Protein 2ZKM (pdb70)

Structure (mmCIF, N/CA/C/O backbone):
data_2ZKM
#
_entry.id   2ZKM
#
_cell.length_a   80.404
_cell.length_b   86.379
_cell.length_c   147.447
_cell.angle_alpha   90.000
_cell.angle_beta   90.000
_cell.angle_gamma   90.000
#
_symmetry.space_group_name_H-M   'P 21 21 21'
#
loop_
_entity.id
_entity.type
_entity.pdbx_description
1 polymer '1-phosphatidylinositol-4,5-bisphosphate phosphodiesterase beta-2'
2 non-polymer 'CALCIUM ION'
3 water water
#
loop_
_atom_site.group_PDB
_atom_site.id
_atom_site.type_symbol
_atom_site.label_atom_id
_atom_site.label_alt_id
_atom_site.label_comp_id
_atom_site.label_asym_id
_atom_site.label_entity_id
_atom_site.label_seq_id
_atom_site.pdbx_PDB_ins_code
_atom_site.Cartn_x
_atom_site.Cartn_y
_atom_site.Cartn_z
_atom_site.occupancy
_atom_site.B_iso_or_equiv
_atom_site.auth_seq_id
_atom_site.auth_comp_id
_atom_site.auth_asym_id
_atom_site.auth_atom_id
_atom_site.pdbx_PDB_model_num
ATOM 1 N N . PRO A 1 11 ? 31.772 -8.611 52.373 1.00 31.00 11 PRO X N 1
ATOM 2 C CA . PRO A 1 11 ? 31.198 -9.506 53.376 1.00 30.87 11 PRO X CA 1
ATOM 3 C C . PRO A 1 11 ? 29.811 -9.991 52.956 1.00 30.54 11 PRO X C 1
ATOM 4 O O . PRO A 1 11 ? 28.812 -9.306 53.195 1.00 30.67 11 PRO X O 1
ATOM 8 N N . LYS A 1 12 ? 29.763 -11.170 52.339 1.00 30.11 12 LYS X N 1
ATOM 9 C CA . LYS A 1 12 ? 28.534 -11.705 51.751 1.00 29.52 12 LYS X CA 1
ATOM 10 C C . LYS A 1 12 ? 27.425 -11.938 52.772 1.00 28.79 12 LYS X C 1
ATOM 11 O O . LYS A 1 12 ? 27.676 -12.399 53.890 1.00 28.93 12 LYS X O 1
ATOM 17 N N . VAL A 1 13 ? 26.199 -11.612 52.372 1.00 27.82 13 VAL X N 1
ATOM 18 C CA . VAL A 1 13 ? 25.019 -11.875 53.186 1.00 26.85 13 VAL X CA 1
ATOM 19 C C . VAL A 1 13 ? 24.686 -13.359 53.104 1.00 26.55 13 VAL X C 1
ATOM 20 O O . VAL A 1 13 ? 24.464 -13.895 52.015 1.00 26.34 13 VAL X O 1
ATOM 24 N N . LYS A 1 14 ? 24.673 -14.015 54.261 1.00 26.06 14 LYS X N 1
ATOM 25 C CA . LYS A 1 14 ? 24.327 -15.432 54.346 1.00 25.66 14 LYS X CA 1
ATOM 26 C C . LYS A 1 14 ? 22.898 -15.662 53.864 1.00 25.31 14 LYS X C 1
ATOM 27 O O . LYS A 1 14 ? 22.013 -14.838 54.106 1.00 25.33 14 LYS X O 1
ATOM 33 N N . ALA A 1 15 ? 22.689 -16.781 53.173 1.00 24.84 15 ALA X N 1
ATOM 34 C CA . ALA A 1 15 ? 21.414 -17.083 52.518 1.00 24.35 15 ALA X CA 1
ATOM 35 C C . ALA A 1 15 ? 20.201 -17.059 53.449 1.00 23.87 15 ALA X C 1
ATOM 36 O O . ALA A 1 15 ? 19.129 -16.594 53.058 1.00 24.02 15 ALA X O 1
ATOM 38 N N . TYR A 1 16 ? 20.372 -17.551 54.676 1.00 23.45 16 TYR X N 1
ATOM 39 C CA . TYR A 1 16 ? 19.271 -17.608 55.642 1.00 22.99 16 TYR X CA 1
ATOM 40 C C . TYR A 1 16 ? 18.739 -16.220 56.016 1.00 22.61 16 TYR X C 1
ATOM 41 O O . TYR A 1 16 ? 17.556 -16.067 56.331 1.00 22.55 16 TYR X O 1
ATOM 50 N N . LEU A 1 17 ? 19.616 -15.217 55.973 1.00 22.37 17 LEU X N 1
ATOM 51 C CA . LEU A 1 17 ? 19.233 -13.840 56.281 1.00 22.05 17 LEU X CA 1
ATOM 52 C C . LEU A 1 17 ? 18.300 -13.273 55.215 1.00 22.04 17 LEU X C 1
ATOM 53 O O . LEU A 1 17 ? 17.337 -12.579 55.534 1.00 21.69 17 LEU X O 1
ATOM 58 N N . SER A 1 18 ? 18.589 -13.586 53.954 1.00 22.31 18 SER X N 1
ATOM 59 C CA . SER A 1 18 ? 17.772 -13.124 52.837 1.00 22.68 18 SER X CA 1
ATOM 60 C C . SER A 1 18 ? 16.499 -13.953 52.676 1.00 22.97 18 SER X C 1
ATOM 61 O O . SER A 1 18 ? 15.472 -13.440 52.229 1.00 22.93 18 SER X O 1
ATOM 64 N N . GLN A 1 19 ? 16.574 -15.230 53.049 1.00 23.42 19 GLN X N 1
ATOM 65 C CA . GLN A 1 19 ? 15.407 -16.115 53.057 1.00 23.94 19 GLN X CA 1
ATOM 66 C C . GLN A 1 19 ? 14.408 -15.687 54.130 1.00 23.78 19 GLN X C 1
ATOM 67 O O . GLN A 1 19 ? 13.200 -15.688 53.901 1.00 23.87 19 GLN X O 1
ATOM 73 N N . GLY A 1 20 ? 14.926 -15.307 55.296 1.00 23.55 20 GLY X N 1
ATOM 74 C CA . GLY A 1 20 ? 14.101 -14.734 56.350 1.00 23.33 20 GLY X CA 1
ATOM 75 C C . GLY A 1 20 ? 13.726 -15.678 57.475 1.00 23.25 20 GLY X C 1
ATOM 76 O O . GLY A 1 20 ? 13.861 -16.901 57.355 1.00 23.33 20 GLY X O 1
ATOM 77 N N . GLU A 1 21 ? 13.249 -15.093 58.570 1.00 23.01 21 GLU X N 1
ATOM 78 C CA . GLU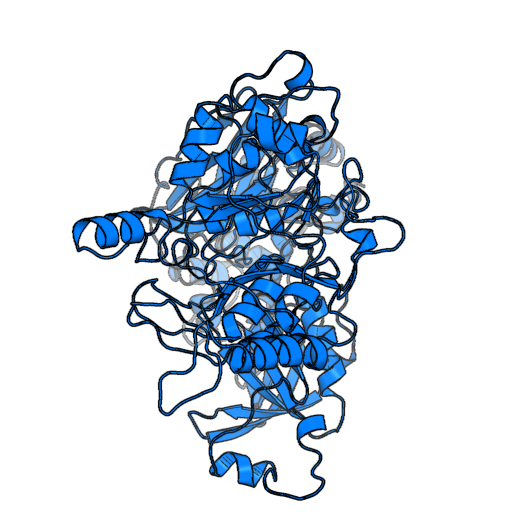 A 1 21 ? 12.836 -15.841 59.753 1.00 22.85 21 GLU X CA 1
ATOM 79 C C . GLU A 1 21 ? 11.619 -15.167 60.393 1.00 22.58 21 GLU X C 1
ATOM 80 O O . GLU A 1 21 ? 11.441 -13.949 60.291 1.00 22.31 21 GLU X O 1
ATOM 86 N N . ARG A 1 22 ? 10.774 -15.972 61.030 1.00 22.19 22 ARG X N 1
ATOM 87 C CA . ARG A 1 22 ? 9.542 -15.486 61.644 1.00 22.22 22 ARG X CA 1
ATOM 88 C C . ARG A 1 22 ? 9.791 -14.943 63.047 1.00 21.52 22 ARG X C 1
ATOM 89 O O . ARG A 1 22 ? 10.401 -15.612 63.882 1.00 21.37 22 ARG X O 1
ATOM 97 N N . PHE A 1 23 ? 9.308 -13.729 63.292 1.00 20.94 23 PHE X N 1
ATOM 98 C CA . PHE A 1 23 ? 9.411 -13.082 64.597 1.00 20.58 23 PHE X CA 1
ATOM 99 C C . PHE A 1 23 ? 8.095 -12.396 64.947 1.00 20.68 23 PHE X C 1
ATOM 100 O O . PHE A 1 23 ? 7.246 -12.183 64.080 1.00 20.92 23 PHE X O 1
ATOM 108 N N . ILE A 1 24 ? 7.933 -12.053 66.220 1.00 20.74 24 ILE X N 1
ATOM 109 C CA . ILE A 1 24 ? 6.908 -11.107 66.644 1.00 20.99 24 ILE X CA 1
ATOM 110 C C . ILE A 1 24 ? 7.617 -9.819 67.067 1.00 21.19 24 ILE X C 1
ATOM 111 O O . ILE A 1 24 ? 8.432 -9.827 67.994 1.00 21.24 24 ILE X O 1
ATOM 116 N N . LYS A 1 25 ? 7.323 -8.725 66.370 1.00 21.47 25 LYS X N 1
ATOM 117 C CA . LYS A 1 25 ? 7.888 -7.423 66.721 1.00 21.72 25 LYS X CA 1
ATOM 118 C C . LYS A 1 25 ? 6.966 -6.707 67.703 1.00 22.18 25 LYS X C 1
ATOM 119 O O . LYS A 1 25 ? 5.752 -6.638 67.488 1.00 22.24 25 LYS X O 1
ATOM 125 N N . TRP A 1 26 ? 7.544 -6.178 68.779 1.00 22.55 26 TRP X N 1
ATOM 126 C CA . TRP A 1 26 ? 6.756 -5.551 69.840 1.00 23.28 26 TRP X CA 1
ATOM 127 C C . TRP A 1 26 ? 7.285 -4.180 70.258 1.00 24.65 26 TRP X C 1
ATOM 128 O O . TRP A 1 26 ? 8.477 -3.893 70.128 1.00 24.61 26 TRP X O 1
ATOM 139 N N . ASP A 1 27 ? 6.375 -3.351 70.763 1.00 26.42 27 ASP X N 1
ATOM 140 C CA . ASP A 1 27 ? 6.676 -1.998 71.212 1.00 28.35 27 ASP X CA 1
ATOM 141 C C . ASP A 1 27 ? 6.001 -1.790 72.565 1.00 29.31 27 ASP X C 1
ATOM 142 O O . ASP A 1 27 ? 4.803 -2.035 72.705 1.00 29.53 27 ASP X O 1
ATOM 147 N N . ASP A 1 28 ? 6.774 -1.348 73.555 1.00 30.64 28 ASP X N 1
ATOM 148 C CA . ASP A 1 28 ? 6.247 -1.097 74.901 1.00 31.88 28 ASP X CA 1
ATOM 149 C C . ASP A 1 28 ? 5.283 0.087 74.970 1.00 32.51 28 ASP X C 1
ATOM 150 O O . ASP A 1 28 ? 4.289 0.038 75.698 1.00 32.76 28 ASP X O 1
ATOM 155 N N . GLU A 1 29 ? 5.580 1.139 74.210 1.00 33.26 29 GLU X N 1
ATOM 156 C CA . GLU A 1 29 ? 4.785 2.372 74.230 1.00 34.02 29 GLU X CA 1
ATOM 157 C C . GLU A 1 29 ? 3.399 2.215 73.600 1.00 34.10 29 GLU X C 1
ATOM 158 O O . GLU A 1 29 ? 2.471 2.952 73.946 1.00 34.39 29 GLU X O 1
ATOM 164 N N . THR A 1 30 ? 3.262 1.259 72.682 1.00 34.25 30 THR X N 1
ATOM 165 C CA . THR A 1 30 ? 1.979 1.000 72.020 1.00 34.31 30 THR X CA 1
ATOM 166 C C . THR A 1 30 ? 1.342 -0.322 72.462 1.00 34.19 30 THR X C 1
ATOM 167 O O . THR A 1 30 ? 0.154 -0.555 72.214 1.00 34.35 30 THR X O 1
ATOM 171 N N . THR A 1 31 ? 2.139 -1.170 73.116 1.00 33.92 31 THR X N 1
ATOM 172 C CA . THR A 1 31 ? 1.742 -2.530 73.542 1.00 33.56 31 THR X CA 1
ATOM 173 C C . THR A 1 31 ? 1.299 -3.430 72.379 1.00 33.16 31 THR X C 1
ATOM 174 O O . THR A 1 31 ? 0.664 -4.469 72.587 1.00 33.34 31 THR X O 1
ATOM 178 N N . VAL A 1 32 ? 1.658 -3.027 71.161 1.00 32.43 32 VAL X N 1
ATOM 179 C CA . VAL A 1 32 ? 1.310 -3.766 69.951 1.00 31.69 32 VAL X CA 1
ATOM 180 C C . VAL A 1 32 ? 2.379 -4.813 69.649 1.00 30.94 32 VAL X C 1
ATOM 181 O O . VAL A 1 32 ? 3.572 -4.500 69.606 1.00 30.96 32 VAL X O 1
ATOM 185 N N . ALA A 1 33 ? 1.937 -6.054 69.457 1.00 29.91 33 ALA X N 1
ATOM 186 C CA . ALA A 1 33 ? 2.816 -7.155 69.077 1.00 28.86 33 ALA X CA 1
ATOM 187 C C . ALA A 1 33 ? 2.361 -7.738 67.740 1.00 28.08 33 ALA X C 1
ATOM 188 O O . ALA A 1 33 ? 1.261 -8.289 67.637 1.00 28.07 33 ALA X O 1
ATOM 190 N N . SER A 1 34 ? 3.209 -7.610 66.721 1.00 26.93 34 SER X N 1
ATO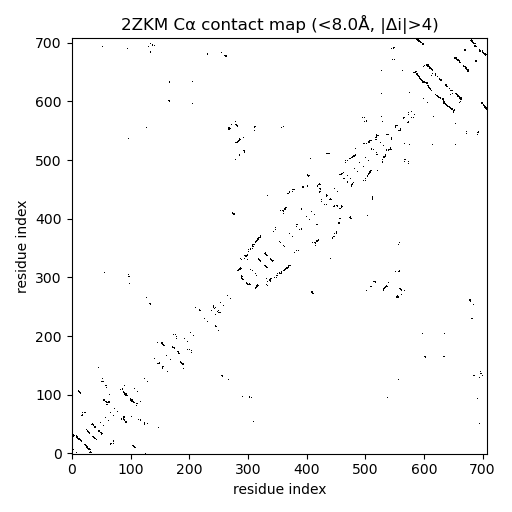M 191 C CA . SER A 1 34 ? 2.845 -7.989 65.356 1.00 25.97 34 SER X CA 1
ATOM 192 C C . SER A 1 34 ? 3.797 -9.021 64.750 1.00 25.15 34 SER X C 1
ATOM 193 O O . SER A 1 34 ? 5.015 -8.834 64.785 1.00 24.83 34 SER X O 1
ATOM 196 N N . PRO A 1 35 ? 3.248 -10.119 64.192 1.00 24.25 35 PRO X N 1
ATOM 197 C CA . PRO A 1 35 ? 4.061 -11.103 63.473 1.00 23.53 35 PRO X CA 1
ATOM 198 C C . PRO A 1 35 ? 4.718 -10.510 62.228 1.00 22.81 35 PRO X C 1
ATOM 199 O O . PRO A 1 35 ? 4.069 -9.784 61.468 1.00 23.00 35 PRO X O 1
ATOM 203 N N . VAL A 1 36 ? 6.000 -10.813 62.043 1.00 21.81 36 VAL X N 1
ATOM 204 C CA . VAL A 1 36 ? 6.769 -10.335 60.895 1.00 20.80 36 VAL X CA 1
ATOM 205 C C . VAL A 1 36 ? 7.701 -11.416 60.354 1.00 20.25 36 VAL X C 1
ATOM 206 O O . VAL A 1 36 ? 8.055 -12.365 61.062 1.00 20.03 36 VAL X O 1
ATOM 210 N N . ILE A 1 37 ? 8.091 -11.269 59.092 1.00 19.66 37 ILE X N 1
ATOM 211 C CA . ILE A 1 37 ? 9.233 -11.996 58.561 1.00 19.43 37 ILE X CA 1
ATOM 212 C C . ILE A 1 37 ? 10.384 -10.999 58.460 1.00 18.85 37 ILE X C 1
ATOM 213 O O . ILE A 1 37 ? 10.254 -9.957 57.813 1.00 18.53 37 ILE X O 1
ATOM 218 N N . LEU A 1 38 ? 11.487 -11.316 59.132 1.00 18.24 38 LEU X N 1
ATOM 219 C CA . LEU A 1 38 ? 12.658 -10.446 59.162 1.00 17.64 38 LEU X CA 1
ATOM 220 C C . LEU A 1 38 ? 13.674 -10.904 58.129 1.00 17.56 38 LEU X C 1
ATOM 221 O O . LEU A 1 38 ? 13.968 -12.096 58.026 1.00 17.46 38 LEU X O 1
ATOM 226 N N . ARG A 1 39 ? 14.209 -9.954 57.365 1.00 17.30 39 ARG X N 1
ATOM 227 C CA . ARG A 1 39 ? 15.161 -10.260 56.301 1.00 17.35 39 ARG X CA 1
ATOM 228 C C . ARG A 1 39 ? 16.272 -9.219 56.203 1.00 17.10 39 ARG X C 1
ATOM 229 O O . ARG A 1 39 ? 16.107 -8.081 56.639 1.00 16.77 39 ARG X O 1
ATOM 237 N N . VAL A 1 40 ? 17.403 -9.639 55.642 1.00 17.06 40 VAL X N 1
ATOM 238 C CA . VAL A 1 40 ? 18.421 -8.725 55.124 1.00 17.21 40 VAL X CA 1
ATOM 239 C C . VAL A 1 40 ? 18.460 -8.969 53.619 1.00 17.53 40 VAL X C 1
ATOM 240 O O . VAL A 1 40 ? 18.537 -10.117 53.181 1.00 17.90 40 VAL X O 1
ATOM 244 N N . ASP A 1 41 ? 18.404 -7.904 52.823 1.00 17.78 41 ASP X N 1
ATOM 245 C CA . ASP A 1 41 ? 18.470 -8.063 51.365 1.00 18.12 41 ASP X CA 1
ATOM 246 C C . ASP A 1 41 ? 19.834 -8.636 50.945 1.00 18.00 41 ASP X C 1
ATOM 247 O O . ASP A 1 41 ? 20.826 -8.456 51.662 1.00 18.30 41 ASP X O 1
ATOM 252 N N . PRO A 1 42 ? 19.891 -9.338 49.791 1.00 17.91 42 PRO X N 1
ATOM 253 C CA . PRO A 1 42 ? 21.118 -10.030 49.372 1.00 17.64 42 PRO X CA 1
ATOM 254 C C . PRO A 1 42 ? 22.364 -9.147 49.237 1.00 17.28 42 PRO X C 1
ATOM 255 O O . PRO A 1 42 ? 23.483 -9.661 49.300 1.00 17.45 42 PRO X O 1
ATOM 259 N N . LYS A 1 43 ? 22.172 -7.841 49.057 1.00 16.71 43 LYS X N 1
ATOM 260 C CA . LYS A 1 43 ? 23.292 -6.904 48.952 1.00 16.19 43 LYS X CA 1
ATOM 261 C C . LYS A 1 43 ? 23.736 -6.353 50.307 1.00 15.67 43 LYS X C 1
ATOM 262 O O . LYS A 1 43 ? 24.792 -5.724 50.414 1.00 15.67 43 LYS X O 1
ATOM 268 N N . GLY A 1 44 ? 22.924 -6.594 51.333 1.00 15.14 44 GLY X N 1
ATOM 269 C CA . GLY A 1 44 ? 23.255 -6.183 52.695 1.00 14.69 44 GLY X CA 1
ATOM 270 C C . GLY A 1 44 ? 23.050 -4.707 52.968 1.00 14.20 44 GLY X C 1
ATOM 271 O O . GLY A 1 44 ? 23.748 -4.125 53.804 1.00 14.00 44 GLY X O 1
ATOM 272 N N . TYR A 1 45 ? 22.094 -4.096 52.274 1.00 13.74 45 TYR X N 1
ATOM 273 C CA . TYR A 1 45 ? 21.814 -2.673 52.461 1.00 13.22 45 TYR X CA 1
ATOM 274 C C . TYR A 1 45 ? 20.832 -2.418 53.602 1.00 13.24 45 TYR X C 1
ATOM 275 O O . TYR A 1 45 ? 20.964 -1.432 54.338 1.00 13.14 45 TYR X O 1
ATOM 284 N N . TYR A 1 46 ? 19.843 -3.302 53.730 1.00 13.11 46 TYR X N 1
ATOM 285 C CA . TYR A 1 46 ? 18.739 -3.102 54.658 1.00 13.34 46 TYR X CA 1
ATOM 286 C C . TYR A 1 46 ? 18.409 -4.339 55.464 1.00 13.73 46 TYR X C 1
ATOM 287 O O . TYR A 1 46 ? 18.400 -5.458 54.942 1.00 14.08 46 TYR X O 1
ATOM 296 N N . LEU A 1 47 ? 18.156 -4.116 56.746 1.00 13.70 47 LEU X N 1
ATOM 297 C CA . LEU A 1 47 ? 17.396 -5.049 57.555 1.00 14.32 47 LEU X CA 1
ATOM 298 C C . LEU A 1 47 ? 15.948 -4.605 57.405 1.00 14.76 47 LEU X C 1
ATOM 299 O O . LEU A 1 47 ? 15.619 -3.445 57.651 1.00 14.84 47 LEU X O 1
ATOM 304 N N . TYR A 1 48 ? 15.076 -5.510 56.975 1.00 15.39 48 TYR X N 1
ATOM 305 C CA . TYR A 1 48 ? 13.684 -5.131 56.784 1.00 16.27 48 TYR X CA 1
ATOM 306 C C . TYR A 1 48 ? 12.715 -6.207 57.252 1.00 16.76 48 TYR X C 1
ATOM 307 O O . TYR A 1 48 ? 13.036 -7.395 57.239 1.00 16.90 48 TYR X O 1
ATOM 316 N N . TRP A 1 49 ? 11.539 -5.772 57.687 1.00 17.61 49 TRP X N 1
ATOM 317 C CA . TRP A 1 49 ? 10.512 -6.701 58.147 1.00 18.45 49 TRP X CA 1
ATOM 318 C C . TRP A 1 49 ? 9.197 -6.490 57.414 1.00 19.31 49 TRP X C 1
ATOM 319 O O . TRP A 1 49 ? 8.826 -5.360 57.095 1.00 19.09 49 TRP X O 1
ATOM 330 N N . THR A 1 50 ? 8.513 -7.600 57.142 1.00 20.27 50 THR X N 1
ATOM 331 C CA . THR A 1 50 ? 7.263 -7.592 56.396 1.00 21.56 50 THR X CA 1
ATOM 332 C C . THR A 1 50 ? 6.134 -8.101 57.283 1.00 22.41 50 THR X C 1
ATOM 333 O O . THR A 1 50 ? 6.217 -9.197 57.839 1.00 22.51 50 THR X O 1
ATOM 337 N N . TYR A 1 51 ? 5.091 -7.287 57.416 1.00 23.52 51 TYR X N 1
ATOM 338 C CA . TYR A 1 51 ? 3.914 -7.631 58.209 1.00 24.71 51 TYR X CA 1
ATOM 339 C C . TYR A 1 51 ? 2.967 -8.527 57.409 1.00 25.45 51 TYR X C 1
ATOM 340 O O . TYR A 1 51 ? 3.111 -8.664 56.191 1.00 25.50 51 TYR X O 1
ATOM 349 N N . GLN A 1 52 ? 2.004 -9.134 58.100 1.00 26.46 52 GLN X N 1
ATOM 350 C CA . GLN A 1 52 ? 1.032 -10.032 57.470 1.00 27.64 52 GLN X CA 1
ATOM 351 C C . GLN A 1 52 ? 0.171 -9.325 56.421 1.00 27.99 52 GLN X C 1
ATOM 352 O O . GLN A 1 52 ? -0.224 -9.932 55.419 1.00 28.29 52 GLN X O 1
ATOM 358 N N . SER A 1 53 ? -0.096 -8.040 56.649 1.00 28.50 53 SER X N 1
ATOM 359 C CA . SER A 1 53 ? -0.854 -7.212 55.709 1.00 28.93 53 SER X CA 1
ATOM 360 C C . SER A 1 53 ? 0.013 -6.691 54.551 1.00 28.82 53 SER X C 1
ATOM 361 O O . SER A 1 53 ? -0.410 -5.810 53.795 1.00 29.04 53 SER X O 1
ATOM 364 N N . LYS A 1 54 ? 1.220 -7.248 54.427 1.00 28.62 54 LYS X N 1
ATOM 365 C CA . LYS A 1 54 ? 2.155 -7.005 53.308 1.00 28.40 54 LYS X CA 1
ATOM 366 C C . LYS A 1 54 ? 3.030 -5.750 53.429 1.00 27.89 54 LYS X C 1
ATOM 367 O O . LYS A 1 54 ? 3.992 -5.600 52.669 1.00 27.94 54 LYS X O 1
ATOM 373 N N . GLU A 1 55 ? 2.706 -4.862 54.370 1.00 27.31 55 GLU X N 1
ATOM 374 C CA . GLU A 1 55 ? 3.492 -3.637 54.572 1.00 26.88 55 GLU X CA 1
ATOM 375 C C . GLU A 1 55 ? 4.903 -3.974 55.043 1.00 25.99 55 GLU X C 1
ATOM 376 O O . GLU A 1 55 ? 5.115 -4.972 55.734 1.00 25.83 55 GLU X O 1
ATOM 382 N N . MET A 1 56 ? 5.859 -3.133 54.658 1.00 25.05 56 MET X N 1
ATOM 383 C CA . MET A 1 56 ? 7.257 -3.321 55.036 1.00 24.24 56 MET X CA 1
ATOM 384 C C . MET A 1 56 ? 7.818 -2.091 55.736 1.00 23.06 56 MET X C 1
ATOM 385 O O . MET A 1 56 ? 7.410 -0.958 55.462 1.00 22.71 56 MET X O 1
ATOM 390 N N . GLU A 1 57 ? 8.750 -2.332 56.650 1.00 21.61 57 GLU X N 1
ATOM 391 C CA . GLU A 1 57 ? 9.536 -1.264 57.253 1.00 20.70 57 GLU X CA 1
ATOM 392 C C . GLU A 1 57 ? 11.011 -1.587 57.071 1.00 19.34 57 GLU X C 1
ATOM 393 O O . GLU A 1 57 ? 11.412 -2.751 57.143 1.00 18.78 57 GLU X O 1
ATOM 399 N N . PHE A 1 58 ? 11.806 -0.552 56.814 1.00 18.04 58 PHE X N 1
ATOM 400 C CA . PHE A 1 58 ? 13.209 -0.719 56.459 1.00 16.93 58 PHE X CA 1
ATOM 401 C C . PHE A 1 58 ? 14.120 -0.038 57.463 1.00 16.15 58 PHE X C 1
ATOM 402 O O . PHE A 1 58 ? 13.793 1.026 57.989 1.00 16.37 58 PHE X O 1
ATOM 410 N N . LEU A 1 59 ? 15.267 -0.659 57.706 1.00 14.99 59 LEU X N 1
ATOM 411 C CA . LEU A 1 59 ? 16.309 -0.065 58.531 1.00 14.19 59 LEU X CA 1
ATOM 412 C C . LEU A 1 59 ? 17.650 -0.221 57.828 1.00 13.86 59 LEU X C 1
ATOM 413 O O . LEU A 1 59 ? 18.058 -1.337 57.508 1.00 13.56 59 LEU X O 1
ATOM 418 N N . ASP A 1 60 ? 18.335 0.896 57.587 1.00 13.49 60 ASP X N 1
ATOM 419 C CA . ASP A 1 60 ? 19.661 0.848 56.977 1.00 13.33 60 ASP X CA 1
ATOM 420 C C . ASP A 1 60 ? 20.597 0.013 57.838 1.00 13.10 60 ASP X C 1
ATOM 421 O O . ASP A 1 60 ? 20.696 0.236 59.044 1.00 13.08 60 ASP X O 1
ATOM 426 N N . ILE A 1 61 ? 21.284 -0.940 57.216 1.00 12.42 61 ILE X N 1
ATOM 427 C CA . ILE A 1 61 ? 22.324 -1.713 57.897 1.00 12.15 61 ILE X CA 1
ATOM 428 C C . ILE A 1 61 ? 23.360 -0.776 58.540 1.00 11.90 61 ILE X C 1
ATOM 429 O O . ILE A 1 61 ? 23.797 -1.001 59.671 1.00 11.67 61 ILE X O 1
ATOM 434 N N . THR A 1 62 ? 23.704 0.294 57.827 1.00 11.56 62 THR X N 1
ATOM 435 C CA . THR A 1 62 ? 24.676 1.279 58.318 1.00 11.49 62 THR X CA 1
ATOM 436 C C . THR A 1 62 ? 24.193 2.080 59.531 1.00 11.52 62 THR X C 1
ATOM 437 O O . THR A 1 62 ? 25.004 2.728 60.199 1.00 11.97 62 THR X O 1
ATOM 441 N N . SER A 1 63 ? 22.891 2.025 59.817 1.00 11.16 63 SER X N 1
ATOM 442 C CA . SER A 1 63 ? 22.296 2.724 60.968 1.00 11.05 63 SER X CA 1
ATOM 443 C C . SER A 1 63 ? 22.326 1.891 62.249 1.00 10.66 63 SER X C 1
ATOM 444 O O . SER A 1 63 ? 22.024 2.393 63.335 1.00 10.87 63 SER X O 1
ATOM 447 N N . ILE A 1 64 ? 22.678 0.616 62.116 1.00 10.34 64 ILE X N 1
ATOM 448 C CA . ILE A 1 64 ? 22.668 -0.302 63.258 1.00 10.27 64 ILE X CA 1
ATOM 449 C C . ILE A 1 64 ? 23.911 -0.101 64.124 1.00 10.09 64 ILE X C 1
ATOM 450 O O . ILE A 1 64 ? 25.030 -0.005 63.614 1.00 10.46 64 ILE X O 1
ATOM 455 N N . ARG A 1 65 ? 23.696 -0.030 65.436 1.00 10.03 65 ARG X N 1
ATOM 456 C CA . ARG A 1 65 ? 24.774 0.223 66.396 1.00 9.83 65 ARG X CA 1
ATOM 457 C C . ARG A 1 65 ? 25.129 -1.012 67.211 1.00 10.23 65 ARG X C 1
ATOM 458 O O . ARG A 1 65 ? 26.256 -1.154 67.675 1.00 10.46 65 ARG X O 1
ATOM 466 N N . ASP A 1 66 ? 24.153 -1.897 67.396 1.00 9.91 66 ASP X N 1
ATOM 467 C CA . ASP A 1 66 ? 24.361 -3.106 68.182 1.00 10.18 66 ASP X CA 1
ATOM 468 C C . ASP A 1 66 ? 23.239 -4.087 67.915 1.00 10.29 66 ASP X C 1
ATOM 469 O O . ASP A 1 66 ? 22.172 -3.709 67.427 1.00 10.17 66 ASP X O 1
ATOM 474 N N . THR A 1 67 ? 23.498 -5.349 68.242 1.00 10.43 67 THR X N 1
ATOM 475 C CA . THR A 1 67 ? 22.473 -6.384 68.247 1.00 10.93 67 THR X CA 1
ATOM 476 C C . THR A 1 67 ? 22.637 -7.154 69.547 1.00 11.20 67 THR X C 1
ATOM 477 O O . THR A 1 67 ? 23.757 -7.320 70.041 1.00 10.85 67 THR X O 1
ATOM 481 N N . ARG A 1 68 ? 21.522 -7.615 70.105 1.00 11.66 68 ARG X N 1
ATOM 482 C CA . ARG A 1 68 ? 21.535 -8.261 71.415 1.00 12.25 68 ARG X CA 1
ATOM 483 C C . ARG A 1 68 ? 20.575 -9.435 71.432 1.00 13.08 68 ARG X C 1
ATOM 484 O O . ARG A 1 68 ? 19.481 -9.353 70.876 1.00 13.37 68 ARG X O 1
ATOM 492 N N . PHE A 1 69 ? 21.004 -10.520 72.071 1.00 13.94 69 PHE X N 1
ATOM 493 C CA . PHE A 1 69 ? 20.229 -11.757 72.129 1.00 14.81 69 PHE X CA 1
ATOM 494 C C . PHE A 1 69 ? 20.055 -12.213 73.572 1.00 15.00 69 PHE X C 1
ATOM 495 O O . PHE A 1 69 ? 20.905 -11.950 74.422 1.00 15.16 69 PHE X O 1
ATOM 503 N N . GLY A 1 70 ? 18.950 -12.903 73.841 1.00 15.15 70 GLY X N 1
ATOM 504 C CA . GLY A 1 70 ? 18.737 -13.530 75.143 1.00 15.60 70 GLY X CA 1
ATOM 505 C C . GLY A 1 70 ? 18.574 -12.541 76.275 1.00 15.69 70 GLY X C 1
ATOM 506 O O . GLY A 1 70 ? 17.794 -11.589 76.177 1.00 15.57 70 GLY X O 1
ATOM 507 N N . LYS A 1 71 ? 19.325 -12.764 77.351 1.00 16.15 71 LYS X N 1
ATOM 508 C CA . LYS A 1 71 ? 19.239 -11.923 78.543 1.00 16.63 71 LYS X CA 1
ATOM 509 C C . LYS A 1 71 ? 19.670 -10.475 78.294 1.00 16.57 71 LYS X C 1
ATOM 510 O O . LYS A 1 71 ? 19.334 -9.584 79.079 1.00 16.89 71 LYS X O 1
ATOM 516 N N . PHE A 1 72 ? 20.398 -10.252 77.199 1.00 16.66 72 PHE X N 1
ATOM 517 C CA . PHE A 1 72 ? 20.901 -8.923 76.860 1.00 16.78 72 PHE X CA 1
ATOM 518 C C . PHE A 1 72 ? 19.917 -8.109 76.019 1.00 17.24 72 PHE X C 1
ATOM 519 O O . PHE A 1 72 ? 20.096 -6.904 75.838 1.00 16.81 72 PHE X O 1
ATOM 527 N N . ALA A 1 73 ? 18.883 -8.770 75.504 1.00 17.88 73 ALA X N 1
ATOM 528 C CA . ALA A 1 73 ? 17.855 -8.083 74.726 1.00 19.03 73 ALA X CA 1
ATOM 529 C C . ALA A 1 73 ? 16.943 -7.251 75.628 1.00 20.00 73 ALA X C 1
ATOM 530 O O . ALA A 1 73 ? 16.933 -7.429 76.851 1.00 19.93 73 ALA X O 1
ATOM 532 N N . LYS A 1 74 ? 16.191 -6.332 75.027 1.00 21.46 74 LYS X N 1
ATOM 533 C CA . LYS A 1 74 ? 15.185 -5.567 75.757 1.00 23.26 74 LYS X CA 1
ATOM 534 C C . LYS A 1 74 ? 14.049 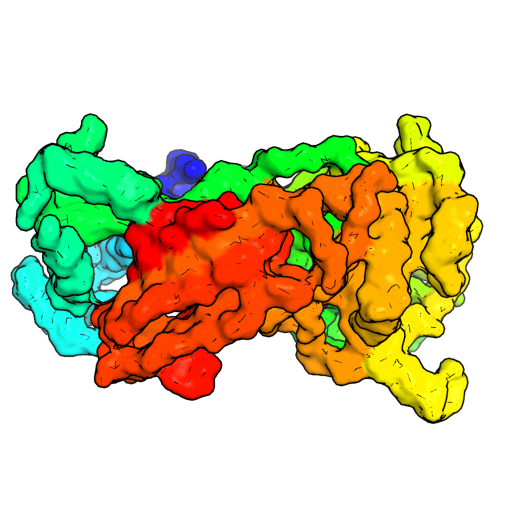-6.478 76.200 1.00 24.40 74 LYS X C 1
ATOM 535 O O . LYS A 1 74 ? 13.660 -7.396 75.473 1.00 24.63 74 LYS X O 1
ATOM 541 N N . MET A 1 75 ? 13.531 -6.218 77.397 1.00 26.04 75 MET X N 1
ATOM 542 C CA . MET A 1 75 ? 12.449 -7.011 77.971 1.00 27.57 75 MET X CA 1
ATOM 543 C C . MET A 1 75 ? 11.137 -6.226 77.995 1.00 28.50 75 MET X C 1
ATOM 544 O O . MET A 1 75 ? 11.130 -5.048 78.362 1.00 28.51 75 MET X O 1
ATOM 549 N N . PRO A 1 76 ? 10.026 -6.873 77.587 1.00 29.54 76 PRO X N 1
ATOM 550 C CA . PRO A 1 76 ? 8.697 -6.264 77.664 1.00 30.57 76 PRO X CA 1
ATOM 551 C C . PRO A 1 76 ? 8.328 -5.921 79.104 1.00 31.60 76 PRO X C 1
ATOM 552 O O . PRO A 1 76 ? 8.380 -6.788 79.981 1.00 31.76 76 PRO X O 1
ATOM 556 N N . LYS A 1 77 ? 7.976 -4.659 79.334 1.00 32.80 77 LYS X N 1
ATOM 557 C CA . LYS A 1 77 ? 7.681 -4.160 80.677 1.00 34.11 77 LYS X CA 1
ATOM 558 C C . LYS A 1 77 ? 6.185 -4.105 80.980 1.00 34.77 77 LYS X C 1
ATOM 559 O O . LYS A 1 77 ? 5.777 -4.284 82.130 1.00 34.98 77 LYS X O 1
ATOM 565 N N . SER A 1 78 ? 5.377 -3.854 79.951 1.00 35.68 78 SER X N 1
ATOM 566 C CA . SER A 1 78 ? 3.925 -3.787 80.108 1.00 36.60 78 SER X CA 1
ATOM 567 C C . SER A 1 78 ? 3.336 -5.165 80.394 1.00 37.20 78 SER X C 1
ATOM 568 O O . SER A 1 78 ? 3.814 -6.175 79.871 1.00 37.34 78 SER X O 1
ATOM 571 N N . GLN A 1 79 ? 2.302 -5.193 81.232 1.00 37.98 79 GLN X N 1
ATOM 572 C CA . GLN A 1 79 ? 1.615 -6.433 81.593 1.00 38.64 79 GLN X CA 1
ATOM 573 C C . GLN A 1 79 ? 0.940 -7.071 80.377 1.00 39.00 79 GLN X C 1
ATOM 574 O O . GLN A 1 79 ? 0.870 -8.298 80.273 1.00 39.10 79 GLN X O 1
ATOM 580 N N . LYS A 1 80 ? 0.462 -6.227 79.463 1.00 39.47 80 LYS X N 1
ATOM 581 C CA . LYS A 1 80 ? -0.178 -6.667 78.220 1.00 39.93 80 LYS X CA 1
ATOM 582 C C . LYS A 1 80 ? 0.739 -7.580 77.403 1.00 40.12 80 LYS X C 1
ATOM 583 O O . LYS A 1 80 ? 0.311 -8.634 76.926 1.00 40.17 80 LYS X O 1
ATOM 589 N N . LEU A 1 81 ? 1.999 -7.174 77.259 1.00 40.39 81 LEU X N 1
ATOM 590 C CA . LEU A 1 81 ? 2.973 -7.918 76.459 1.00 40.67 81 LEU X CA 1
ATOM 591 C C . LEU A 1 81 ? 3.576 -9.109 77.202 1.00 40.92 81 LEU X C 1
ATOM 592 O O . LEU A 1 81 ? 3.935 -10.111 76.581 1.00 40.92 81 LEU X O 1
ATOM 597 N N . ARG A 1 82 ? 3.683 -8.995 78.525 1.00 41.28 82 ARG X N 1
ATOM 598 C CA . ARG A 1 82 ? 4.175 -10.088 79.367 1.00 41.72 82 ARG X CA 1
ATOM 599 C C . ARG A 1 82 ? 3.256 -11.311 79.319 1.00 41.82 82 ARG X C 1
ATOM 600 O O . ARG A 1 82 ? 3.727 -12.449 79.385 1.00 41.88 82 ARG X O 1
ATOM 608 N N . ASP A 1 83 ? 1.952 -11.062 79.199 1.00 42.04 83 ASP X N 1
ATOM 609 C CA . ASP A 1 83 ? 0.950 -12.123 79.081 1.00 42.22 83 ASP X CA 1
ATOM 610 C C . ASP A 1 83 ? 1.044 -12.843 77.737 1.00 42.27 83 ASP X C 1
ATOM 611 O O . ASP A 1 83 ? 0.934 -14.070 77.675 1.00 42.34 83 ASP X O 1
ATOM 616 N N . VAL A 1 84 ? 1.249 -12.070 76.670 1.00 42.27 84 VAL X N 1
ATOM 617 C CA . VAL A 1 84 ? 1.377 -12.602 75.310 1.00 42.23 84 VAL X CA 1
ATOM 618 C C . VAL A 1 84 ? 2.579 -13.546 75.182 1.00 42.19 84 VAL X C 1
ATOM 619 O O . VAL A 1 84 ? 2.483 -14.599 74.546 1.00 42.26 84 VAL X O 1
ATOM 623 N N . PHE A 1 85 ? 3.695 -13.171 75.803 1.00 42.08 85 PHE X N 1
ATOM 624 C CA . PHE A 1 85 ? 4.939 -13.933 75.684 1.00 42.02 85 PHE X CA 1
ATOM 625 C C . PHE A 1 85 ? 5.178 -14.934 76.824 1.00 42.11 85 PHE X C 1
ATOM 626 O O . PHE A 1 85 ? 6.256 -15.531 76.910 1.00 42.13 85 PHE X O 1
ATOM 634 N N . ASN A 1 86 ? 4.167 -15.117 77.678 1.00 42.23 86 ASN X N 1
ATOM 635 C CA . ASN A 1 86 ? 4.216 -16.059 78.813 1.00 42.35 86 ASN X CA 1
ATOM 636 C C . ASN A 1 86 ? 5.444 -15.856 79.710 1.00 42.37 86 ASN X C 1
ATOM 637 O O . ASN A 1 86 ? 6.165 -16.809 80.023 1.00 42.44 86 ASN X O 1
ATOM 642 N N . MET A 1 87 ? 5.671 -14.610 80.120 1.00 42.34 87 MET X N 1
ATOM 643 C CA . MET A 1 87 ? 6.854 -14.251 80.905 1.00 42.31 87 MET X CA 1
ATOM 644 C C . MET A 1 87 ? 6.709 -14.546 82.402 1.00 42.39 87 MET X C 1
ATOM 645 O O . MET A 1 87 ? 7.700 -14.550 83.139 1.00 42.44 87 MET X O 1
ATOM 650 N N . ASP A 1 88 ? 5.475 -14.792 82.841 1.00 42.36 88 ASP X N 1
ATOM 651 C CA . ASP A 1 88 ? 5.203 -15.184 84.221 1.00 42.32 88 ASP X CA 1
ATOM 652 C C . ASP A 1 88 ? 4.959 -16.693 84.304 1.00 42.26 88 ASP X C 1
ATOM 653 O O . ASP A 1 88 ? 3.900 -17.145 84.750 1.00 42.37 88 ASP X O 1
ATOM 655 N N . PHE A 1 89 ? 5.950 -17.464 83.862 1.00 42.05 89 PHE X N 1
ATOM 656 C CA . PHE A 1 89 ? 5.855 -18.923 83.847 1.00 41.77 89 PHE X CA 1
ATOM 657 C C . PHE A 1 89 ? 7.174 -19.580 84.243 1.00 41.54 89 PHE X C 1
ATOM 658 O O . PHE A 1 89 ? 8.250 -19.033 83.985 1.00 41.61 89 PHE X O 1
ATOM 660 N N . PRO A 1 90 ? 7.087 -20.758 84.880 1.00 41.13 90 PRO X N 1
ATOM 661 C CA . PRO A 1 90 ? 8.222 -21.581 85.279 1.00 40.66 90 PRO X CA 1
ATOM 662 C C . PRO A 1 90 ? 8.800 -22.323 84.080 1.00 40.26 90 PRO X C 1
ATOM 663 O O . PRO A 1 90 ? 8.049 -22.912 83.295 1.00 40.32 90 PRO X O 1
ATOM 665 N N . ASP A 1 91 ? 10.126 -22.278 83.947 1.00 39.67 91 ASP X N 1
ATOM 666 C CA . ASP A 1 91 ? 10.860 -22.924 82.849 1.00 38.99 91 ASP X CA 1
ATOM 667 C C . ASP A 1 91 ? 10.360 -22.528 81.450 1.00 38.44 91 ASP X C 1
ATOM 668 O O . ASP A 1 91 ? 10.262 -23.373 80.553 1.00 38.58 91 ASP X O 1
ATOM 670 N N . ASN A 1 92 ? 10.044 -21.246 81.271 1.00 37.52 92 ASN X N 1
ATOM 671 C CA . ASN A 1 92 ? 9.686 -20.728 79.950 1.00 36.50 92 ASN X CA 1
ATOM 672 C C . ASN A 1 92 ? 10.930 -20.572 79.075 1.00 35.59 92 ASN X C 1
ATOM 673 O O . ASN A 1 92 ? 12.052 -20.512 79.587 1.00 35.61 92 ASN X O 1
ATOM 678 N N . SER A 1 93 ? 10.728 -20.512 77.761 1.00 34.27 93 SER X N 1
ATOM 679 C CA . SER A 1 93 ? 11.839 -20.440 76.811 1.00 32.93 93 SER X CA 1
ATOM 680 C C . SER A 1 93 ? 11.992 -19.050 76.185 1.00 31.79 93 SER X C 1
ATOM 681 O O . SER A 1 93 ? 12.540 -18.913 75.088 1.00 31.60 93 SER X O 1
ATOM 684 N N . PHE A 1 94 ? 11.520 -18.027 76.897 1.00 30.40 94 PHE X N 1
ATOM 685 C CA . PHE A 1 94 ? 11.498 -16.653 76.385 1.00 29.01 94 PHE X CA 1
ATOM 686 C C . PHE A 1 94 ? 12.890 -16.117 76.053 1.00 27.95 94 PHE X C 1
ATOM 687 O O . PHE A 1 94 ? 13.071 -15.454 75.031 1.00 27.64 94 PHE X O 1
ATOM 695 N N . LEU A 1 95 ? 13.866 -16.422 76.907 1.00 26.62 95 LEU X N 1
ATOM 696 C CA . LEU A 1 95 ? 15.244 -15.947 76.720 1.00 25.43 95 LEU X CA 1
ATOM 697 C C . LEU A 1 95 ? 15.976 -16.619 75.556 1.00 24.53 95 LEU X C 1
ATOM 698 O O . LEU A 1 95 ? 17.062 -16.188 75.169 1.00 24.14 95 LEU X O 1
ATOM 703 N N . LEU A 1 96 ? 15.383 -17.676 75.007 1.00 23.43 96 LEU X N 1
ATOM 704 C CA . LEU A 1 96 ? 15.926 -18.335 73.822 1.00 22.43 96 LEU X CA 1
ATOM 705 C C . LEU A 1 96 ? 15.332 -17.741 72.543 1.00 21.59 96 LEU X C 1
ATOM 706 O O . LEU A 1 96 ? 15.668 -18.176 71.439 1.00 21.49 96 LEU X O 1
ATOM 711 N N . LYS A 1 97 ? 14.460 -16.745 72.702 1.00 20.68 97 LYS X N 1
ATOM 712 C CA . LYS A 1 97 ? 13.692 -16.192 71.584 1.00 20.04 97 LYS X CA 1
ATOM 713 C C . LYS A 1 97 ? 13.874 -14.687 71.361 1.00 19.23 97 LYS X C 1
ATOM 714 O O . LYS A 1 97 ? 13.403 -14.148 70.359 1.00 19.27 97 LYS X O 1
ATOM 720 N N . THR A 1 98 ? 14.557 -14.016 72.284 1.00 18.35 98 THR X N 1
ATOM 721 C CA . THR A 1 98 ? 14.628 -12.550 72.266 1.00 17.39 98 THR X CA 1
ATOM 722 C C . THR A 1 98 ? 15.772 -11.991 71.423 1.00 16.71 98 THR X C 1
ATOM 723 O O . THR A 1 98 ? 16.912 -12.449 71.513 1.00 16.73 98 THR X O 1
ATOM 727 N N . LEU A 1 99 ? 15.444 -10.988 70.614 1.00 15.70 99 LEU X N 1
ATOM 728 C CA . LEU A 1 99 ? 16.420 -10.302 69.773 1.00 15.07 99 LEU X CA 1
ATOM 729 C C . LEU A 1 99 ? 16.129 -8.812 69.788 1.00 14.38 99 LEU X C 1
ATOM 730 O O . LEU A 1 99 ? 14.983 -8.393 69.616 1.00 14.31 99 LEU X O 1
ATOM 735 N N . THR A 1 100 ? 17.174 -8.017 70.001 1.00 13.75 100 THR X N 1
ATOM 736 C CA . THR A 1 100 ? 17.063 -6.567 69.923 1.00 13.10 100 THR X CA 1
ATOM 737 C C . THR A 1 100 ? 18.085 -6.037 68.923 1.00 12.46 100 THR X C 1
ATOM 738 O O . THR A 1 100 ? 19.242 -6.453 68.921 1.00 12.09 100 THR X O 1
ATOM 742 N N . VAL A 1 101 ? 17.632 -5.133 68.063 1.00 11.64 101 VAL X N 1
ATOM 743 C CA . VAL A 1 101 ? 18.521 -4.418 67.157 1.00 11.25 101 VAL X CA 1
ATOM 744 C C . VAL A 1 101 ? 18.502 -2.956 67.587 1.00 10.78 101 VAL X C 1
ATOM 745 O O . VAL A 1 101 ? 17.437 -2.343 67.683 1.00 10.44 101 VAL X O 1
ATOM 749 N N . VAL A 1 102 ? 19.683 -2.416 67.882 1.00 10.44 102 VAL X N 1
ATOM 750 C CA . VAL A 1 102 ? 19.802 -1.036 68.340 1.00 10.20 102 VAL X CA 1
ATOM 751 C C . VAL A 1 102 ? 20.305 -0.191 67.180 1.00 9.94 102 VAL X C 1
ATOM 752 O O . VAL A 1 102 ? 21.305 -0.535 66.554 1.00 10.03 102 VAL X O 1
ATOM 756 N N . SER A 1 103 ? 19.602 0.902 66.898 1.00 9.70 103 SER X N 1
ATOM 757 C CA . SER A 1 103 ? 19.982 1.803 65.812 1.00 9.54 103 SER X CA 1
ATOM 758 C C . SER A 1 103 ? 20.003 3.247 66.291 1.00 9.42 103 SER X C 1
ATOM 759 O O . SER A 1 103 ? 19.405 3.588 67.313 1.00 9.18 103 SER X O 1
ATOM 762 N N . GLY A 1 104 ? 20.696 4.104 65.549 1.00 9.36 104 GLY X N 1
ATOM 763 C CA . GLY A 1 104 ? 20.661 5.525 65.868 1.00 9.45 104 GLY X CA 1
ATOM 764 C C . GLY A 1 104 ? 21.814 6.291 65.262 1.00 9.73 104 GLY X C 1
ATOM 765 O O . GLY A 1 104 ? 22.850 5.705 64.944 1.00 9.73 104 GLY X O 1
ATOM 766 N N . PRO A 1 105 ? 21.638 7.615 65.104 1.00 10.00 105 PRO X N 1
ATOM 767 C CA . PRO A 1 105 ? 22.625 8.477 64.452 1.00 10.28 105 PRO X CA 1
ATOM 768 C C . PRO A 1 105 ? 23.827 8.842 65.329 1.00 10.66 105 PRO X C 1
ATOM 769 O O . PRO A 1 105 ? 24.811 9.392 64.828 1.00 10.53 105 PRO X O 1
ATOM 773 N N . ASP A 1 106 ? 23.748 8.545 66.623 1.00 10.58 106 ASP X N 1
ATOM 774 C CA . ASP A 1 106 ? 24.869 8.781 67.528 1.00 11.40 106 ASP X CA 1
ATOM 775 C C . ASP A 1 106 ? 24.728 7.895 68.760 1.00 11.43 106 ASP X C 1
ATOM 776 O O . ASP A 1 106 ? 23.916 6.969 68.758 1.00 11.71 106 ASP X O 1
ATOM 781 N N . MET A 1 107 ? 25.505 8.187 69.803 1.00 11.67 107 MET X N 1
ATOM 782 C CA . MET A 1 107 ? 25.565 7.342 71.003 1.00 12.26 107 MET X CA 1
ATOM 783 C C . MET A 1 107 ? 24.314 7.446 71.877 1.00 11.89 107 MET X C 1
ATOM 784 O O . MET A 1 107 ? 24.045 6.551 72.681 1.00 11.79 107 MET X O 1
ATOM 789 N N . VAL A 1 108 ? 23.564 8.538 71.731 1.00 11.45 108 VAL X N 1
ATOM 790 C CA . VAL A 1 108 ? 22.491 8.867 72.674 1.00 11.73 108 VAL X CA 1
ATOM 791 C C . VAL A 1 108 ? 21.084 8.670 72.100 1.00 11.98 108 VAL X C 1
ATOM 792 O O . VAL A 1 108 ? 20.190 8.174 72.796 1.00 12.19 108 VAL X O 1
ATOM 796 N N . ASP A 1 109 ? 20.892 9.053 70.839 1.00 11.88 109 ASP X N 1
ATOM 797 C CA . ASP A 1 109 ? 19.572 8.983 70.211 1.00 12.31 109 ASP X CA 1
ATOM 798 C C . ASP A 1 109 ? 19.307 7.578 69.672 1.00 11.86 109 ASP X C 1
ATOM 799 O O . ASP A 1 109 ? 19.377 7.324 68.465 1.00 11.91 109 ASP X O 1
ATOM 804 N N . LEU A 1 110 ? 18.993 6.669 70.588 1.00 11.24 110 LEU X N 1
ATOM 805 C CA . LEU A 1 110 ? 18.858 5.256 70.251 1.00 10.92 110 LEU X CA 1
ATOM 806 C C . LEU A 1 110 ? 17.421 4.808 70.068 1.00 10.98 110 LEU X C 1
ATOM 807 O O . LEU A 1 110 ? 16.520 5.254 70.785 1.00 11.23 110 LEU X O 1
ATOM 812 N N . THR A 1 111 ? 17.235 3.907 69.108 1.00 10.93 111 THR X N 1
ATOM 813 C CA . THR A 1 111 ? 15.970 3.205 68.922 1.00 11.20 111 THR X CA 1
ATOM 814 C C . THR A 1 111 ? 16.208 1.711 69.091 1.00 11.23 111 THR X C 1
ATOM 815 O O . THR A 1 111 ? 17.186 1.160 68.577 1.00 10.66 111 THR X O 1
ATOM 819 N N . PHE A 1 112 ? 15.297 1.061 69.811 1.00 11.58 112 PHE X N 1
ATOM 820 C CA . PHE A 1 112 ? 15.373 -0.372 70.036 1.00 12.24 112 PHE X CA 1
ATOM 821 C C . PHE A 1 112 ? 14.269 -1.075 69.260 1.00 12.63 112 PHE X C 1
ATOM 822 O O . PHE A 1 112 ? 13.081 -0.840 69.495 1.00 13.54 112 PHE X O 1
ATOM 830 N N . HIS A 1 113 ? 14.685 -1.918 68.322 1.00 12.61 113 HIS X N 1
ATOM 831 C CA . HIS A 1 113 ? 13.767 -2.719 67.516 1.00 12.95 113 HIS X CA 1
ATOM 832 C C . HIS A 1 113 ? 13.755 -4.112 68.124 1.00 13.07 113 HIS X C 1
ATOM 833 O O . HIS A 1 113 ? 14.770 -4.806 68.130 1.00 13.20 113 HIS X O 1
ATOM 840 N N . ASN A 1 114 ? 12.604 -4.505 68.663 1.00 13.54 114 ASN X N 1
ATOM 841 C CA . ASN A 1 114 ? 12.527 -5.694 69.499 1.00 14.22 114 ASN X CA 1
ATOM 842 C C . ASN A 1 114 ? 11.739 -6.821 68.850 1.00 14.55 114 ASN X C 1
ATOM 843 O O . ASN A 1 114 ? 10.612 -6.611 68.398 1.00 15.04 114 ASN X O 1
ATOM 848 N N . PHE A 1 115 ? 12.347 -8.005 68.812 1.00 14.92 115 PHE X N 1
ATOM 849 C CA . PHE A 1 115 ? 11.775 -9.171 68.136 1.00 15.65 115 PHE X CA 1
ATOM 850 C C . PHE A 1 115 ? 11.793 -10.397 69.043 1.00 16.09 115 PHE X C 1
ATOM 851 O O . PHE A 1 115 ? 12.739 -10.604 69.803 1.00 15.89 115 PHE X O 1
ATOM 859 N N . VAL A 1 116 ? 10.741 -11.207 68.957 1.00 16.66 116 VAL X N 1
ATOM 860 C CA . VAL A 1 116 ? 10.690 -12.490 69.658 1.00 17.52 116 VAL X CA 1
ATOM 861 C C . VAL A 1 116 ? 10.452 -13.573 68.611 1.00 17.97 116 VAL X C 1
ATOM 862 O O . VAL A 1 116 ? 9.430 -13.559 67.924 1.00 18.24 116 VAL X O 1
ATOM 866 N N . SER A 1 117 ? 11.405 -14.491 68.475 1.00 18.73 117 SER X N 1
ATOM 867 C CA . SER A 1 117 ? 11.313 -15.546 67.464 1.00 19.55 117 SER X CA 1
ATOM 868 C C . SER A 1 117 ? 10.313 -16.622 67.862 1.00 20.49 117 SER X C 1
ATOM 869 O O . SER A 1 117 ? 10.058 -16.832 69.047 1.00 20.57 117 SER X O 1
ATOM 872 N N . TYR A 1 118 ? 9.744 -17.286 66.860 1.00 21.47 118 TYR X N 1
ATOM 873 C CA . TYR A 1 118 ? 8.892 -18.448 67.094 1.00 22.57 118 TYR X CA 1
ATOM 874 C C . TYR A 1 118 ? 9.756 -19.663 67.431 1.00 23.07 118 TYR X C 1
ATOM 875 O O . TYR A 1 118 ? 9.435 -20.427 68.345 1.00 23.42 118 TYR X O 1
ATOM 884 N N . LYS A 1 119 ? 10.852 -19.824 66.692 1.00 23.62 119 LYS X N 1
ATOM 885 C CA . LYS A 1 119 ? 11.816 -20.898 66.926 1.00 24.32 119 LYS X CA 1
ATOM 886 C C . LYS A 1 119 ? 12.815 -20.518 68.014 1.00 24.53 119 LYS X C 1
ATOM 887 O O . LYS A 1 119 ? 13.191 -19.351 68.141 1.00 24.69 119 LYS X O 1
ATOM 893 N N . GLU A 1 120 ? 13.252 -21.507 68.788 1.00 24.63 120 GLU X N 1
ATOM 894 C CA . GLU A 1 120 ? 14.269 -21.287 69.813 1.00 24.81 120 GLU X CA 1
ATOM 895 C C . GLU A 1 120 ? 15.666 -21.167 69.200 1.00 24.62 120 GLU X C 1
ATOM 896 O O . GLU A 1 120 ? 15.965 -21.804 68.185 1.00 24.61 120 GLU X O 1
ATOM 902 N N . ASN A 1 121 ? 16.500 -20.326 69.816 1.00 24.45 121 ASN X N 1
ATOM 903 C CA . ASN A 1 121 ? 17.946 -20.235 69.532 1.00 24.41 121 ASN X CA 1
ATOM 904 C C . ASN A 1 121 ? 18.383 -19.470 68.270 1.00 24.14 121 ASN X C 1
ATOM 905 O O . ASN A 1 121 ? 19.554 -19.099 68.155 1.00 24.35 121 ASN X O 1
ATOM 910 N N . VAL A 1 122 ? 17.455 -19.226 67.345 1.00 23.61 122 VAL X N 1
ATOM 911 C CA . VAL A 1 122 ? 17.784 -18.608 66.047 1.00 23.22 122 VAL X CA 1
ATOM 912 C C . VAL A 1 122 ? 18.298 -17.167 66.149 1.00 22.77 122 VAL X C 1
ATOM 913 O O . VAL A 1 122 ? 19.068 -16.717 65.295 1.00 22.68 122 VAL X O 1
ATOM 917 N N . GLY A 1 123 ? 17.873 -16.459 67.195 1.00 22.41 123 GLY X N 1
ATOM 918 C CA . GLY A 1 123 ? 18.252 -15.060 67.412 1.00 21.92 123 GLY X CA 1
ATOM 919 C C . GLY A 1 123 ? 19.735 -14.821 67.633 1.00 21.82 123 GLY X C 1
ATOM 920 O O . GLY A 1 123 ? 20.241 -13.734 67.342 1.00 21.62 123 GLY X O 1
ATOM 921 N N . LYS A 1 124 ? 20.431 -15.830 68.159 1.00 21.58 124 LYS X N 1
ATOM 922 C CA . LYS A 1 124 ? 21.874 -15.749 68.392 1.00 21.57 124 LYS X CA 1
ATOM 923 C C . LYS A 1 124 ? 22.635 -15.534 67.084 1.00 21.01 124 LYS X C 1
ATOM 924 O O . LYS A 1 124 ? 23.473 -14.633 66.989 1.00 20.93 124 LYS X O 1
ATOM 930 N N . ALA A 1 125 ? 22.328 -16.359 66.083 1.00 20.52 125 ALA X N 1
ATOM 931 C CA . ALA A 1 125 ? 22.937 -16.254 64.759 1.00 19.82 125 ALA X CA 1
ATOM 932 C C . ALA A 1 125 ? 22.577 -14.936 64.077 1.00 19.34 125 ALA X C 1
ATOM 933 O O . ALA A 1 125 ? 23.431 -14.305 63.452 1.00 19.23 125 ALA X O 1
ATOM 935 N N . TRP A 1 126 ? 21.316 -14.524 64.206 1.00 18.76 126 TRP X N 1
ATOM 936 C CA . TRP A 1 126 ? 20.849 -13.254 63.646 1.00 18.34 126 TRP X CA 1
ATOM 937 C C . TRP A 1 126 ? 21.603 -12.068 64.241 1.00 18.04 126 TRP X C 1
ATOM 938 O O . TRP A 1 126 ? 22.045 -11.184 63.508 1.00 17.97 126 TRP X O 1
ATOM 949 N N . ALA A 1 127 ? 21.761 -12.062 65.562 1.00 17.68 127 ALA X N 1
ATOM 950 C CA . ALA A 1 127 ? 22.494 -10.989 66.240 1.00 17.48 127 ALA X CA 1
ATOM 951 C C . ALA A 1 127 ? 23.947 -10.928 65.771 1.00 17.76 127 ALA X C 1
ATOM 952 O O . ALA A 1 127 ? 24.450 -9.859 65.402 1.00 17.26 127 ALA X O 1
ATOM 954 N N . GLU A 1 128 ? 24.607 -12.083 65.768 1.00 17.81 128 GLU X N 1
ATOM 955 C CA . GLU A 1 128 ? 26.022 -12.172 65.418 1.00 18.51 128 GLU X CA 1
ATOM 956 C C .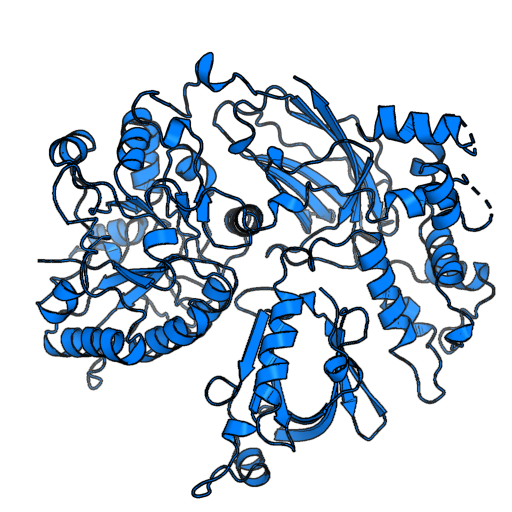 GLU A 1 128 ? 26.297 -11.823 63.958 1.00 17.94 128 GLU X C 1
ATOM 957 O O . GLU A 1 128 ? 27.215 -11.056 63.661 1.00 18.03 128 GLU X O 1
ATOM 963 N N . ASP A 1 129 ? 25.503 -12.386 63.052 1.00 17.53 129 ASP X N 1
ATOM 964 C CA . ASP A 1 129 ? 25.722 -12.180 61.621 1.00 17.39 129 ASP X CA 1
ATOM 965 C C . ASP A 1 129 ? 25.356 -10.771 61.152 1.00 16.77 129 ASP X C 1
ATOM 966 O O . ASP A 1 129 ? 26.058 -10.195 60.317 1.00 16.86 129 ASP X O 1
ATOM 971 N N . VAL A 1 130 ? 24.275 -10.213 61.694 1.00 16.13 130 VAL X N 1
ATOM 972 C CA . VAL A 1 130 ? 23.896 -8.837 61.359 1.00 15.55 130 VAL X CA 1
ATOM 973 C C . VAL A 1 130 ? 24.965 -7.850 61.834 1.00 15.35 130 VAL X C 1
ATOM 974 O O . VAL A 1 130 ? 25.385 -6.984 61.066 1.00 15.20 130 VAL X O 1
ATOM 978 N N . LEU A 1 131 ? 25.430 -7.996 63.074 1.00 15.04 131 LEU X N 1
ATOM 979 C CA . LEU A 1 131 ? 26.466 -7.086 63.586 1.00 14.90 131 LEU X CA 1
ATOM 980 C C . LEU A 1 131 ? 27.775 -7.205 62.802 1.00 15.11 131 LEU X C 1
ATOM 981 O O . LEU A 1 131 ? 28.450 -6.201 62.560 1.00 14.80 131 LEU X O 1
ATOM 986 N N . ALA A 1 132 ? 28.122 -8.424 62.393 1.00 15.42 132 ALA X N 1
ATOM 987 C CA . ALA A 1 132 ? 29.320 -8.651 61.582 1.00 15.97 132 ALA X CA 1
ATOM 988 C C . ALA A 1 132 ? 29.270 -7.881 60.262 1.00 16.21 132 ALA X C 1
ATOM 989 O O . ALA A 1 132 ? 30.284 -7.343 59.809 1.00 16.51 132 ALA X O 1
ATOM 991 N N . LEU A 1 133 ? 28.084 -7.824 59.661 1.00 16.57 133 LEU X N 1
ATOM 992 C CA . LEU A 1 133 ? 27.870 -7.070 58.426 1.00 16.92 133 LEU X CA 1
ATOM 993 C C . LEU A 1 133 ? 27.990 -5.565 58.664 1.00 16.79 133 LEU X C 1
ATOM 994 O O . LEU A 1 133 ? 28.623 -4.853 57.882 1.00 16.59 133 LEU X O 1
ATOM 999 N N . VAL A 1 134 ? 27.383 -5.096 59.752 1.00 16.67 134 VAL X N 1
ATOM 1000 C CA . VAL A 1 134 ? 27.391 -3.680 60.106 1.00 16.89 134 VAL X CA 1
ATOM 1001 C C . VAL A 1 134 ? 28.804 -3.192 60.428 1.00 17.03 134 VAL X C 1
ATOM 1002 O O . VAL A 1 134 ? 29.208 -2.101 60.011 1.00 16.67 134 VAL X O 1
ATOM 1006 N N . LYS A 1 135 ? 29.551 -4.013 61.160 1.00 17.17 135 LYS X N 1
ATOM 1007 C CA . LYS A 1 135 ? 30.820 -3.585 61.744 1.00 17.84 135 LYS X CA 1
ATOM 1008 C C . LYS A 1 135 ? 32.046 -3.791 60.867 1.00 18.51 135 LYS X C 1
ATOM 1009 O O . LYS A 1 135 ? 33.137 -3.319 61.214 1.00 18.88 135 LYS X O 1
ATOM 1015 N N . HIS A 1 136 ? 31.888 -4.477 59.737 1.00 19.05 136 HIS X N 1
ATOM 1016 C CA . HIS A 1 136 ? 33.027 -4.667 58.853 1.00 19.82 136 HIS X CA 1
ATOM 1017 C C . HIS A 1 136 ? 33.534 -3.304 58.392 1.00 20.17 136 HIS X C 1
ATOM 1018 O O . HIS A 1 136 ? 32.745 -2.493 57.896 1.00 20.24 136 HIS X O 1
ATOM 1025 N N . PRO A 1 137 ? 34.846 -3.041 58.579 1.00 20.62 137 PRO X N 1
ATOM 1026 C CA . PRO A 1 137 ? 35.429 -1.730 58.283 1.00 20.72 137 PRO X CA 1
ATOM 1027 C C . PRO A 1 137 ? 35.118 -1.218 56.879 1.00 20.78 137 PRO X C 1
ATOM 1028 O O . PRO A 1 137 ? 35.178 -0.009 56.643 1.00 20.87 137 PRO X O 1
ATOM 1032 N N . LEU A 1 138 ? 34.774 -2.124 55.965 1.00 20.74 138 LEU X N 1
ATOM 1033 C CA . LEU A 1 138 ? 34.531 -1.757 54.568 1.00 20.67 138 LEU X CA 1
ATOM 1034 C C . LEU A 1 138 ? 33.076 -1.411 54.222 1.00 20.37 138 LEU X C 1
ATOM 1035 O O . LEU A 1 138 ? 32.825 -0.741 53.221 1.00 20.73 138 LEU X O 1
ATOM 1040 N N . THR A 1 139 ? 32.134 -1.857 55.056 1.00 19.64 139 THR X N 1
ATOM 1041 C CA . THR A 1 139 ? 30.697 -1.628 54.845 1.00 18.61 139 THR X CA 1
ATOM 1042 C C . THR A 1 139 ? 30.344 -0.141 54.693 1.00 17.87 139 THR X C 1
ATOM 1043 O O . THR A 1 139 ? 29.597 0.242 53.793 1.00 17.91 139 THR X O 1
ATOM 1047 N N . ALA A 1 140 ? 30.897 0.684 55.575 1.00 16.85 140 ALA X N 1
ATOM 1048 C CA . ALA A 1 140 ? 30.665 2.123 55.540 1.00 15.91 140 ALA X CA 1
ATOM 1049 C C . ALA A 1 140 ? 31.486 2.809 54.450 1.00 15.38 140 ALA X C 1
ATOM 1050 O O . ALA A 1 140 ? 31.216 3.960 54.096 1.00 15.32 140 ALA X O 1
ATOM 1052 N N . ASN A 1 141 ? 32.474 2.098 53.912 1.00 14.65 141 ASN X N 1
ATOM 1053 C CA . ASN A 1 141 ? 33.444 2.706 53.001 1.00 14.12 141 ASN X CA 1
ATOM 1054 C C . ASN A 1 141 ? 33.319 2.294 51.546 1.00 14.04 141 ASN X C 1
ATOM 1055 O O . ASN A 1 141 ? 34.270 2.408 50.765 1.00 13.83 141 ASN X O 1
ATOM 1060 N N . ALA A 1 142 ? 32.125 1.842 51.185 1.00 13.84 142 ALA X N 1
ATOM 1061 C CA . ALA A 1 142 ? 31.818 1.473 49.811 1.00 13.63 142 ALA X CA 1
ATOM 1062 C C . ALA A 1 142 ? 31.941 2.668 48.863 1.00 13.56 142 ALA X C 1
ATOM 1063 O O . ALA A 1 142 ? 31.962 3.825 49.294 1.00 13.81 142 ALA X O 1
ATOM 1065 N N . SER A 1 143 ? 32.021 2.374 47.569 1.00 13.26 143 SER X N 1
ATOM 1066 C CA . SER A 1 143 ? 32.122 3.407 46.543 1.00 13.10 143 SER X CA 1
ATOM 1067 C C . SER A 1 143 ? 30.821 4.198 46.426 1.00 12.17 143 SER X C 1
ATOM 1068 O O . SER A 1 143 ? 29.762 3.744 46.871 1.00 12.05 143 SER X O 1
ATOM 1071 N N . ARG A 1 144 ? 30.907 5.375 45.812 1.00 11.71 144 ARG X N 1
ATOM 1072 C CA . ARG A 1 144 ? 29.729 6.177 45.491 1.00 11.17 144 ARG X CA 1
ATOM 1073 C C . ARG A 1 144 ? 28.658 5.354 44.763 1.00 11.34 144 ARG X C 1
ATOM 1074 O O . ARG A 1 144 ? 27.473 5.479 45.066 1.00 10.86 144 ARG X O 1
ATOM 1082 N N . SER A 1 145 ? 29.085 4.499 43.834 1.00 11.49 145 SER X N 1
ATOM 1083 C CA . SER A 1 145 ? 28.156 3.647 43.076 1.00 11.79 145 SER X CA 1
ATOM 1084 C C . SER A 1 145 ? 27.296 2.761 43.974 1.00 11.59 145 SER X C 1
ATOM 1085 O O . SER A 1 145 ? 26.116 2.544 43.688 1.00 11.62 145 SER X O 1
ATOM 1088 N N . THR A 1 146 ? 27.892 2.261 45.056 1.00 11.42 146 THR X N 1
ATOM 1089 C CA . THR A 1 146 ? 27.183 1.409 46.003 1.00 11.65 146 THR X CA 1
ATOM 1090 C C . THR A 1 146 ? 26.119 2.193 46.769 1.00 11.25 146 THR X C 1
ATOM 1091 O O . THR A 1 146 ? 25.006 1.706 46.969 1.00 11.04 146 THR X O 1
ATOM 1095 N N . PHE A 1 147 ? 26.448 3.416 47.179 1.00 11.24 147 PHE X N 1
ATOM 1096 C CA . PHE A 1 147 ? 25.457 4.248 47.854 1.00 11.29 147 PHE X CA 1
ATOM 1097 C C . PHE A 1 147 ? 24.313 4.643 46.923 1.00 11.41 147 PHE X C 1
ATOM 1098 O O . PHE A 1 147 ? 23.151 4.672 47.337 1.00 11.26 147 PHE X O 1
ATOM 1106 N N . LEU A 1 148 ? 24.646 4.907 45.661 1.00 11.54 148 LEU X N 1
ATOM 1107 C CA . LEU A 1 148 ? 23.629 5.157 44.640 1.00 11.87 148 LEU X CA 1
ATOM 1108 C C . LEU A 1 148 ? 22.761 3.921 44.411 1.00 12.17 148 LEU X C 1
ATOM 1109 O O . LEU A 1 148 ? 21.557 4.042 44.188 1.00 12.47 148 LEU X O 1
ATOM 1114 N N . ASP A 1 149 ? 23.369 2.741 44.494 1.00 12.24 149 ASP X N 1
ATOM 1115 C CA . ASP A 1 149 ? 22.636 1.481 44.342 1.00 12.65 149 ASP X CA 1
ATOM 1116 C C . ASP A 1 149 ? 21.704 1.222 45.520 1.00 12.85 149 ASP X C 1
ATOM 1117 O O . ASP A 1 149 ? 20.626 0.646 45.354 1.00 13.04 149 ASP X O 1
ATOM 1122 N N . LYS A 1 150 ? 22.133 1.643 46.707 1.00 12.91 150 LYS X N 1
ATOM 1123 C CA . LYS A 1 150 ? 21.322 1.563 47.916 1.00 13.17 150 LYS X CA 1
ATOM 1124 C C . LYS A 1 150 ? 19.997 2.318 47.736 1.00 12.95 150 LYS X C 1
ATOM 1125 O O . LYS A 1 150 ? 18.943 1.863 48.192 1.00 13.16 150 LYS X O 1
ATOM 1131 N N . ILE A 1 151 ? 20.063 3.461 47.051 1.00 12.70 151 ILE X N 1
ATOM 1132 C CA . ILE A 1 151 ? 18.881 4.250 46.714 1.00 12.84 151 ILE X CA 1
ATOM 1133 C C . ILE A 1 151 ? 17.961 3.454 45.784 1.00 12.69 151 ILE X C 1
ATOM 1134 O O . ILE A 1 151 ? 16.760 3.351 46.033 1.00 12.99 151 ILE X O 1
ATOM 1139 N N . LEU A 1 152 ? 18.540 2.888 44.726 1.00 12.72 152 LEU X N 1
ATOM 1140 C CA . LEU A 1 152 ? 17.774 2.109 43.752 1.00 12.92 152 LEU X CA 1
ATOM 1141 C C . LEU A 1 152 ? 17.044 0.942 44.402 1.00 13.07 152 LEU X C 1
ATOM 1142 O O . LEU A 1 152 ? 15.861 0.725 44.143 1.00 13.07 152 LEU X O 1
ATOM 1147 N N . VAL A 1 153 ? 17.762 0.197 45.238 1.00 13.39 153 VAL X N 1
ATOM 1148 C CA . VAL A 1 153 ? 17.200 -0.960 45.930 1.00 13.93 153 VAL X CA 1
ATOM 1149 C C . VAL A 1 153 ? 15.998 -0.551 46.792 1.00 14.34 153 VAL X C 1
ATOM 1150 O O . VAL A 1 153 ? 14.961 -1.215 46.769 1.00 14.29 153 VAL X O 1
ATOM 1154 N N . LYS A 1 154 ? 16.131 0.558 47.522 1.00 14.79 154 LYS X N 1
ATOM 1155 C CA . LYS A 1 154 ? 15.025 1.090 48.322 1.00 15.69 154 LYS X CA 1
ATOM 1156 C C . LYS A 1 154 ? 13.804 1.399 47.458 1.00 15.79 154 LYS X C 1
ATOM 1157 O O . LYS A 1 154 ? 12.693 0.978 47.778 1.00 15.86 154 LYS X O 1
ATOM 1163 N N . LEU A 1 155 ? 14.023 2.117 46.358 1.00 15.89 155 LEU X N 1
ATOM 1164 C CA . LEU A 1 155 ? 12.940 2.482 45.443 1.00 16.49 155 LEU X CA 1
ATOM 1165 C C . LEU A 1 155 ? 12.214 1.253 44.897 1.00 17.04 155 LEU X C 1
ATOM 1166 O O . LEU A 1 155 ? 10.991 1.263 44.756 1.00 17.21 155 LEU X O 1
ATOM 1171 N N . LYS A 1 156 ? 12.972 0.198 44.608 1.00 17.89 156 LYS X N 1
ATOM 1172 C CA . LYS A 1 156 ? 12.418 -1.010 43.988 1.00 18.91 156 LYS X CA 1
ATOM 1173 C C . LYS A 1 156 ? 11.790 -1.994 44.976 1.00 19.57 156 LYS X C 1
ATOM 1174 O O . LYS A 1 156 ? 11.050 -2.894 44.569 1.00 19.71 156 LYS X O 1
ATOM 1180 N N . MET A 1 157 ? 12.081 -1.826 46.264 1.00 20.13 157 MET X N 1
ATOM 1181 C CA . MET A 1 157 ? 11.543 -2.722 47.293 1.00 21.10 157 MET X CA 1
ATOM 1182 C C . MET A 1 157 ? 10.314 -2.152 47.996 1.00 21.05 157 MET X C 1
ATOM 1183 O O . MET A 1 157 ? 9.474 -2.903 48.496 1.00 21.08 157 MET X O 1
ATOM 1188 N N . GLN A 1 158 ? 10.224 -0.826 48.036 1.00 21.53 158 GLN X N 1
ATOM 1189 C CA . GLN A 1 158 ? 9.125 -0.134 48.701 1.00 21.78 158 GLN X CA 1
ATOM 1190 C C . GLN A 1 158 ? 7.967 0.075 47.719 1.00 21.88 158 GLN X C 1
ATOM 1191 O O . GLN A 1 158 ? 7.785 1.161 47.165 1.00 21.81 158 GLN X O 1
ATOM 1197 N N . LEU A 1 159 ? 7.188 -0.984 47.515 1.00 21.92 159 LEU X N 1
ATOM 1198 C CA . LEU A 1 159 ? 6.154 -1.013 46.478 1.00 22.12 159 LEU X CA 1
ATOM 1199 C C . LEU A 1 159 ? 4.744 -0.837 47.038 1.00 22.48 159 LEU X C 1
ATOM 1200 O O . LEU A 1 159 ? 4.503 -1.083 48.222 1.00 22.56 159 LEU X O 1
ATOM 1205 N N . ASN A 1 160 ? 3.818 -0.412 46.181 1.00 22.91 160 ASN X N 1
ATOM 1206 C CA . ASN A 1 160 ? 2.408 -0.303 46.558 1.00 23.32 160 ASN X CA 1
ATOM 1207 C C . ASN A 1 160 ? 1.678 -1.647 46.462 1.00 23.85 160 ASN X C 1
ATOM 1208 O O . ASN A 1 160 ? 2.311 -2.680 46.225 1.00 23.92 160 ASN X O 1
ATOM 1213 N N . SER A 1 161 ? 0.356 -1.619 46.642 1.00 24.30 161 SER X N 1
ATOM 1214 C CA . SER A 1 161 ? -0.492 -2.820 46.619 1.00 24.91 161 SER X CA 1
ATOM 1215 C C . SER A 1 161 ? -0.413 -3.608 45.311 1.00 24.82 161 SER X C 1
ATOM 1216 O O . SER A 1 161 ? -0.621 -4.823 45.299 1.00 25.09 161 SER X O 1
ATOM 1219 N N . GLU A 1 162 ? -0.115 -2.908 44.220 1.00 24.63 162 GLU X N 1
ATOM 1220 C CA . GLU A 1 162 ? -0.065 -3.507 42.887 1.00 24.46 162 GLU X CA 1
ATOM 1221 C C . GLU A 1 162 ? 1.346 -3.939 42.480 1.00 23.76 162 GLU X C 1
ATOM 1222 O O . GLU A 1 162 ? 1.562 -4.396 41.354 1.00 23.78 162 GLU X O 1
ATOM 1228 N N . GLY A 1 163 ? 2.298 -3.793 43.400 1.00 22.82 163 GLY X N 1
ATOM 1229 C CA . GLY A 1 163 ? 3.693 -4.150 43.145 1.00 21.65 163 GLY X CA 1
ATOM 1230 C C . GLY A 1 163 ? 4.444 -3.133 42.303 1.00 20.75 163 GLY X C 1
ATOM 1231 O O . GLY A 1 163 ? 5.434 -3.470 41.654 1.00 20.68 163 GLY X O 1
ATOM 1232 N N . LYS A 1 164 ? 3.976 -1.886 42.322 1.00 19.99 164 LYS X N 1
ATOM 1233 C CA . LYS A 1 164 ? 4.582 -0.811 41.534 1.00 19.32 164 LYS X CA 1
ATOM 1234 C C . LYS A 1 164 ? 5.239 0.241 42.428 1.00 18.45 164 LYS X C 1
ATOM 1235 O O . LYS A 1 164 ? 4.936 0.331 43.622 1.00 18.23 164 LYS X O 1
ATOM 1241 N N . ILE A 1 165 ? 6.135 1.032 41.838 1.00 17.48 165 ILE X N 1
ATOM 1242 C CA . ILE A 1 165 ? 6.812 2.119 42.546 1.00 16.76 165 ILE X CA 1
ATOM 1243 C C . ILE A 1 165 ? 6.012 3.411 42.389 1.00 16.50 165 ILE X C 1
ATOM 1244 O O . ILE A 1 165 ? 5.914 3.938 41.281 1.00 16.23 165 ILE X O 1
ATOM 1249 N N . PRO A 1 166 ? 5.436 3.930 43.491 1.00 16.13 166 PRO X N 1
ATOM 1250 C CA . PRO A 1 166 ? 4.720 5.201 43.372 1.00 15.94 166 PRO X CA 1
ATOM 1251 C C . PRO A 1 166 ? 5.657 6.326 42.941 1.00 15.79 166 PRO X C 1
ATOM 1252 O O . PRO A 1 166 ? 6.790 6.403 43.427 1.00 15.71 166 PRO X O 1
ATOM 1256 N N . VAL A 1 167 ? 5.197 7.177 42.025 1.00 15.58 167 VAL X N 1
ATOM 1257 C CA . VAL A 1 167 ? 5.974 8.350 41.608 1.00 15.63 167 VAL X CA 1
ATOM 1258 C C . VAL A 1 167 ? 6.317 9.239 42.818 1.00 15.79 167 VAL X C 1
ATOM 1259 O O . VAL A 1 167 ? 7.405 9.812 42.882 1.00 15.63 167 VAL X O 1
ATOM 1263 N N . LYS A 1 168 ? 5.401 9.315 43.786 1.00 15.80 168 LYS X N 1
ATOM 1264 C CA . LYS A 1 168 ? 5.632 10.086 45.015 1.00 15.82 168 LYS X CA 1
ATOM 1265 C C . LYS A 1 168 ? 6.863 9.629 45.793 1.00 15.74 168 LYS X C 1
ATOM 1266 O O . LYS A 1 168 ? 7.480 10.427 46.507 1.00 15.77 168 LYS X O 1
ATOM 1272 N N . ASN A 1 169 ? 7.209 8.350 45.666 1.00 15.55 169 ASN X N 1
ATOM 1273 C CA . ASN A 1 169 ? 8.425 7.822 46.290 1.00 15.70 169 ASN X CA 1
ATOM 1274 C C . ASN A 1 169 ? 9.704 8.399 45.669 1.00 15.23 169 ASN X C 1
ATOM 1275 O O . ASN A 1 169 ? 10.717 8.546 46.354 1.00 14.87 169 ASN X O 1
ATOM 1280 N N . PHE A 1 170 ? 9.649 8.740 44.382 1.00 14.48 170 PHE X N 1
ATOM 1281 C CA . PHE A 1 170 ? 10.756 9.449 43.742 1.00 14.31 170 PHE X CA 1
ATOM 1282 C C . PHE A 1 170 ? 10.898 10.862 44.307 1.00 14.53 170 PHE X C 1
ATOM 1283 O O . PHE A 1 170 ? 12.011 11.330 44.543 1.00 14.41 170 PHE X O 1
ATOM 1291 N N . PHE A 1 171 ? 9.765 11.526 44.532 1.00 14.87 171 PHE X N 1
ATOM 1292 C CA . PHE A 1 171 ? 9.762 12.882 45.082 1.00 15.43 171 PHE X CA 1
ATOM 1293 C C . PHE A 1 171 ? 10.286 12.893 46.515 1.00 15.71 171 PHE X C 1
ATOM 1294 O O . PHE A 1 171 ? 10.967 13.832 46.926 1.00 15.91 171 PHE X O 1
ATOM 1302 N N . GLN A 1 172 ? 9.954 11.850 47.270 1.00 15.91 172 GLN X N 1
ATOM 1303 C CA . GLN A 1 172 ? 10.426 11.708 48.648 1.00 16.51 172 GLN X CA 1
ATOM 1304 C C . GLN A 1 172 ? 11.918 11.393 48.714 1.00 15.51 172 GLN X C 1
ATOM 1305 O O . GLN A 1 172 ? 12.621 11.890 49.596 1.00 15.67 172 GLN X O 1
ATOM 1311 N N . MET A 1 173 ? 12.392 10.573 47.775 1.00 14.62 173 MET X N 1
ATOM 1312 C CA . MET A 1 173 ? 13.798 10.180 47.718 1.00 13.90 173 MET X CA 1
ATOM 1313 C C . MET A 1 173 ? 14.698 11.338 47.294 1.00 13.41 173 MET X C 1
ATOM 1314 O O . MET A 1 173 ? 15.811 11.492 47.809 1.00 13.25 173 MET X O 1
ATOM 1319 N N . PHE A 1 174 ? 14.208 12.144 46.355 1.00 12.82 174 PHE X N 1
ATOM 1320 C CA . PHE A 1 174 ? 14.950 13.286 45.828 1.00 12.73 174 PHE X CA 1
ATOM 1321 C C . PHE A 1 174 ? 14.108 14.552 46.030 1.00 12.79 174 PHE X C 1
ATOM 1322 O O . PHE A 1 174 ? 13.508 15.067 45.081 1.00 12.85 174 PHE X O 1
ATOM 1330 N N . PRO A 1 175 ? 14.052 15.055 47.278 1.00 12.98 175 PRO X N 1
ATOM 1331 C CA . PRO A 1 175 ? 13.080 16.088 47.643 1.00 13.11 175 PRO X CA 1
ATOM 1332 C C . PRO A 1 175 ? 13.416 17.539 47.285 1.00 13.37 175 PRO X C 1
ATOM 1333 O O . PRO A 1 175 ? 12.535 18.402 47.380 1.00 13.68 175 PRO X O 1
ATOM 1337 N N . ALA A 1 176 ? 14.654 17.818 46.886 1.00 13.57 176 ALA X N 1
ATOM 1338 C CA . ALA A 1 176 ? 15.079 19.210 46.688 1.00 14.13 176 ALA X CA 1
ATOM 1339 C C . ALA A 1 176 ? 14.332 19.969 45.578 1.00 14.60 176 ALA X C 1
ATOM 1340 O O . ALA A 1 176 ? 13.975 21.135 45.759 1.00 14.99 176 ALA X O 1
ATOM 1342 N N . ASP A 1 177 ? 14.096 19.315 44.441 1.00 14.98 177 ASP X N 1
ATOM 1343 C CA . ASP A 1 177 ? 13.488 19.987 43.286 1.00 15.53 177 ASP X CA 1
ATOM 1344 C C . ASP A 1 177 ? 12.558 19.044 42.523 1.00 15.72 177 ASP X C 1
ATOM 1345 O O . ASP A 1 177 ? 13.011 18.238 41.706 1.00 15.71 177 ASP X O 1
ATOM 1350 N N . ARG A 1 178 ? 11.259 19.166 42.782 1.00 15.99 178 ARG X N 1
ATOM 1351 C CA . ARG A 1 178 ? 10.262 18.280 42.169 1.00 16.39 178 ARG X CA 1
ATOM 1352 C C . ARG A 1 178 ? 10.220 18.368 40.642 1.00 16.08 178 ARG X C 1
ATOM 1353 O O . ARG A 1 178 ? 10.107 17.340 39.967 1.00 15.72 178 ARG X O 1
ATOM 1361 N N . LYS A 1 179 ? 10.311 19.586 40.108 1.00 15.72 179 LYS X N 1
ATOM 1362 C CA . LYS A 1 179 ? 10.254 19.806 38.657 1.00 15.62 179 LYS X CA 1
ATOM 1363 C C . LYS A 1 179 ? 11.374 19.064 37.929 1.00 14.75 179 LYS X C 1
ATOM 1364 O O . LYS A 1 179 ? 11.166 18.511 36.844 1.00 14.57 179 LYS X O 1
ATOM 1370 N N . ARG A 1 180 ? 12.560 19.051 38.531 1.00 13.72 180 ARG X N 1
ATOM 1371 C CA . ARG A 1 180 ? 13.702 18.350 37.945 1.00 12.80 180 ARG X CA 1
ATOM 1372 C C . ARG A 1 180 ? 13.544 16.830 38.008 1.00 12.59 180 ARG X C 1
ATOM 1373 O O . ARG A 1 180 ? 13.961 16.123 37.089 1.00 12.43 180 ARG X O 1
ATOM 1381 N N . VAL A 1 181 ? 12.932 16.336 39.084 1.00 12.03 181 VAL X N 1
ATOM 1382 C CA . VAL A 1 181 ? 12.639 14.907 39.214 1.00 12.05 181 VAL X CA 1
ATOM 1383 C C . VAL A 1 181 ? 11.612 14.495 38.154 1.00 12.32 181 VAL X C 1
ATOM 1384 O O . VAL A 1 181 ? 11.797 13.485 37.469 1.00 12.46 181 VAL X O 1
ATOM 1388 N N . GLU A 1 182 ? 10.552 15.291 38.018 1.00 12.82 182 GLU X N 1
ATOM 1389 C CA . GLU A 1 182 ? 9.532 15.068 36.984 1.00 13.44 182 GLU X CA 1
ATOM 1390 C C . GLU A 1 182 ? 10.163 15.016 35.595 1.00 13.28 182 GLU X C 1
ATOM 1391 O O . GLU A 1 182 ? 9.872 14.112 34.803 1.00 13.24 182 GLU X O 1
ATOM 1397 N N . ALA A 1 183 ? 11.036 15.979 35.307 1.00 12.62 183 ALA X N 1
ATOM 1398 C CA . ALA A 1 183 ? 11.711 16.043 34.011 1.00 12.74 183 ALA X CA 1
ATOM 1399 C C . ALA A 1 183 ? 12.589 14.821 33.753 1.00 12.64 183 ALA X C 1
ATOM 1400 O O . ALA A 1 183 ? 12.672 14.339 32.622 1.00 12.57 183 ALA X O 1
ATOM 1402 N N . ALA A 1 184 ? 13.239 14.318 34.802 1.00 12.51 184 ALA X N 1
ATOM 1403 C CA . ALA A 1 184 ? 14.113 13.154 34.672 1.00 12.45 184 ALA X CA 1
ATOM 1404 C C . ALA A 1 184 ? 13.313 11.873 34.436 1.00 12.58 184 ALA X C 1
ATOM 1405 O O . ALA A 1 184 ? 13.747 10.991 33.690 1.00 12.50 184 ALA X O 1
ATOM 1407 N N . LEU A 1 185 ? 12.147 11.774 35.071 1.00 12.28 185 LEU X N 1
ATOM 1408 C CA . LEU A 1 185 ? 11.245 10.655 34.828 1.00 12.48 185 LEU X CA 1
ATOM 1409 C C . LEU A 1 185 ? 10.758 10.714 33.386 1.00 12.83 185 LEU X C 1
ATOM 1410 O O . LEU A 1 185 ? 10.810 9.713 32.672 1.00 12.97 185 LEU X O 1
ATOM 1415 N N . SER A 1 186 ? 10.315 11.895 32.959 1.00 13.14 186 SER X N 1
ATOM 1416 C CA . SER A 1 186 ? 9.849 12.090 31.581 1.00 14.04 186 SER X CA 1
ATOM 1417 C C . SER A 1 186 ? 10.940 11.772 30.552 1.00 13.93 186 SER X C 1
ATOM 1418 O O . SER A 1 186 ? 10.650 11.212 29.490 1.00 13.76 186 SER X O 1
ATOM 1421 N N . ALA A 1 187 ? 12.189 12.115 30.873 1.00 13.90 187 ALA X N 1
ATOM 1422 C CA . ALA A 1 187 ? 13.327 11.844 29.982 1.00 13.97 187 ALA X CA 1
ATOM 1423 C C . ALA A 1 187 ? 13.603 10.348 29.806 1.00 14.23 187 ALA X C 1
ATOM 1424 O O . ALA A 1 187 ? 14.243 9.938 28.828 1.00 15.02 187 ALA X O 1
ATOM 1426 N N . CYS A 1 188 ? 13.106 9.544 30.747 1.00 13.92 188 CYS X N 1
ATOM 1427 C CA . CYS A 1 188 ? 13.273 8.093 30.725 1.00 13.87 188 CYS X CA 1
ATOM 1428 C C . CYS A 1 188 ? 12.024 7.380 30.214 1.00 13.40 188 CYS X C 1
ATOM 1429 O O . CYS A 1 188 ? 11.923 6.158 30.315 1.00 12.93 188 CYS X O 1
ATOM 1432 N N . HIS A 1 189 ? 11.083 8.151 29.671 1.00 13.27 189 HIS X N 1
ATOM 1433 C CA . HIS A 1 189 ? 9.769 7.647 29.233 1.00 13.48 189 HIS X CA 1
ATOM 1434 C C . HIS A 1 189 ? 9.010 6.939 30.356 1.00 13.55 189 HIS X C 1
ATOM 1435 O O . HIS A 1 189 ? 8.367 5.904 30.152 1.00 12.99 189 HIS X O 1
ATOM 1442 N N . LEU A 1 190 ? 9.101 7.525 31.549 1.00 13.46 190 LEU X N 1
ATOM 1443 C CA . LEU A 1 190 ? 8.376 7.056 32.721 1.00 14.19 190 LEU X CA 1
ATOM 1444 C C . LEU A 1 190 ? 7.320 8.091 33.097 1.00 14.42 190 LEU X C 1
ATOM 1445 O O . LEU A 1 190 ? 7.498 9.280 32.817 1.00 14.56 190 LEU X O 1
ATOM 1450 N N . PRO A 1 191 ? 6.216 7.647 33.730 1.00 15.23 191 PRO X N 1
ATOM 1451 C CA . PRO A 1 191 ? 5.197 8.602 34.165 1.00 15.82 191 PRO X CA 1
ATOM 1452 C C . PRO A 1 191 ? 5.727 9.524 35.262 1.00 16.37 191 PRO X C 1
ATOM 1453 O O . PRO A 1 191 ? 6.589 9.116 36.048 1.00 16.20 191 PRO X O 1
ATOM 1457 N N . LYS A 1 192 ? 5.216 10.753 35.293 1.00 17.07 192 LYS X N 1
ATOM 1458 C CA . LYS A 1 192 ? 5.656 11.766 36.255 1.00 18.02 192 LYS X CA 1
ATOM 1459 C C . LYS A 1 192 ? 4.484 12.330 37.060 1.00 18.14 192 LYS X C 1
ATOM 1460 O O . LYS A 1 192 ? 4.659 13.245 37.870 1.00 18.00 192 LYS X O 1
ATOM 1466 N N . GLY A 1 193 ? 3.290 11.792 36.821 1.00 18.47 193 GLY X N 1
ATOM 1467 C CA . GLY A 1 193 ? 2.091 12.225 37.532 1.00 19.03 193 GLY X CA 1
ATOM 1468 C C . GLY A 1 193 ? 2.185 11.931 39.013 1.00 19.36 193 GLY X C 1
ATOM 1469 O O . GLY A 1 193 ? 2.644 10.863 39.416 1.00 19.17 193 GLY X O 1
ATOM 1470 N N . LYS A 1 194 ? 1.744 12.895 39.817 1.00 19.96 194 LYS X N 1
ATOM 1471 C CA . LYS A 1 194 ? 1.780 12.808 41.273 1.00 20.69 194 LYS X CA 1
ATOM 1472 C C . LYS A 1 194 ? 1.210 11.491 41.799 1.00 20.72 194 LYS X C 1
ATOM 1473 O O . LYS A 1 194 ? 1.732 10.921 42.758 1.00 20.97 194 LYS X O 1
ATOM 1479 N N . ASN A 1 195 ? 0.147 11.011 41.160 1.00 20.88 195 ASN X N 1
ATOM 1480 C CA . ASN A 1 195 ? -0.519 9.790 41.591 1.00 20.97 195 ASN X CA 1
ATOM 1481 C C . ASN A 1 195 ? -0.299 8.594 40.661 1.00 20.64 195 ASN X C 1
ATOM 1482 O O . ASN A 1 195 ? -1.051 7.619 40.697 1.00 20.92 195 ASN X O 1
ATOM 1487 N N . ASP A 1 196 ? 0.754 8.673 39.849 1.00 19.95 196 ASP X N 1
ATOM 1488 C CA . ASP A 1 196 ? 1.150 7.576 38.969 1.00 19.43 196 ASP X CA 1
ATOM 1489 C C . ASP A 1 196 ? 2.081 6.594 39.682 1.00 19.09 196 ASP X C 1
ATOM 1490 O O . ASP A 1 196 ? 2.625 6.892 40.753 1.00 18.86 196 ASP X O 1
ATOM 1495 N N . ALA A 1 197 ? 2.257 5.422 39.075 1.00 18.41 197 ALA X N 1
ATOM 1496 C CA . ALA A 1 197 ? 3.154 4.392 39.588 1.00 18.21 197 ALA X CA 1
ATOM 1497 C C . ALA A 1 197 ? 3.920 3.728 38.443 1.00 18.08 197 ALA X C 1
ATOM 1498 O O . ALA A 1 197 ? 3.470 3.736 37.292 1.00 18.01 197 ALA X O 1
ATOM 1500 N N . ILE A 1 198 ? 5.078 3.159 38.773 1.00 17.70 198 ILE X N 1
ATOM 1501 C CA . ILE A 1 198 ? 6.010 2.626 37.779 1.00 17.62 198 ILE X CA 1
ATOM 1502 C C . ILE A 1 198 ? 6.300 1.148 38.030 1.00 17.41 198 ILE X C 1
ATOM 1503 O O . ILE A 1 198 ? 6.565 0.748 39.165 1.00 17.23 198 ILE X O 1
ATOM 1508 N N . ASN A 1 199 ? 6.243 0.340 36.970 1.00 17.28 199 ASN X N 1
ATOM 1509 C CA . ASN A 1 199 ? 6.673 -1.054 37.049 1.00 17.41 199 ASN X CA 1
ATOM 1510 C C . ASN A 1 199 ? 8.161 -1.124 37.392 1.00 17.19 199 ASN X C 1
ATOM 1511 O O . ASN A 1 199 ? 8.979 -0.521 36.695 1.00 17.10 199 ASN X O 1
ATOM 1516 N N . PRO A 1 200 ? 8.524 -1.855 38.467 1.00 17.15 200 PRO X N 1
ATOM 1517 C CA . PRO A 1 200 ? 9.947 -1.984 38.804 1.00 17.03 200 PRO X CA 1
ATOM 1518 C C . PRO A 1 200 ? 10.777 -2.596 37.669 1.00 16.86 200 PRO X C 1
ATOM 1519 O O . PRO A 1 200 ? 11.972 -2.323 37.564 1.00 16.72 200 PRO X O 1
ATOM 1523 N N . GLU A 1 201 ? 10.132 -3.396 36.818 1.00 16.88 201 GLU X N 1
ATOM 1524 C CA . GLU A 1 201 ? 10.779 -3.983 35.644 1.00 16.99 201 GLU X CA 1
ATOM 1525 C C . GLU A 1 201 ? 11.233 -2.923 34.632 1.00 16.28 201 GLU X C 1
ATOM 1526 O O . GLU A 1 201 ? 12.142 -3.168 33.834 1.00 16.42 201 GLU X O 1
ATOM 1532 N N . ASP A 1 202 ? 10.595 -1.753 34.673 1.00 15.51 202 ASP X N 1
ATOM 1533 C CA . ASP A 1 202 ? 10.948 -0.629 33.805 1.00 14.87 202 ASP X CA 1
ATOM 1534 C C . ASP A 1 202 ? 12.014 0.269 34.422 1.00 14.59 202 ASP X C 1
ATOM 1535 O O . ASP A 1 202 ? 12.385 1.292 33.841 1.00 14.49 202 ASP X O 1
ATOM 1540 N N . PHE A 1 203 ? 12.507 -0.118 35.597 1.00 14.29 203 PHE X N 1
ATOM 1541 C CA . PHE A 1 203 ? 13.532 0.664 36.274 1.00 14.35 203 PHE X CA 1
ATOM 1542 C C . PHE A 1 203 ? 14.751 -0.178 36.677 1.00 14.49 203 PHE X C 1
ATOM 1543 O O . PHE A 1 203 ? 15.138 -0.206 37.851 1.00 14.62 203 PHE X O 1
ATOM 1551 N N . PRO A 1 204 ? 15.368 -0.867 35.697 1.00 14.54 204 PRO X N 1
ATOM 1552 C CA . PRO A 1 204 ? 16.611 -1.565 35.990 1.00 14.64 204 PRO X CA 1
ATOM 1553 C C . PRO A 1 204 ? 17.768 -0.571 36.080 1.00 14.78 204 PRO X C 1
ATOM 1554 O O . PRO A 1 204 ? 17.587 0.616 35.783 1.00 14.37 204 PRO X O 1
ATOM 1558 N N . GLU A 1 205 ? 18.939 -1.059 36.479 1.00 15.12 205 GLU X N 1
ATOM 1559 C CA . GLU A 1 205 ? 20.123 -0.213 36.668 1.00 15.83 205 GLU X CA 1
ATOM 1560 C C . GLU A 1 205 ? 20.432 0.779 35.522 1.00 15.05 205 GLU X C 1
ATOM 1561 O O . GLU A 1 205 ? 20.669 1.963 35.787 1.00 14.54 205 GLU X O 1
ATOM 1567 N N . PRO A 1 206 ? 20.446 0.314 34.250 1.00 14.66 206 PRO X N 1
ATOM 1568 C CA . PRO A 1 206 ? 20.727 1.285 33.177 1.00 14.21 206 PRO X CA 1
ATOM 1569 C C . PRO A 1 206 ? 19.714 2.431 33.053 1.00 13.40 206 PRO X C 1
ATOM 1570 O O . PRO A 1 206 ? 20.089 3.546 32.682 1.00 13.19 206 PRO X O 1
ATOM 1574 N N . VAL A 1 207 ? 18.448 2.157 33.354 1.00 12.74 207 VAL X N 1
ATOM 1575 C CA . VAL A 1 207 ? 17.418 3.193 33.312 1.00 12.38 207 VAL X CA 1
ATOM 1576 C C . VAL A 1 207 ? 17.598 4.144 34.502 1.00 12.11 207 VAL X C 1
ATOM 1577 O O . VAL A 1 207 ? 17.499 5.360 34.346 1.00 12.11 207 VAL X O 1
ATOM 1581 N N . TYR A 1 208 ? 17.887 3.578 35.674 1.00 12.07 208 TYR X N 1
ATOM 1582 C CA . TYR A 1 208 ? 18.226 4.373 36.862 1.00 11.87 208 TYR X CA 1
ATOM 1583 C C . TYR A 1 208 ? 19.399 5.314 36.587 1.00 12.07 208 TYR X C 1
ATOM 1584 O O . TYR A 1 208 ? 19.364 6.491 36.963 1.00 11.78 208 TYR X O 1
ATOM 1593 N N . LYS A 1 209 ? 20.429 4.789 35.927 1.00 12.02 209 LYS X N 1
ATOM 1594 C CA . LYS A 1 209 ? 21.584 5.589 35.523 1.00 12.52 209 LYS X CA 1
ATOM 1595 C C . LYS A 1 209 ? 21.179 6.746 34.612 1.00 12.46 209 LYS X C 1
ATOM 1596 O O . LYS A 1 209 ? 21.633 7.874 34.801 1.00 12.47 209 LYS X O 1
ATOM 1602 N N . SER A 1 210 ? 20.316 6.471 33.633 1.00 12.46 210 SER X N 1
ATOM 1603 C CA . SER A 1 210 ? 19.806 7.522 32.744 1.00 12.60 210 SER X CA 1
ATOM 1604 C C . SER A 1 210 ? 19.019 8.578 33.515 1.00 12.14 210 SER X C 1
ATOM 1605 O O . SER A 1 210 ? 19.149 9.775 33.249 1.00 12.26 210 SER X O 1
ATOM 1608 N N . PHE A 1 211 ? 18.222 8.118 34.477 1.00 11.85 211 PHE X N 1
ATOM 1609 C CA . PHE A 1 211 ? 17.455 8.992 35.360 1.00 11.70 211 PHE X CA 1
ATOM 1610 C C . PHE A 1 211 ? 18.389 9.921 36.135 1.00 11.68 211 PHE X C 1
ATOM 1611 O O . PHE A 1 211 ? 18.159 11.126 36.192 1.00 11.39 211 PHE X O 1
ATOM 1619 N N . LEU A 1 212 ? 19.447 9.354 36.710 1.00 11.95 212 LEU X N 1
ATOM 1620 C CA . LEU A 1 212 ? 20.433 10.156 37.443 1.00 12.10 212 LEU X CA 1
ATOM 1621 C C . LEU A 1 212 ? 21.153 11.166 36.561 1.00 12.43 212 LEU X C 1
ATOM 1622 O O . LEU A 1 212 ? 21.422 12.281 36.997 1.00 12.07 212 LEU X O 1
ATOM 1627 N N . MET A 1 213 ? 21.466 10.776 35.326 1.00 12.67 213 MET X N 1
ATOM 1628 C CA . MET A 1 213 ? 22.161 11.676 34.399 1.00 13.46 213 MET X CA 1
ATOM 1629 C C . MET A 1 213 ? 21.279 12.848 33.977 1.00 13.36 213 MET X C 1
ATOM 1630 O O . MET A 1 213 ? 21.774 13.936 33.686 1.00 13.61 213 MET X O 1
ATOM 1635 N N . SER A 1 214 ? 19.969 12.618 33.950 1.00 13.43 214 SER X N 1
ATOM 1636 C CA . SER A 1 214 ? 19.009 13.657 33.614 1.00 13.75 214 SER X CA 1
ATOM 1637 C C . SER A 1 214 ? 18.794 14.600 34.796 1.00 13.48 214 SER X C 1
ATOM 1638 O O . SER A 1 214 ? 18.829 15.821 34.648 1.00 13.93 214 SER X O 1
ATOM 1641 N N . LEU A 1 215 ? 18.584 14.021 35.974 1.00 12.98 215 LEU X N 1
ATOM 1642 C CA . LEU A 1 215 ? 18.373 14.792 37.194 1.00 12.73 215 LEU X CA 1
ATOM 1643 C C . LEU A 1 215 ? 19.633 15.552 37.611 1.00 12.76 215 LEU X C 1
ATOM 1644 O O . LEU A 1 215 ? 19.571 16.729 37.990 1.00 13.03 215 LEU X O 1
ATOM 1649 N N . CYS A 1 216 ? 20.767 14.865 37.514 1.00 12.52 216 CYS X N 1
ATOM 1650 C CA . CYS A 1 216 ? 22.046 15.356 38.011 1.00 12.21 216 CYS X CA 1
ATOM 1651 C C . CYS A 1 216 ? 23.128 15.292 36.917 1.00 12.10 216 CYS X C 1
ATOM 1652 O O . CYS A 1 216 ? 24.023 14.449 36.981 1.00 11.42 216 CYS X O 1
ATOM 1655 N N . PRO A 1 217 ? 23.047 16.183 35.904 1.00 12.36 217 PRO X N 1
ATOM 1656 C CA . PRO A 1 217 ? 24.081 16.207 34.862 1.00 12.74 217 PRO X CA 1
ATOM 1657 C C . PRO A 1 217 ? 25.469 16.510 35.421 1.00 13.02 217 PRO X C 1
ATOM 1658 O O . PRO A 1 217 ? 25.595 17.186 36.450 1.00 12.35 217 PRO X O 1
ATOM 1662 N N . ARG A 1 218 ? 26.498 16.020 34.734 1.00 13.35 218 ARG X N 1
ATOM 1663 C CA . ARG A 1 218 ? 27.882 16.148 35.203 1.00 13.91 218 ARG X CA 1
ATOM 1664 C C . ARG A 1 218 ? 28.821 16.736 34.135 1.00 14.82 218 ARG X C 1
ATOM 1665 O O . ARG A 1 218 ? 29.782 16.073 33.717 1.00 14.71 218 ARG X O 1
ATOM 1673 N N . PRO A 1 219 ? 28.560 17.988 33.702 1.00 15.82 219 PRO X N 1
ATOM 1674 C CA . PRO A 1 219 ? 29.369 18.604 32.643 1.00 16.76 219 PRO X CA 1
ATOM 1675 C C . PRO A 1 219 ? 30.825 18.827 33.046 1.00 17.59 219 PRO X C 1
ATOM 1676 O O . PRO A 1 219 ? 31.690 18.951 32.176 1.00 17.94 219 PRO X O 1
ATOM 1680 N N . GLU A 1 220 ? 31.094 18.870 34.349 1.00 18.52 220 GLU X N 1
ATOM 1681 C CA . GLU A 1 220 ? 32.462 19.036 34.839 1.00 19.47 220 GLU X CA 1
ATOM 1682 C C . GLU A 1 220 ? 33.331 17.801 34.561 1.00 20.77 220 GLU X C 1
ATOM 1683 O O . GLU A 1 220 ? 34.557 17.906 34.479 1.00 20.83 220 GLU X O 1
ATOM 1689 N N . ILE A 1 221 ? 32.691 16.641 34.419 1.00 22.22 221 ILE X N 1
ATOM 1690 C CA . ILE A 1 221 ? 33.382 15.409 34.036 1.00 24.02 221 ILE X CA 1
ATOM 1691 C C . ILE A 1 221 ? 33.607 15.386 32.521 1.00 25.36 221 ILE X C 1
ATOM 1692 O O . ILE A 1 221 ? 34.670 14.976 32.049 1.00 25.42 221 ILE X O 1
ATOM 1697 N N . ASP A 1 222 ? 32.612 15.853 31.767 1.00 27.08 222 ASP X N 1
ATOM 1698 C CA . ASP A 1 222 ? 32.732 15.997 30.313 1.00 28.83 222 ASP X CA 1
ATOM 1699 C C . ASP A 1 222 ? 33.933 16.873 29.950 1.00 29.85 222 ASP X C 1
ATOM 1700 O O . ASP A 1 222 ? 34.498 16.747 28.863 1.00 30.23 222 ASP X O 1
ATOM 1705 N N . GLU A 1 223 ? 34.321 17.743 30.882 1.00 31.19 223 GLU X N 1
ATOM 1706 C CA . GLU A 1 223 ? 35.454 18.654 30.712 1.00 32.53 223 GLU X CA 1
ATOM 1707 C C . GLU A 1 223 ? 36.817 17.951 30.810 1.00 33.19 223 GLU X C 1
ATOM 1708 O O . GLU A 1 223 ? 37.830 18.490 30.354 1.00 33.42 223 GLU X O 1
ATOM 1714 N N . ILE A 1 224 ? 36.838 16.755 31.401 1.00 33.98 224 ILE X N 1
ATOM 1715 C CA . ILE A 1 224 ? 38.058 15.940 31.488 1.00 34.80 224 ILE X CA 1
ATOM 1716 C C . ILE A 1 224 ? 38.452 15.396 30.104 1.00 35.38 224 ILE X C 1
ATOM 1717 O O . ILE A 1 224 ? 39.617 15.070 29.859 1.00 35.60 224 ILE X O 1
ATOM 1722 N N . PHE A 1 225 ? 37.475 15.327 29.204 1.00 36.01 225 PHE X N 1
ATOM 1723 C CA . PHE A 1 225 ? 37.685 14.843 27.842 1.00 36.56 225 PHE X CA 1
ATOM 1724 C C . PHE A 1 225 ? 38.381 15.892 26.965 1.00 36.95 225 PHE X C 1
ATOM 1725 O O . PHE A 1 225 ? 37.787 16.435 26.029 1.00 37.18 225 PHE X O 1
ATOM 1733 N N . THR A 1 226 ? 39.643 16.173 27.290 1.00 37.33 226 THR X N 1
ATOM 1734 C CA . THR A 1 226 ? 40.474 17.105 26.523 1.00 37.66 226 THR X CA 1
ATOM 1735 C C . THR A 1 226 ? 41.882 16.549 26.315 1.00 37.72 226 THR X C 1
ATOM 1736 O O . THR A 1 226 ? 42.079 15.335 26.232 1.00 37.84 226 THR X O 1
ATOM 1740 N N . TYR A 1 235 ? 34.951 11.612 23.761 1.00 47.36 235 TYR X N 1
ATOM 1741 C CA . TYR A 1 235 ? 35.113 10.162 23.796 1.00 47.32 235 TYR X CA 1
ATOM 1742 C C . TYR A 1 235 ? 36.560 9.740 24.044 1.00 47.14 235 TYR X C 1
ATOM 1743 O O . TYR A 1 235 ? 37.499 10.438 23.653 1.00 47.13 235 TYR X O 1
ATOM 1752 N N . MET A 1 236 ? 36.724 8.594 24.701 1.00 46.88 236 MET X N 1
ATOM 1753 C CA . MET A 1 236 ? 38.042 8.030 24.987 1.00 46.59 236 MET X CA 1
ATOM 1754 C C . MET A 1 236 ? 38.165 6.602 24.465 1.00 46.40 236 MET X C 1
ATOM 1755 O O . MET A 1 236 ? 37.225 5.811 24.564 1.00 46.38 236 MET X O 1
ATOM 1760 N N . THR A 1 237 ? 39.331 6.284 23.908 1.00 46.18 237 THR X N 1
ATOM 1761 C CA . THR A 1 237 ? 39.651 4.922 23.479 1.00 45.91 237 THR X CA 1
ATOM 1762 C C . THR A 1 237 ? 40.430 4.203 24.581 1.00 45.65 237 THR X C 1
ATOM 1763 O O . THR A 1 237 ? 40.550 4.722 25.695 1.00 45.68 237 THR X O 1
ATOM 1767 N N . LYS A 1 238 ? 40.943 3.011 24.275 1.00 45.32 238 LYS X N 1
ATOM 1768 C CA . LYS A 1 238 ? 41.826 2.284 25.189 1.00 44.95 238 LYS X CA 1
ATOM 1769 C C . LYS A 1 238 ? 43.021 3.154 25.575 1.00 44.60 238 LYS X C 1
ATOM 1770 O O . LYS A 1 238 ? 43.291 3.355 26.759 1.00 44.57 238 LYS X O 1
ATOM 1776 N N . GLU A 1 239 ? 43.712 3.676 24.561 1.00 44.09 239 GLU X N 1
ATOM 1777 C CA . GLU A 1 239 ? 44.932 4.469 24.731 1.00 43.63 239 GLU X CA 1
ATOM 1778 C C . GLU A 1 239 ? 44.721 5.728 25.575 1.00 43.05 239 GLU X C 1
ATOM 1779 O O . GLU A 1 239 ? 45.537 6.040 26.445 1.00 42.97 239 GLU X O 1
ATOM 1785 N N . HIS A 1 240 ? 43.627 6.439 25.312 1.00 42.39 240 HIS X N 1
ATOM 1786 C CA . HIS A 1 240 ? 43.342 7.705 25.985 1.00 41.72 240 HIS X CA 1
ATOM 1787 C C . HIS A 1 240 ? 42.904 7.506 27.438 1.00 41.00 240 HIS X C 1
ATOM 1788 O O . HIS A 1 240 ? 43.262 8.301 28.311 1.00 40.87 240 HIS X O 1
ATOM 1795 N N . LEU A 1 241 ? 42.139 6.445 27.688 1.00 40.17 241 LEU X N 1
ATOM 1796 C CA . LEU A 1 241 ? 41.693 6.110 29.042 1.00 39.28 241 LEU X CA 1
ATOM 1797 C C . LEU A 1 241 ? 42.827 5.533 29.892 1.00 38.66 241 LEU X C 1
ATOM 1798 O O . LEU A 1 241 ? 42.881 5.774 31.100 1.00 38.46 241 LEU X O 1
ATOM 1803 N N . THR A 1 242 ? 43.725 4.777 29.259 1.00 37.86 242 THR X N 1
ATOM 1804 C CA . THR A 1 242 ? 44.930 4.276 29.927 1.00 37.14 242 THR X CA 1
ATOM 1805 C C . THR A 1 242 ? 45.817 5.454 30.330 1.00 36.64 242 THR X C 1
ATOM 1806 O O . THR A 1 242 ? 46.401 5.458 31.416 1.00 36.55 242 THR X O 1
ATOM 1810 N N . LYS A 1 243 ? 45.896 6.448 29.445 1.00 35.94 243 LYS X N 1
ATOM 1811 C CA . LYS A 1 243 ? 46.627 7.686 29.697 1.00 35.46 243 LYS X CA 1
ATOM 1812 C C . LYS A 1 243 ? 46.038 8.435 30.896 1.00 34.84 243 LYS X C 1
ATOM 1813 O O . LYS A 1 243 ? 46.777 8.956 31.730 1.00 34.65 243 LYS X O 1
ATOM 1819 N N . PHE A 1 244 ? 44.709 8.473 30.977 1.00 34.25 244 PHE X N 1
ATOM 1820 C CA . PHE A 1 244 ? 44.013 9.131 32.085 1.00 33.65 244 PHE X CA 1
ATOM 1821 C C . PHE A 1 244 ? 44.304 8.461 33.432 1.00 33.48 244 PHE X C 1
ATOM 1822 O O . PHE A 1 244 ? 44.647 9.137 34.401 1.00 33.28 244 PHE X O 1
ATOM 1830 N N . ILE A 1 245 ? 44.164 7.138 33.477 1.00 33.39 245 ILE X N 1
ATOM 1831 C CA . ILE A 1 245 ? 44.377 6.359 34.701 1.00 33.48 245 ILE X CA 1
ATOM 1832 C C . ILE A 1 245 ? 45.818 6.474 35.217 1.00 33.61 245 ILE X C 1
ATOM 1833 O O . ILE A 1 245 ? 46.043 6.618 36.421 1.00 33.49 245 ILE X O 1
ATOM 1838 N N . ASN A 1 246 ? 46.783 6.430 34.300 1.00 33.76 246 ASN X N 1
ATOM 1839 C CA . ASN A 1 246 ? 48.199 6.481 34.663 1.00 34.00 246 ASN X CA 1
ATOM 1840 C C . ASN A 1 246 ? 48.719 7.875 35.014 1.00 34.05 246 ASN X C 1
ATOM 1841 O O . ASN A 1 246 ? 49.639 8.009 35.822 1.00 34.25 246 ASN X O 1
ATOM 1846 N N . GLN A 1 247 ? 48.132 8.905 34.410 1.00 34.13 247 GLN X N 1
ATOM 1847 C CA . GLN A 1 247 ? 48.574 10.281 34.642 1.00 34.30 247 GLN X CA 1
ATOM 1848 C C . GLN A 1 247 ? 47.799 10.985 35.753 1.00 34.08 247 GLN X C 1
ATOM 1849 O O . GLN A 1 247 ? 48.399 11.632 36.615 1.00 34.12 247 GLN X O 1
ATOM 1855 N N . LYS A 1 248 ? 46.474 10.858 35.729 1.00 33.85 248 LYS X N 1
ATOM 1856 C CA . LYS A 1 248 ? 45.612 11.584 36.664 1.00 33.67 248 LYS X CA 1
ATOM 1857 C C . LYS A 1 248 ? 45.332 10.818 37.952 1.00 33.54 248 LYS X C 1
ATOM 1858 O O . LYS A 1 248 ? 45.416 11.386 39.043 1.00 33.41 248 LYS X O 1
ATOM 1864 N N . GLN A 1 249 ? 45.008 9.533 37.828 1.00 33.43 249 GLN X N 1
ATOM 1865 C CA . GLN A 1 249 ? 44.683 8.714 38.999 1.00 33.44 249 GLN X CA 1
ATOM 1866 C C . GLN A 1 249 ? 45.929 8.295 39.793 1.00 34.09 249 GLN X C 1
ATOM 1867 O O . GLN A 1 249 ? 45.817 7.693 40.860 1.00 34.17 249 GLN X O 1
ATOM 1873 N N . ARG A 1 250 ? 47.101 8.608 39.234 1.00 34.77 250 ARG X N 1
ATOM 1874 C CA . ARG A 1 250 ? 48.376 8.745 39.962 1.00 35.46 250 ARG X CA 1
ATOM 1875 C C . ARG A 1 250 ? 49.506 9.067 38.988 1.00 35.51 250 ARG X C 1
ATOM 1876 O O . ARG A 1 250 ? 49.911 10.223 38.853 1.00 35.83 250 ARG X O 1
ATOM 1884 N N . GLN A 1 266 ? 42.930 -4.673 30.566 1.00 36.79 266 GLN X N 1
ATOM 1885 C CA . GLN A 1 266 ? 42.338 -4.228 31.825 1.00 36.82 266 GLN X CA 1
ATOM 1886 C C . GLN A 1 266 ? 41.544 -2.935 31.654 1.00 36.59 266 GLN X C 1
ATOM 1887 O O . GLN A 1 266 ? 40.488 -2.763 32.267 1.00 36.60 266 GLN X O 1
ATOM 1893 N N . VAL A 1 267 ? 42.065 -2.032 30.827 1.00 36.32 267 VAL X N 1
ATOM 1894 C CA . VAL A 1 267 ? 41.400 -0.763 30.532 1.00 35.99 267 VAL X CA 1
ATOM 1895 C C . VAL A 1 267 ? 40.167 -1.000 29.653 1.00 35.77 267 VAL X C 1
ATOM 1896 O O . VAL A 1 267 ? 39.130 -0.358 29.843 1.00 35.78 267 VAL X O 1
ATOM 1900 N N . GLN A 1 268 ? 40.281 -1.937 28.710 1.00 35.38 268 GLN X N 1
ATOM 1901 C CA . GLN A 1 268 ? 39.149 -2.342 27.874 1.00 35.00 268 GLN X CA 1
ATOM 1902 C C . GLN A 1 268 ? 38.051 -3.003 28.710 1.00 34.59 268 GLN X C 1
ATOM 1903 O O . GLN A 1 268 ? 36.862 -2.837 28.425 1.00 34.60 268 GLN X O 1
ATOM 1909 N N . GLY A 1 269 ? 38.461 -3.740 29.742 1.00 34.11 269 GLY X N 1
ATOM 1910 C CA . GLY A 1 269 ? 37.533 -4.359 30.686 1.00 33.50 269 GLY X CA 1
ATOM 1911 C C . GLY A 1 269 ? 36.725 -3.339 31.470 1.00 33.09 269 GLY X C 1
ATOM 1912 O O . GLY A 1 269 ? 35.569 -3.585 31.814 1.00 33.05 269 GLY X O 1
ATOM 1913 N N . LEU A 1 270 ? 37.340 -2.190 31.747 1.00 32.69 270 LEU X N 1
ATOM 1914 C CA . LEU A 1 270 ? 36.659 -1.081 32.418 1.00 32.23 270 LEU X CA 1
ATOM 1915 C C . LEU A 1 270 ? 35.626 -0.417 31.509 1.00 32.00 270 LEU X C 1
ATOM 1916 O O . LEU A 1 270 ? 34.564 0.000 31.974 1.00 31.78 270 LEU X O 1
ATOM 1921 N N . ILE A 1 271 ? 35.945 -0.321 30.218 1.00 31.72 271 ILE X N 1
ATOM 1922 C CA . ILE A 1 271 ? 35.013 0.212 29.219 1.00 31.55 271 ILE X CA 1
ATOM 1923 C C . ILE A 1 271 ? 33.792 -0.702 29.092 1.00 31.34 271 ILE X C 1
ATOM 1924 O O . ILE A 1 271 ? 32.656 -0.231 29.121 1.00 31.30 271 ILE X O 1
ATOM 1929 N N . ASP A 1 272 ? 34.037 -2.007 28.973 1.00 31.17 272 ASP X N 1
ATOM 1930 C CA . ASP A 1 272 ? 32.964 -3.001 28.897 1.00 30.98 272 ASP X CA 1
ATOM 1931 C C . ASP A 1 272 ? 32.062 -2.980 30.133 1.00 30.54 272 ASP X C 1
ATOM 1932 O O . ASP A 1 272 ? 30.855 -3.202 30.030 1.00 30.59 272 ASP X O 1
ATOM 1937 N N . LYS A 1 273 ? 32.656 -2.701 31.291 1.00 29.99 273 LYS X N 1
ATOM 1938 C CA . LYS A 1 273 ? 31.925 -2.671 32.555 1.00 29.38 273 LYS X CA 1
ATOM 1939 C C . LYS A 1 273 ? 31.085 -1.402 32.726 1.00 29.03 273 LYS X C 1
ATOM 1940 O O . LYS A 1 273 ? 29.951 -1.469 33.205 1.00 28.97 273 LYS X O 1
ATOM 1946 N N . TYR A 1 274 ? 31.637 -0.256 32.328 1.00 28.57 274 TYR X N 1
ATOM 1947 C CA . TYR A 1 274 ? 31.036 1.039 32.661 1.00 28.10 274 TYR X CA 1
ATOM 1948 C C . TYR A 1 274 ? 30.328 1.787 31.531 1.00 28.36 274 TYR X C 1
ATOM 1949 O O . TYR A 1 274 ? 29.445 2.604 31.800 1.00 28.08 274 TYR X O 1
ATOM 1958 N N . GLU A 1 275 ? 30.705 1.518 30.281 1.00 28.67 275 GLU X N 1
ATOM 1959 C CA . GLU A 1 275 ? 30.046 2.158 29.140 1.00 29.12 275 GLU X CA 1
ATOM 1960 C C . GLU A 1 275 ? 28.630 1.607 28.946 1.00 29.43 275 GLU X C 1
ATOM 1961 O O . GLU A 1 275 ? 28.453 0.394 28.812 1.00 29.36 275 GLU X O 1
ATOM 1967 N N . PRO A 1 276 ? 27.617 2.496 28.964 1.00 29.76 276 PRO X N 1
ATOM 1968 C CA . PRO A 1 276 ? 26.229 2.095 28.726 1.00 30.08 276 PRO X CA 1
ATOM 1969 C C . PRO A 1 276 ? 25.994 1.586 27.302 1.00 30.49 276 PRO X C 1
ATOM 1970 O O . PRO A 1 276 ? 25.228 0.640 27.109 1.00 30.75 276 PRO X O 1
ATOM 1974 N N . SER A 1 277 ? 26.653 2.210 26.325 1.00 30.90 277 SER X N 1
ATOM 1975 C CA . SER A 1 277 ? 26.491 1.855 24.915 1.00 31.27 277 SER X CA 1
ATOM 1976 C C . SER A 1 277 ? 27.256 0.579 24.561 1.00 31.38 277 SER X C 1
ATOM 1977 O O . SER A 1 277 ? 28.488 0.559 24.546 1.00 31.60 277 SER X O 1
ATOM 1980 N N . LEU A 1 286 ? 34.773 5.021 25.320 1.00 27.07 286 LEU X N 1
ATOM 1981 C CA . LEU A 1 286 ? 34.083 5.420 26.544 1.00 26.87 286 LEU X CA 1
ATOM 1982 C C . LEU A 1 286 ? 33.462 6.813 26.416 1.00 26.76 286 LEU X C 1
ATOM 1983 O O . LEU A 1 286 ? 34.128 7.769 26.012 1.00 27.04 286 LEU X O 1
ATOM 1988 N N . SER A 1 287 ? 32.182 6.909 26.768 1.00 26.51 287 SER X N 1
ATOM 1989 C CA . SER A 1 287 ? 31.432 8.164 26.726 1.00 26.00 287 SER X CA 1
ATOM 1990 C C . SER A 1 287 ? 31.597 8.945 28.033 1.00 25.57 287 SER X C 1
ATOM 1991 O O . SER A 1 287 ? 32.097 8.394 29.017 1.00 25.51 287 SER X O 1
ATOM 1994 N N . PRO A 1 288 ? 31.196 10.236 28.046 1.00 25.06 288 PRO X N 1
ATOM 1995 C CA . PRO A 1 288 ? 31.152 10.999 29.296 1.00 24.65 288 PRO X CA 1
ATOM 1996 C C . PRO A 1 288 ? 30.393 10.279 30.413 1.00 23.92 288 PRO X C 1
ATOM 1997 O O . PRO A 1 288 ? 30.875 10.248 31.552 1.00 23.87 288 PRO X O 1
ATOM 2001 N N . GLU A 1 289 ? 29.238 9.692 30.090 1.00 23.26 289 GLU X N 1
ATOM 2002 C CA . GLU A 1 289 ? 28.460 8.936 31.078 1.00 22.55 289 GLU X CA 1
ATOM 2003 C C . GLU A 1 289 ? 29.246 7.735 31.602 1.00 21.90 289 GLU X C 1
ATOM 2004 O O . GLU A 1 289 ? 29.216 7.440 32.798 1.00 21.63 289 GLU X O 1
ATOM 2010 N N . GLY A 1 290 ? 29.942 7.045 30.698 1.00 21.06 290 GLY X N 1
ATOM 2011 C CA . GLY A 1 290 ? 30.806 5.927 31.068 1.00 20.44 290 GLY X CA 1
ATOM 2012 C C . GLY A 1 290 ? 31.883 6.327 32.061 1.00 19.91 290 GLY X C 1
ATOM 2013 O O . GLY A 1 290 ? 32.179 5.579 32.996 1.00 19.86 290 GLY X O 1
ATOM 2014 N N . MET A 1 291 ? 32.463 7.511 31.857 1.00 19.56 291 MET X N 1
ATOM 2015 C CA . MET A 1 291 ? 33.470 8.062 32.768 1.00 19.12 291 MET X CA 1
ATOM 2016 C C . MET A 1 291 ? 32.874 8.386 34.143 1.00 18.51 291 MET X C 1
ATOM 2017 O O . MET A 1 291 ? 33.521 8.162 35.168 1.00 18.40 291 MET X O 1
ATOM 2022 N N . VAL A 1 292 ? 31.646 8.908 34.157 1.00 17.75 292 VAL X N 1
ATOM 2023 C CA . VAL A 1 292 ? 30.939 9.183 35.415 1.00 17.17 292 VAL X CA 1
ATOM 2024 C C . VAL A 1 292 ? 30.857 7.904 36.250 1.00 16.72 292 VAL X C 1
ATOM 2025 O O . VAL A 1 292 ? 31.276 7.887 37.410 1.00 16.59 292 VAL X O 1
ATOM 2029 N N . TRP A 1 293 ? 30.341 6.833 35.645 1.00 16.11 293 TRP X N 1
ATOM 2030 C CA . TRP A 1 293 ? 30.155 5.570 36.358 1.00 15.64 293 TRP X CA 1
ATOM 2031 C C . TRP A 1 293 ? 31.469 4.918 36.763 1.00 15.36 293 TRP X C 1
ATOM 2032 O O . TRP A 1 293 ? 31.569 4.347 37.847 1.00 15.22 293 TRP X O 1
ATOM 2043 N N . PHE A 1 294 ? 32.480 5.029 35.903 1.00 15.24 294 PHE X N 1
ATOM 2044 C CA . PHE A 1 294 ? 33.815 4.551 36.242 1.00 15.09 294 PHE X CA 1
ATOM 2045 C C . PHE A 1 294 ? 34.342 5.273 37.482 1.00 15.01 294 PHE X C 1
ATOM 2046 O O . PHE A 1 294 ? 34.820 4.635 38.421 1.00 14.89 294 PHE X O 1
ATOM 2054 N N . LEU A 1 295 ? 34.223 6.598 37.490 1.00 14.77 295 LEU X N 1
ATOM 2055 C CA . LEU A 1 295 ? 34.732 7.402 38.602 1.00 14.65 295 LEU X CA 1
ATOM 2056 C C . LEU A 1 295 ? 33.939 7.212 39.897 1.00 14.80 295 LEU X C 1
ATOM 2057 O O . LEU A 1 295 ? 34.452 7.498 40.979 1.00 14.78 295 LEU X O 1
ATOM 2062 N N . CYS A 1 296 ? 32.705 6.722 39.783 1.00 14.72 296 CYS X N 1
ATOM 2063 C CA . CYS A 1 296 ? 31.896 6.379 40.959 1.00 14.91 296 CYS X CA 1
ATOM 2064 C C . CYS A 1 296 ? 32.129 4.951 41.443 1.00 15.07 296 CYS X C 1
ATOM 2065 O O . CYS A 1 296 ? 31.642 4.569 42.509 1.00 14.78 296 CYS X O 1
ATOM 2068 N N . GLY A 1 297 ? 32.861 4.167 40.653 1.00 15.44 297 GLY X N 1
ATOM 2069 C CA . GLY A 1 297 ? 33.042 2.737 40.915 1.00 16.08 297 GLY X CA 1
ATOM 2070 C C . GLY A 1 297 ? 34.119 2.391 41.929 1.00 16.73 297 GLY X C 1
ATOM 2071 O O . GLY A 1 297 ? 34.919 3.252 42.305 1.00 16.61 297 GLY X O 1
ATOM 2072 N N . PRO A 1 298 ? 34.154 1.116 42.373 1.00 17.22 298 PRO X N 1
ATOM 2073 C CA . PRO A 1 298 ? 35.087 0.659 43.409 1.00 17.86 298 PRO X CA 1
ATOM 2074 C C . PRO A 1 298 ? 36.560 0.613 42.991 1.00 18.47 298 PRO X C 1
ATOM 2075 O O . PRO A 1 298 ? 37.432 0.549 43.861 1.00 18.78 298 PRO X O 1
ATOM 2079 N N . GLU A 1 299 ? 36.840 0.647 41.686 1.00 19.19 299 GLU X N 1
ATOM 2080 C CA . GLU A 1 299 ? 38.226 0.713 41.202 1.00 19.84 299 GLU X CA 1
ATOM 2081 C C . GLU A 1 299 ? 38.865 2.048 41.579 1.00 19.77 299 GLU X C 1
ATOM 2082 O O . GLU A 1 299 ? 40.091 2.159 41.672 1.00 20.20 299 GLU X O 1
ATOM 2088 N N . ASN A 1 300 ? 38.022 3.057 41.786 1.00 19.35 300 ASN X N 1
ATOM 2089 C CA . ASN A 1 300 ? 38.463 4.351 42.279 1.00 19.15 300 ASN X CA 1
ATOM 2090 C C . ASN A 1 300 ? 38.011 4.504 43.725 1.00 18.98 300 ASN X C 1
ATOM 2091 O O . ASN A 1 300 ? 36.817 4.590 44.008 1.00 19.51 300 ASN X O 1
ATOM 2096 N N . SER A 1 301 ? 38.977 4.497 44.635 1.00 18.53 301 SER X N 1
ATOM 2097 C CA . SER A 1 301 ? 38.706 4.607 46.063 1.00 17.89 301 SER X CA 1
ATOM 2098 C C . SER A 1 301 ? 39.488 5.793 46.605 1.00 17.30 301 SER X C 1
ATOM 2099 O O . SER A 1 301 ? 40.687 5.909 46.360 1.00 17.11 301 SER X O 1
ATOM 2102 N N . VAL A 1 302 ? 38.814 6.680 47.333 1.00 16.26 302 VAL X N 1
ATOM 2103 C CA . VAL A 1 302 ? 39.498 7.835 47.909 1.00 15.76 302 VAL X CA 1
ATOM 2104 C C . VAL A 1 302 ? 40.490 7.389 48.993 1.00 15.24 302 VAL X C 1
ATOM 2105 O O . VAL A 1 302 ? 41.514 8.036 49.212 1.00 15.04 302 VAL X O 1
ATOM 2109 N N . LEU A 1 303 ? 40.178 6.264 49.639 1.00 14.94 303 LEU X N 1
ATOM 2110 C CA . LEU A 1 303 ? 41.017 5.689 50.684 1.00 14.75 303 LEU X CA 1
ATOM 2111 C C . LEU A 1 303 ? 41.778 4.470 50.196 1.00 14.76 303 LEU X C 1
ATOM 2112 O O . LEU A 1 303 ? 41.271 3.692 49.383 1.00 14.63 303 LEU X O 1
ATOM 2117 N N . ALA A 1 304 ? 42.995 4.313 50.708 1.00 14.83 304 ALA X N 1
ATOM 2118 C CA . ALA A 1 304 ? 43.681 3.036 50.680 1.00 15.03 304 ALA X CA 1
ATOM 2119 C C . ALA A 1 304 ? 42.954 2.170 51.703 1.00 15.10 304 ALA X C 1
ATOM 2120 O O . ALA A 1 304 ? 43.190 2.273 52.910 1.00 14.65 304 ALA X O 1
ATOM 2122 N N . GLN A 1 305 ? 42.042 1.333 51.215 1.00 15.30 305 GLN X N 1
ATOM 2123 C CA . GLN A 1 305 ? 41.093 0.648 52.093 1.00 15.88 305 GLN X CA 1
ATOM 2124 C C . GLN A 1 305 ? 41.714 -0.400 53.011 1.00 15.35 305 GLN X C 1
ATOM 2125 O O . GLN A 1 305 ? 41.107 -0.778 54.017 1.00 14.93 305 GLN X O 1
ATOM 2131 N N . ASP A 1 306 ? 42.920 -0.855 52.674 1.00 15.30 306 ASP X N 1
ATOM 2132 C CA . ASP A 1 306 ? 43.651 -1.785 53.537 1.00 15.46 306 ASP X CA 1
ATOM 2133 C C . ASP A 1 306 ? 43.947 -1.154 54.897 1.00 14.83 306 ASP X C 1
ATOM 2134 O O . ASP A 1 306 ? 44.105 -1.862 55.889 1.00 14.95 306 ASP X O 1
ATOM 2139 N N . LYS A 1 307 ? 43.998 0.177 54.937 1.00 14.18 307 LYS X N 1
ATOM 2140 C CA . LYS A 1 307 ? 44.287 0.893 56.183 1.00 13.58 307 LYS X CA 1
ATOM 2141 C C . LYS A 1 307 ? 43.104 0.918 57.152 1.00 13.00 307 LYS X C 1
ATOM 2142 O O . LYS A 1 307 ? 43.274 1.187 58.339 1.00 12.50 307 LYS X O 1
ATOM 2148 N N . LEU A 1 308 ? 41.912 0.612 56.647 1.00 12.43 308 LEU X N 1
ATOM 2149 C CA . LEU A 1 308 ? 40.729 0.496 57.496 1.00 12.25 308 LEU X CA 1
ATOM 2150 C C . LEU A 1 308 ? 40.749 -0.801 58.288 1.00 12.31 308 LEU X C 1
ATOM 2151 O O . LEU A 1 308 ? 40.098 -0.916 59.328 1.00 12.17 308 LEU X O 1
ATOM 2156 N N . LEU A 1 309 ? 41.491 -1.779 57.782 1.00 12.53 309 LEU X N 1
ATOM 2157 C CA . LEU A 1 309 ? 41.584 -3.078 58.434 1.00 12.77 309 LEU X CA 1
ATOM 2158 C C . LEU A 1 309 ? 42.595 -3.035 59.572 1.00 12.79 309 LEU X C 1
ATOM 2159 O O . LEU A 1 309 ? 43.434 -2.136 59.634 1.00 12.60 309 LEU X O 1
ATOM 2164 N N . LEU A 1 310 ? 42.500 -4.001 60.483 1.00 12.99 310 LEU X N 1
ATOM 2165 C CA . LEU A 1 310 ? 43.507 -4.161 61.520 1.00 13.17 310 LEU X CA 1
ATOM 2166 C C . LEU A 1 310 ? 44.830 -4.492 60.838 1.00 13.27 310 LEU X C 1
ATOM 2167 O O . LEU A 1 310 ? 44.947 -5.528 60.172 1.00 13.65 310 LEU X O 1
ATOM 2172 N N . HIS A 1 311 ? 45.810 -3.600 60.971 1.00 12.94 311 HIS X N 1
ATOM 2173 C CA . HIS A 1 311 ? 47.089 -3.770 60.279 1.00 12.79 311 HIS X CA 1
ATOM 2174 C C . HIS A 1 311 ? 48.310 -3.201 61.003 1.00 12.56 311 HIS X C 1
ATOM 2175 O O . HIS A 1 311 ? 49.442 -3.420 60.568 1.00 12.97 311 HIS X O 1
ATOM 2182 N N . HIS A 1 312 ? 48.092 -2.455 62.084 1.00 11.99 312 HIS X N 1
ATOM 2183 C CA . HIS A 1 312 ? 49.207 -1.921 62.857 1.00 11.42 312 HIS X CA 1
ATOM 2184 C C . HIS A 1 312 ? 49.918 -3.044 63.598 1.00 11.21 312 HIS X C 1
ATOM 2185 O O . HIS A 1 312 ? 49.315 -4.070 63.918 1.00 11.57 312 HIS X O 1
ATOM 2192 N N . ASP A 1 313 ? 51.201 -2.842 63.869 1.00 10.99 313 ASP X N 1
ATOM 2193 C CA . ASP A 1 313 ? 51.929 -3.726 64.762 1.00 10.82 313 ASP X CA 1
ATOM 2194 C C . ASP A 1 313 ? 51.307 -3.577 66.146 1.00 10.54 313 ASP X C 1
ATOM 2195 O O . ASP A 1 313 ? 51.373 -2.506 66.749 1.00 10.63 313 ASP X O 1
ATOM 2200 N N . MET A 1 314 ? 50.684 -4.650 66.626 1.00 10.24 314 MET X N 1
ATOM 2201 C CA . MET A 1 314 ? 50.015 -4.636 67.929 1.00 10.04 314 MET X CA 1
ATOM 2202 C C . MET A 1 314 ? 50.878 -5.222 69.059 1.00 10.04 314 MET X C 1
ATOM 2203 O O . MET A 1 314 ? 50.371 -5.519 70.144 1.00 10.08 314 MET X O 1
ATOM 2208 N N . THR A 1 315 ? 52.183 -5.357 68.808 1.00 10.13 315 THR X N 1
ATOM 2209 C CA . THR A 1 315 ? 53.095 -6.025 69.744 1.00 10.60 315 THR X CA 1
ATOM 2210 C C . THR A 1 315 ? 54.029 -5.090 70.530 1.00 10.49 315 THR X C 1
ATOM 2211 O O . THR A 1 315 ? 54.900 -5.554 71.280 1.00 10.77 315 THR X O 1
ATOM 2215 N N . GLN A 1 316 ? 53.846 -3.782 70.354 1.00 10.14 316 GLN X N 1
ATOM 2216 C CA . GLN A 1 316 ? 54.636 -2.773 71.070 1.00 9.82 316 GLN X CA 1
ATOM 2217 C C . GLN A 1 316 ? 54.015 -2.492 72.442 1.00 9.56 316 GLN X C 1
ATOM 2218 O O . GLN A 1 316 ? 52.854 -2.823 72.656 1.00 9.57 316 GLN X O 1
ATOM 2224 N N . PRO A 1 317 ? 54.781 -1.902 73.386 1.00 9.25 317 PRO X N 1
ATOM 2225 C CA . PRO A 1 317 ? 54.210 -1.602 74.710 1.00 8.89 317 PRO X CA 1
ATOM 2226 C C . PRO A 1 317 ? 52.917 -0.786 74.637 1.00 8.57 317 PRO X C 1
ATOM 2227 O O . PRO A 1 317 ? 52.751 0.033 73.730 1.00 8.47 317 PRO X O 1
ATOM 2231 N N . LEU A 1 318 ? 52.017 -1.018 75.590 1.00 8.31 318 LEU X N 1
ATOM 2232 C CA . LEU A 1 318 ? 50.682 -0.409 75.582 1.00 8.28 318 LEU X CA 1
ATOM 2233 C C . LEU A 1 318 ? 50.705 1.116 75.436 1.00 7.99 318 LEU X C 1
ATOM 2234 O O . LEU A 1 318 ? 49.850 1.694 74.759 1.00 7.93 318 LEU X O 1
ATOM 2239 N N . ASN A 1 319 ? 51.686 1.759 76.069 1.00 7.68 319 ASN X N 1
ATOM 2240 C CA . ASN A 1 319 ? 51.817 3.217 76.024 1.00 7.52 319 ASN X CA 1
ATOM 2241 C C . ASN A 1 319 ? 52.413 3.765 74.722 1.00 7.28 319 ASN X C 1
ATOM 2242 O O . ASN A 1 319 ? 52.626 4.970 74.590 1.00 7.00 319 ASN X O 1
ATOM 2247 N N . HIS A 1 320 ? 52.696 2.876 73.774 1.00 6.65 320 HIS X N 1
ATOM 2248 C CA . HIS A 1 320 ? 53.181 3.285 72.457 1.00 6.40 320 HIS X CA 1
ATOM 2249 C C . HIS A 1 320 ? 52.051 3.440 71.439 1.00 6.31 320 HIS X C 1
ATOM 2250 O O . HIS A 1 320 ? 52.300 3.536 70.238 1.00 6.28 320 HIS X O 1
ATOM 2257 N N . TYR A 1 321 ? 50.816 3.490 71.947 1.00 6.20 321 TYR X N 1
ATOM 2258 C CA . TYR A 1 321 ? 49.615 3.651 71.126 1.00 6.34 321 TYR X CA 1
ATOM 2259 C C . TYR A 1 321 ? 48.787 4.835 71.573 1.00 6.26 321 TYR X C 1
ATOM 2260 O O . TYR A 1 321 ? 48.741 5.151 72.762 1.00 6.65 321 TYR X O 1
ATOM 2269 N N . PHE A 1 322 ? 48.120 5.474 70.616 1.00 6.13 322 PHE X N 1
ATOM 2270 C CA . PHE A 1 322 ? 46.977 6.322 70.938 1.00 6.15 322 PHE X CA 1
ATOM 2271 C C . PHE A 1 322 ? 45.811 5.382 71.226 1.00 6.39 322 PHE X C 1
ATOM 2272 O O . PHE A 1 322 ? 45.579 4.421 70.480 1.00 6.47 322 PHE X O 1
ATOM 2280 N N . ILE A 1 323 ? 45.103 5.652 72.317 1.00 6.03 323 ILE X N 1
ATOM 2281 C CA . ILE A 1 323 ? 44.041 4.776 72.809 1.00 6.46 323 ILE X CA 1
ATOM 2282 C C . ILE A 1 323 ? 42.738 5.569 72.868 1.00 6.48 323 ILE X C 1
ATOM 2283 O O . ILE A 1 323 ? 42.667 6.610 73.525 1.00 7.02 323 ILE X O 1
ATOM 2288 N N . ASN A 1 324 ? 41.724 5.086 72.150 1.00 6.38 324 ASN X N 1
ATOM 2289 C CA . ASN A 1 324 ? 40.427 5.757 72.083 1.00 6.55 324 ASN X CA 1
ATOM 2290 C C . ASN A 1 324 ? 39.810 5.860 73.472 1.00 6.47 324 ASN X C 1
ATOM 2291 O O . ASN A 1 324 ? 39.609 4.843 74.135 1.00 7.12 324 ASN X O 1
ATOM 2296 N N . SER A 1 325 ? 39.506 7.084 73.905 1.00 6.50 325 SER X N 1
ATOM 2297 C CA . SER A 1 325 ? 39.178 7.326 75.315 1.00 6.31 325 SER X CA 1
ATOM 2298 C C . SER A 1 325 ? 37.972 8.231 75.553 1.00 6.42 325 SER X C 1
ATOM 2299 O O . SER A 1 325 ? 37.843 9.281 74.928 1.00 6.11 325 SER X O 1
ATOM 2302 N N . SER A 1 326 ? 37.126 7.817 76.494 1.00 6.59 326 SER X N 1
ATOM 2303 C CA . SER A 1 326 ? 35.905 8.542 76.867 1.00 7.62 326 SER X CA 1
ATOM 2304 C C . SER A 1 326 ? 36.020 9.185 78.253 1.00 8.35 326 SER X C 1
ATOM 2305 O O . SER A 1 326 ? 36.548 8.576 79.195 1.00 9.17 326 SER X O 1
ATOM 2308 N N . HIS A 1 327 ? 35.522 10.415 78.367 1.00 8.55 327 HIS X N 1
ATOM 2309 C CA . HIS A 1 327 ? 35.414 11.119 79.652 1.00 8.81 327 HIS X CA 1
ATOM 2310 C C . HIS A 1 327 ? 34.014 11.017 80.272 1.00 9.33 327 HIS X C 1
ATOM 2311 O O . HIS A 1 327 ? 33.026 11.130 79.545 1.00 10.11 327 HIS X O 1
ATOM 2318 N N . ASN A 1 328 ? 33.944 10.861 81.607 1.00 9.78 328 ASN X N 1
ATOM 2319 C CA . ASN A 1 328 ? 32.674 10.791 82.395 1.00 9.26 328 ASN X CA 1
ATOM 2320 C C . ASN A 1 328 ? 31.605 10.029 81.625 1.00 8.71 328 ASN X C 1
ATOM 2321 O O . ASN A 1 328 ? 30.535 10.554 81.294 1.00 8.27 328 ASN X O 1
ATOM 2326 N N . THR A 1 329 ? 31.936 8.776 81.342 1.00 8.29 329 THR X N 1
ATOM 2327 C CA . THR A 1 329 ? 31.271 7.990 80.311 1.00 7.80 329 THR X CA 1
ATOM 2328 C C . THR A 1 329 ? 29.777 7.826 80.569 1.00 7.59 329 THR X C 1
ATOM 2329 O O . THR A 1 329 ? 28.970 7.815 79.638 1.00 7.68 329 THR X O 1
ATOM 2333 N N . TYR A 1 330 ? 29.432 7.708 81.846 1.00 7.37 330 TYR X N 1
ATOM 2334 C CA . TYR A 1 330 ? 28.065 7.478 82.300 1.00 7.32 330 TYR X CA 1
ATOM 2335 C C . TYR A 1 330 ? 27.076 8.600 81.945 1.00 7.37 330 TYR X C 1
ATOM 2336 O O . TYR A 1 330 ? 25.865 8.390 82.009 1.00 7.99 330 TYR X O 1
ATOM 2345 N N . LEU A 1 331 ? 27.578 9.783 81.582 1.00 7.39 331 LEU X N 1
ATOM 2346 C CA . LEU A 1 331 ? 26.707 10.921 81.284 1.00 7.20 331 LEU X CA 1
ATOM 2347 C C . LEU A 1 331 ? 26.220 10.926 79.839 1.00 7.30 331 LEU X C 1
ATOM 2348 O O . LEU A 1 331 ? 27.006 10.738 78.912 1.00 7.38 331 LEU X O 1
ATOM 2353 N N . THR A 1 332 ? 24.917 11.147 79.663 1.00 7.61 332 THR X N 1
ATOM 2354 C CA . THR A 1 332 ? 24.302 11.183 78.329 1.00 7.59 332 THR X CA 1
ATOM 2355 C C . THR A 1 332 ? 24.212 12.594 77.757 1.00 7.35 332 THR X C 1
ATOM 2356 O O . THR A 1 332 ? 23.976 12.766 76.554 1.00 7.66 332 THR X O 1
ATOM 2360 N N . ALA A 1 333 ? 24.364 13.600 78.616 1.00 7.26 333 ALA X N 1
ATOM 2361 C CA . ALA A 1 333 ? 24.128 14.981 78.214 1.00 7.25 333 ALA X CA 1
ATOM 2362 C C . ALA A 1 333 ? 25.092 15.925 78.931 1.00 7.40 333 ALA X C 1
ATOM 2363 O O . ALA A 1 333 ? 26.305 15.749 78.826 1.00 7.28 333 ALA X O 1
ATOM 2365 N N . GLY A 1 334 ? 24.566 16.910 79.658 1.00 6.98 334 GLY X N 1
ATOM 2366 C CA . GLY A 1 334 ? 25.401 17.892 80.348 1.00 6.93 334 GLY X CA 1
ATOM 2367 C C . GLY A 1 334 ? 26.142 17.328 81.545 1.00 6.83 334 GLY X C 1
ATOM 2368 O O . GLY A 1 334 ? 25.859 16.210 82.004 1.00 6.95 334 GLY X O 1
ATOM 2369 N N . GLN A 1 335 ? 27.102 18.103 82.044 1.00 6.97 335 GLN X N 1
ATOM 2370 C CA . GLN A 1 335 ? 27.908 17.696 83.198 1.00 7.24 335 GLN X CA 1
ATOM 2371 C C . GLN A 1 335 ? 27.228 17.986 84.527 1.00 7.69 335 GLN X C 1
ATOM 2372 O O . GLN A 1 335 ? 27.513 17.323 85.521 1.00 7.97 335 GLN X O 1
ATOM 2378 N N . PHE A 1 336 ? 26.340 18.978 84.552 1.00 7.78 336 PHE X N 1
ATOM 2379 C CA . PHE A 1 336 ? 25.723 19.394 85.813 1.00 8.21 336 PHE X CA 1
ATOM 2380 C C . PHE A 1 336 ? 24.313 18.846 86.025 1.00 8.68 336 PHE X C 1
ATOM 2381 O O . PHE A 1 336 ? 23.851 18.710 87.160 1.00 8.69 336 PHE X O 1
ATOM 2389 N N . SER A 1 337 ? 23.629 18.537 84.933 1.00 8.93 337 SER X N 1
ATOM 2390 C CA . SER A 1 337 ? 22.285 17.986 85.009 1.00 9.85 337 SER X CA 1
ATOM 2391 C C . SER A 1 337 ? 22.097 17.012 83.868 1.00 10.08 337 SER X C 1
ATOM 2392 O O . SER A 1 337 ? 22.883 17.004 82.925 1.00 11.12 337 SER X O 1
ATOM 2395 N N . GLY A 1 338 ? 21.061 16.189 83.958 1.00 10.62 338 GLY X N 1
ATOM 2396 C CA . GLY A 1 338 ? 20.769 15.240 82.897 1.00 10.52 338 GLY X CA 1
ATOM 2397 C C . GLY A 1 338 ? 20.920 13.798 83.324 1.00 10.45 338 GLY X C 1
ATOM 2398 O O . GLY A 1 338 ? 21.348 13.502 84.443 1.00 10.29 338 GLY X O 1
ATOM 2399 N N . LEU A 1 339 ? 20.564 12.906 82.409 1.00 10.04 339 LEU X N 1
ATOM 2400 C CA . LEU A 1 339 ? 20.521 11.480 82.668 1.00 10.37 339 LEU X CA 1
ATOM 2401 C C . LEU A 1 339 ? 21.904 10.849 82.624 1.00 9.99 339 LEU X C 1
ATOM 2402 O O . LEU A 1 339 ? 22.687 11.101 81.698 1.00 10.23 339 LEU X O 1
ATOM 2407 N N . SER A 1 340 ? 22.199 10.048 83.646 1.00 9.35 340 SER X N 1
ATOM 2408 C CA . SER A 1 340 ? 23.292 9.089 83.607 1.00 9.21 340 SER X CA 1
ATOM 2409 C C . SER A 1 340 ? 22.703 7.762 83.163 1.00 9.05 340 SER X C 1
ATOM 2410 O O . SER A 1 340 ? 21.580 7.414 83.557 1.00 9.12 340 SER X O 1
ATOM 2413 N N . SER A 1 341 ? 23.446 7.023 82.343 1.00 8.70 341 SER X N 1
ATOM 2414 C CA . SER A 1 341 ? 22.969 5.733 81.847 1.00 8.68 341 SER X CA 1
ATOM 2415 C C . SER A 1 341 ? 24.099 4.754 81.601 1.00 8.43 341 SER X C 1
ATOM 2416 O O . SER A 1 341 ? 25.120 5.109 81.005 1.00 8.56 341 SER X O 1
ATOM 2419 N N . ALA A 1 342 ? 23.901 3.510 82.030 1.00 8.08 342 ALA X N 1
ATOM 2420 C CA . ALA A 1 342 ? 24.866 2.452 81.740 1.00 8.05 342 ALA X CA 1
ATOM 2421 C C . ALA A 1 342 ? 24.960 2.143 80.242 1.00 7.78 342 ALA X C 1
ATOM 2422 O O . ALA A 1 342 ? 25.956 1.586 79.784 1.00 8.16 342 ALA X O 1
ATOM 2424 N N . GLU A 1 343 ? 23.923 2.514 79.486 1.00 8.00 343 GLU X N 1
ATOM 2425 C CA . GLU A 1 343 ? 23.905 2.294 78.038 1.00 7.94 343 GLU X CA 1
ATOM 2426 C C . GLU A 1 343 ? 25.064 3.021 77.351 1.00 7.79 343 GLU X C 1
ATOM 2427 O O . GLU A 1 343 ? 25.576 2.554 76.327 1.00 7.50 343 GLU X O 1
ATOM 2433 N N . MET A 1 344 ? 25.500 4.138 77.935 1.00 7.81 344 MET X N 1
ATOM 2434 C CA . MET A 1 344 ? 26.660 4.861 77.398 1.00 7.82 344 MET X CA 1
ATOM 2435 C C . MET A 1 344 ? 27.908 3.987 77.312 1.00 7.37 344 MET X C 1
ATOM 2436 O O . MET A 1 344 ? 28.672 4.087 76.344 1.00 7.19 344 MET X O 1
ATOM 2441 N N . TYR A 1 345 ? 28.128 3.137 78.319 1.00 7.15 345 TYR X N 1
ATOM 2442 C CA . TYR A 1 345 ? 29.274 2.227 78.292 1.00 7.05 345 TYR X CA 1
ATOM 2443 C C . TYR A 1 345 ? 29.180 1.272 77.109 1.00 7.24 345 TYR X C 1
ATOM 2444 O O . TYR A 1 345 ? 30.161 1.061 76.399 1.00 7.52 345 TYR X O 1
ATOM 2453 N N . ARG A 1 346 ? 27.992 0.713 76.885 1.00 7.25 346 ARG X N 1
ATOM 2454 C CA . ARG A 1 346 ? 27.788 -0.158 75.729 1.00 7.39 346 ARG X CA 1
ATOM 2455 C C . ARG A 1 346 ? 28.110 0.586 74.434 1.00 7.08 346 ARG X C 1
ATOM 2456 O O . ARG A 1 346 ? 28.891 0.108 73.613 1.00 7.30 346 ARG X O 1
ATOM 2464 N N . GLN A 1 347 ? 27.524 1.767 74.266 1.00 6.60 347 GLN X N 1
ATOM 2465 C CA . GLN A 1 347 ? 27.689 2.518 73.020 1.00 7.07 347 GLN X CA 1
ATOM 2466 C C . GLN A 1 347 ? 29.137 2.868 72.706 1.00 7.06 347 GLN X C 1
ATOM 2467 O O . GLN A 1 347 ? 29.595 2.662 71.578 1.00 7.10 347 GLN X O 1
ATOM 2473 N N . VAL A 1 348 ? 29.872 3.386 73.687 1.00 7.09 348 VAL X N 1
ATOM 2474 C CA . VAL A 1 348 ? 31.252 3.780 73.397 1.00 7.09 348 VAL X CA 1
ATOM 2475 C C . VAL A 1 348 ? 32.126 2.563 73.096 1.00 7.28 348 VAL X C 1
ATOM 2476 O O . VAL A 1 348 ? 32.941 2.593 72.175 1.00 7.89 348 VAL X O 1
ATOM 2480 N N . LEU A 1 349 ? 31.927 1.482 73.846 1.00 7.39 349 LEU X N 1
ATOM 2481 C CA . LEU A 1 349 ? 32.719 0.268 73.642 1.00 7.81 349 LEU X CA 1
ATOM 2482 C C . LEU A 1 349 ? 32.471 -0.341 72.265 1.00 8.30 349 LEU X C 1
ATOM 2483 O O . LEU A 1 349 ? 33.383 -0.889 71.649 1.00 8.31 349 LEU X O 1
ATOM 2488 N N . LEU A 1 350 ? 31.236 -0.225 71.786 1.00 8.84 350 LEU X N 1
ATOM 2489 C CA . LEU A 1 350 ? 30.867 -0.743 70.465 1.00 9.88 350 LEU X CA 1
ATOM 2490 C C . LEU A 1 350 ? 31.499 0.041 69.320 1.00 10.11 350 LEU X C 1
ATOM 2491 O O . LEU A 1 350 ? 31.597 -0.457 68.193 1.00 10.69 350 LEU X O 1
ATOM 2496 N N . SER A 1 351 ? 31.922 1.269 69.610 1.00 10.21 351 SER X N 1
ATOM 2497 C CA . SER A 1 351 ? 32.637 2.083 68.631 1.00 10.81 351 SER X CA 1
ATOM 2498 C C . SER A 1 351 ? 34.151 1.990 68.803 1.00 10.81 351 SER X C 1
ATOM 2499 O O . SER A 1 351 ? 34.904 2.751 68.191 1.00 11.51 351 SER X O 1
ATOM 2502 N N . GLY A 1 352 ? 34.598 1.052 69.632 1.00 10.41 352 GLY X N 1
ATOM 2503 C CA . GLY A 1 352 ? 36.025 0.822 69.801 1.00 10.21 352 GLY X CA 1
ATOM 2504 C C . GLY A 1 352 ? 36.697 1.716 70.822 1.00 9.95 352 GLY X C 1
ATOM 2505 O O . GLY A 1 352 ? 37.919 1.737 70.913 1.00 10.53 352 GLY X O 1
ATOM 2506 N N . CYS A 1 353 ? 35.916 2.456 71.603 1.00 9.59 353 CYS X N 1
ATOM 2507 C CA . CYS A 1 353 ? 36.489 3.132 72.761 1.00 9.24 353 CYS X CA 1
ATOM 2508 C C . CYS A 1 353 ? 37.106 2.065 73.668 1.00 8.89 353 CYS X C 1
ATOM 2509 O O . CYS A 1 353 ? 36.511 1.000 73.876 1.00 8.71 353 CYS X O 1
ATOM 2512 N N . ARG A 1 354 ? 38.298 2.347 74.189 1.00 8.27 354 ARG X N 1
ATOM 2513 C CA . ARG A 1 354 ? 39.039 1.368 74.996 1.00 8.56 354 ARG X CA 1
ATOM 2514 C C . ARG A 1 354 ? 39.350 1.862 76.408 1.00 8.96 354 ARG X C 1
ATOM 2515 O O . ARG A 1 354 ? 39.978 1.158 77.193 1.00 9.69 354 ARG X O 1
ATOM 2523 N N . CYS A 1 355 ? 38.935 3.080 76.725 1.00 9.24 355 CYS X N 1
ATOM 2524 C CA . CYS A 1 355 ? 39.135 3.612 78.063 1.00 8.99 355 CYS X CA 1
ATOM 2525 C C . CYS A 1 355 ? 37.905 4.396 78.462 1.00 8.72 355 CYS X C 1
ATOM 2526 O O . CYS A 1 355 ? 37.531 5.354 77.786 1.00 8.52 355 CYS X O 1
ATOM 2529 N N . VAL A 1 356 ? 37.260 3.956 79.539 1.00 8.33 356 VAL X N 1
ATOM 2530 C CA . VAL A 1 356 ? 36.028 4.582 80.024 1.00 8.23 356 VAL X CA 1
ATOM 2531 C C . VAL A 1 356 ? 36.180 5.011 81.480 1.00 8.27 356 VAL X C 1
ATOM 2532 O O . VAL A 1 356 ? 37.113 4.581 82.168 1.00 8.84 356 VAL X O 1
ATOM 2536 N N . GLU A 1 357 ? 35.265 5.852 81.943 1.00 7.89 357 GLU X N 1
ATOM 2537 C CA . GLU A 1 357 ? 35.361 6.406 83.285 1.00 8.42 357 GLU X CA 1
ATOM 2538 C C . GLU A 1 357 ? 34.139 6.068 84.135 1.00 8.07 357 GLU X C 1
ATOM 2539 O O . GLU A 1 357 ? 33.001 6.162 83.668 1.00 8.76 357 GLU X O 1
ATOM 2545 N N . LEU A 1 358 ? 34.396 5.680 85.383 1.00 8.13 358 LEU X N 1
ATOM 2546 C CA . LEU A 1 358 ? 33.352 5.406 86.368 1.00 7.76 358 LEU X CA 1
ATOM 2547 C C . LEU A 1 358 ? 33.615 6.286 87.587 1.00 7.74 358 LEU X C 1
ATOM 2548 O O . LEU A 1 358 ? 34.647 6.121 88.245 1.00 7.95 358 LEU X O 1
ATOM 2553 N N . ASP A 1 359 ? 32.707 7.220 87.878 1.00 7.52 359 ASP X N 1
ATOM 2554 C CA . ASP A 1 359 ? 32.808 8.054 89.084 1.00 7.63 359 ASP X CA 1
ATOM 2555 C C . ASP A 1 359 ? 31.971 7.376 90.155 1.00 8.07 359 ASP X C 1
ATOM 2556 O O . ASP A 1 359 ? 30.744 7.366 90.061 1.00 8.26 359 ASP X O 1
ATOM 2561 N N . CYS A 1 360 ? 32.631 6.816 91.164 1.00 8.16 360 CYS X N 1
ATOM 2562 C CA . CYS A 1 360 ? 31.953 5.956 92.142 1.00 8.71 360 CYS X CA 1
ATOM 2563 C C . CYS A 1 360 ? 31.710 6.674 93.470 1.00 8.60 360 CYS X C 1
ATOM 2564 O O . CYS A 1 360 ? 32.626 7.266 94.046 1.00 8.45 360 CYS X O 1
ATOM 2567 N N . TRP A 1 361 ? 30.471 6.604 93.950 1.00 8.60 361 TRP X N 1
ATOM 2568 C CA . TRP A 1 361 ? 30.071 7.251 95.198 1.00 9.00 361 TRP X CA 1
ATOM 2569 C C . TRP A 1 361 ? 29.317 6.267 96.080 1.00 9.52 361 TRP X C 1
ATOM 2570 O O . TRP A 1 361 ? 28.760 5.283 95.587 1.00 9.29 361 TRP X O 1
ATOM 2581 N N . LYS A 1 362 ? 29.306 6.529 97.384 1.00 10.38 362 LYS X N 1
ATOM 2582 C CA . LYS A 1 362 ? 28.500 5.724 98.303 1.00 11.72 362 LYS X CA 1
ATOM 2583 C C . LYS A 1 362 ? 27.024 5.898 97.981 1.00 12.65 362 LYS X C 1
ATOM 2584 O O . LYS A 1 362 ? 26.612 6.945 97.470 1.00 12.70 362 LYS X O 1
ATOM 2590 N N . GLY A 1 363 ? 26.230 4.876 98.284 1.00 13.85 363 GLY X N 1
ATOM 2591 C CA . GLY A 1 363 ? 24.779 5.000 98.205 1.00 15.77 363 GLY X CA 1
ATOM 2592 C C . GLY A 1 363 ? 24.292 6.159 99.055 1.00 17.08 363 GLY X C 1
ATOM 2593 O O . GLY A 1 363 ? 24.906 6.496 100.076 1.00 17.15 363 GLY X O 1
ATOM 2594 N N . LYS A 1 364 ? 23.201 6.785 98.626 1.00 18.55 364 LYS X N 1
ATOM 2595 C CA . LYS A 1 364 ? 22.609 7.887 99.380 1.00 20.10 364 LYS X CA 1
ATOM 2596 C C . LYS A 1 364 ? 21.655 7.325 100.431 1.00 20.88 364 LYS X C 1
ATOM 2597 O O . LYS A 1 364 ? 20.616 6.767 100.075 1.00 21.13 364 LYS X O 1
ATOM 2603 N N . PRO A 1 365 ? 22.010 7.458 101.728 1.00 21.85 365 PRO X N 1
ATOM 2604 C CA . PRO A 1 365 ? 21.204 6.870 102.807 1.00 22.44 365 PRO X CA 1
ATOM 2605 C C . PRO A 1 365 ? 19.726 7.247 102.679 1.00 22.83 365 PRO X C 1
ATOM 2606 O O . PRO A 1 365 ? 19.423 8.399 102.355 1.00 23.32 365 PRO X O 1
ATOM 2610 N N . PRO A 1 366 ? 18.808 6.291 102.938 1.00 22.98 366 PRO X N 1
ATOM 2611 C CA . PRO A 1 366 ? 19.017 4.937 103.481 1.00 22.91 366 PRO X CA 1
ATOM 2612 C C . PRO A 1 366 ? 19.654 3.898 102.545 1.00 22.70 366 PRO X C 1
ATOM 2613 O O . PRO A 1 366 ? 19.902 2.770 102.981 1.00 22.74 366 PRO X O 1
ATOM 2617 N N . ASP A 1 367 ? 19.911 4.265 101.287 1.00 22.26 367 ASP X N 1
ATOM 2618 C CA . ASP A 1 367 ? 20.591 3.375 100.333 1.00 21.81 367 ASP X CA 1
ATOM 2619 C C . ASP A 1 367 ? 22.034 3.118 100.762 1.00 20.90 367 ASP X C 1
ATOM 2620 O O . ASP A 1 367 ? 22.715 4.031 101.231 1.00 20.95 367 ASP X O 1
ATOM 2625 N N . GLU A 1 368 ? 22.498 1.879 100.592 1.00 19.78 368 GLU X N 1
ATOM 2626 C CA . GLU A 1 368 ? 23.861 1.500 100.988 1.00 18.82 368 GLU X CA 1
ATOM 26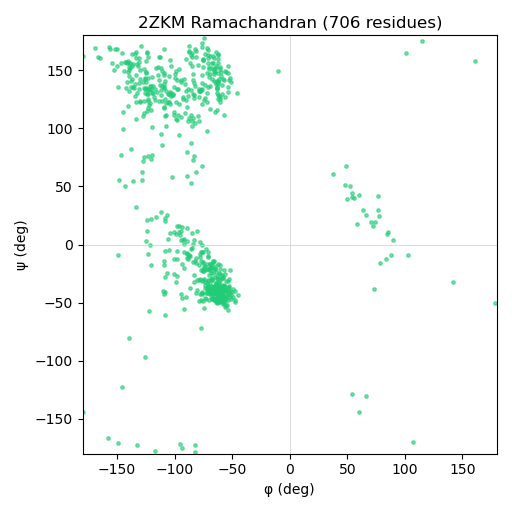27 C C . GLU A 1 368 ? 24.578 0.698 99.893 1.00 17.79 368 GLU X C 1
ATOM 2628 O O . GLU A 1 368 ? 25.413 -0.166 100.171 1.00 17.50 368 GLU X O 1
ATOM 2634 N N . GLU A 1 369 ? 24.250 1.018 98.644 1.00 16.46 369 GLU X N 1
ATOM 2635 C CA . GLU A 1 369 ? 24.791 0.335 97.474 1.00 15.57 369 GLU X CA 1
ATOM 2636 C C . GLU A 1 369 ? 25.585 1.353 96.648 1.00 14.20 369 GLU X C 1
ATOM 2637 O O . GLU A 1 369 ? 25.085 2.451 96.409 1.00 14.26 369 GLU X O 1
ATOM 2643 N N . PRO A 1 370 ? 26.812 0.994 96.204 1.00 12.96 370 PRO X N 1
ATOM 2644 C CA . PRO A 1 370 ? 27.621 1.981 95.474 1.00 12.03 370 PRO X CA 1
ATOM 2645 C C . PRO A 1 370 ? 26.958 2.421 94.172 1.00 11.16 370 PRO X C 1
ATOM 2646 O O . PRO A 1 370 ? 26.359 1.602 93.468 1.00 10.51 370 PRO X O 1
ATOM 2650 N N . ILE A 1 371 ? 27.069 3.715 93.879 1.00 10.08 371 ILE X N 1
ATOM 2651 C CA . ILE A 1 371 ? 26.427 4.316 92.716 1.00 9.64 371 ILE X CA 1
ATOM 2652 C C . ILE A 1 371 ? 27.464 5.010 91.846 1.00 9.23 371 ILE X C 1
ATOM 2653 O O . ILE A 1 371 ? 28.608 5.221 92.263 1.00 9.02 371 ILE X O 1
ATOM 2658 N N . ILE A 1 372 ? 27.058 5.326 90.622 1.00 8.33 372 ILE X N 1
ATOM 2659 C CA . ILE A 1 372 ? 27.860 6.144 89.721 1.00 8.42 372 ILE X CA 1
ATOM 2660 C C . ILE A 1 372 ? 27.051 7.387 89.383 1.00 8.43 372 ILE X C 1
ATOM 2661 O O . ILE A 1 372 ? 25.874 7.294 89.038 1.00 8.72 372 ILE X O 1
ATOM 2666 N N . THR A 1 373 ? 27.688 8.546 89.522 1.00 8.32 373 THR X N 1
ATOM 2667 C CA . THR A 1 373 ? 27.083 9.840 89.209 1.00 8.41 373 THR X CA 1
ATOM 2668 C C . THR A 1 373 ? 28.170 10.901 89.225 1.00 8.19 373 THR X C 1
ATOM 2669 O O . THR A 1 373 ? 29.290 10.635 89.661 1.00 7.83 373 THR X O 1
ATOM 2673 N N . HIS A 1 374 ? 27.838 12.097 88.743 1.00 7.84 374 HIS X N 1
ATOM 2674 C CA . HIS A 1 374 ? 28.737 13.237 88.872 1.00 8.08 374 HIS X CA 1
ATOM 2675 C C . HIS A 1 374 ? 28.441 13.923 90.200 1.00 8.46 374 HIS X C 1
ATOM 2676 O O . HIS A 1 374 ? 27.401 14.571 90.372 1.00 8.83 374 HIS X O 1
ATOM 2683 N N . GLY A 1 375 ? 29.350 13.744 91.153 1.00 8.64 375 GLY X N 1
ATOM 2684 C CA . GLY A 1 375 ? 29.149 14.256 92.508 1.00 9.35 375 GLY X CA 1
ATOM 2685 C C . GLY A 1 375 ? 28.964 15.757 92.565 1.00 9.87 375 GLY X C 1
ATOM 2686 O O . GLY A 1 375 ? 29.566 16.495 91.785 1.00 9.53 375 GLY X O 1
ATOM 2687 N N . PHE A 1 376 ? 28.111 16.191 93.494 1.00 10.58 376 PHE X N 1
ATOM 2688 C CA . PHE A 1 376 ? 27.845 17.612 93.755 1.00 11.37 376 PHE X CA 1
ATOM 2689 C C . PHE A 1 376 ? 27.204 18.316 92.557 1.00 11.38 376 PHE X C 1
ATOM 2690 O O . PHE A 1 376 ? 27.398 19.517 92.341 1.00 12.41 376 PHE X O 1
ATOM 2698 N N . THR A 1 377 ? 26.444 17.544 91.784 1.00 11.25 377 THR X N 1
ATOM 2699 C CA . THR A 1 377 ? 25.656 18.082 90.677 1.00 10.93 377 THR X CA 1
ATOM 2700 C C . THR A 1 377 ? 24.239 17.529 90.752 1.00 11.44 377 THR X C 1
ATOM 2701 O O . THR A 1 377 ? 23.872 16.853 91.721 1.00 12.04 377 THR X O 1
ATOM 2705 N N . MET A 1 378 ? 23.450 17.811 89.720 1.00 11.52 378 MET X N 1
ATOM 2706 C CA . MET A 1 378 ? 22.073 17.335 89.648 1.00 12.25 378 MET X CA 1
ATOM 2707 C C . MET A 1 378 ? 21.890 16.170 88.677 1.00 11.44 378 MET X C 1
ATOM 2708 O O . MET A 1 378 ? 20.758 15.771 88.386 1.00 11.86 378 MET X O 1
ATOM 2713 N N . THR A 1 379 ? 22.997 15.614 88.184 1.00 10.68 379 THR X N 1
ATOM 2714 C CA . THR A 1 379 ? 22.923 14.451 87.297 1.00 10.35 379 THR X CA 1
ATOM 2715 C C . THR A 1 379 ? 22.291 13.267 88.024 1.00 10.38 379 THR X C 1
ATOM 2716 O O . THR A 1 379 ? 22.450 13.123 89.241 1.00 10.51 379 THR X O 1
ATOM 2720 N N . THR A 1 380 ? 21.574 12.424 87.288 1.00 10.29 380 THR X N 1
ATOM 2721 C CA . THR A 1 380 ? 20.958 11.239 87.894 1.00 10.32 380 THR X CA 1
ATOM 2722 C C . THR A 1 380 ? 22.011 10.191 88.260 1.00 10.53 380 THR X C 1
ATOM 2723 O O . THR A 1 380 ? 23.176 10.299 87.862 1.00 10.10 380 THR X O 1
ATOM 2727 N N . ASP A 1 381 ? 21.589 9.185 89.022 1.00 10.73 381 ASP X N 1
ATOM 2728 C CA . ASP A 1 381 ? 22.480 8.123 89.487 1.00 11.29 381 ASP X CA 1
ATOM 2729 C C . ASP A 1 381 ? 22.177 6.806 88.794 1.00 11.09 381 ASP X C 1
ATOM 2730 O O . ASP A 1 381 ? 21.026 6.527 88.440 1.00 11.43 381 ASP X O 1
ATOM 2735 N N . ILE A 1 382 ? 23.215 6.000 88.597 1.00 10.50 382 ILE X N 1
ATOM 2736 C CA . ILE A 1 382 ? 23.043 4.593 88.234 1.00 10.04 382 ILE X CA 1
ATOM 2737 C C . ILE A 1 382 ? 23.756 3.737 89.275 1.00 9.73 382 ILE X C 1
ATOM 2738 O O . ILE A 1 382 ? 24.601 4.235 90.024 1.00 9.60 382 ILE X O 1
ATOM 2743 N N . PHE A 1 383 ? 23.408 2.458 89.345 1.00 9.75 383 PHE X N 1
ATOM 2744 C CA . PHE A 1 383 ? 24.146 1.561 90.225 1.00 10.00 383 PHE X CA 1
ATOM 2745 C C . PHE A 1 383 ? 25.488 1.204 89.606 1.00 9.49 383 PHE X C 1
ATOM 2746 O O . PHE A 1 383 ? 25.584 0.957 88.399 1.00 9.55 383 PHE X O 1
ATOM 2754 N N . PHE A 1 384 ? 26.524 1.180 90.442 1.00 9.16 384 PHE X N 1
ATOM 2755 C CA . PHE A 1 384 ? 27.834 0.704 90.031 1.00 8.96 384 PHE X CA 1
ATOM 2756 C C . PHE A 1 384 ? 27.709 -0.653 89.331 1.00 8.94 384 PHE X C 1
ATOM 2757 O O . PHE A 1 384 ? 28.290 -0.863 88.269 1.00 9.03 384 PHE X O 1
ATOM 2765 N N . LYS A 1 385 ? 26.918 -1.557 89.917 1.00 9.36 385 LYS X N 1
ATOM 2766 C CA . LYS A 1 385 ? 26.688 -2.881 89.344 1.00 9.86 385 LYS X CA 1
ATOM 2767 C C . LYS A 1 385 ? 26.231 -2.832 87.884 1.00 9.72 385 LYS X C 1
ATOM 2768 O O . LYS A 1 385 ? 26.707 -3.622 87.061 1.00 9.99 385 LYS X O 1
ATOM 2774 N N . GLU A 1 386 ? 25.321 -1.910 87.565 1.00 9.75 386 GLU X N 1
ATOM 2775 C CA . GLU A 1 386 ? 24.796 -1.817 86.201 1.00 10.18 386 GLU X CA 1
ATOM 2776 C C . GLU A 1 386 ? 25.882 -1.458 85.186 1.00 9.91 386 GLU X C 1
ATOM 2777 O O . GLU A 1 386 ? 25.896 -1.990 84.075 1.00 10.28 386 GLU X O 1
ATOM 2783 N N . ALA A 1 387 ? 26.785 -0.558 85.574 1.00 9.89 387 ALA X N 1
ATOM 2784 C CA . ALA A 1 387 ? 27.905 -0.185 84.709 1.00 9.37 387 ALA X CA 1
ATOM 2785 C C . ALA A 1 387 ? 28.812 -1.374 84.424 1.00 9.11 387 ALA X C 1
ATOM 2786 O O . ALA A 1 387 ? 29.236 -1.587 83.287 1.00 8.96 387 ALA X O 1
ATOM 2788 N N . ILE A 1 388 ? 29.113 -2.152 85.462 1.00 9.06 388 ILE X N 1
ATOM 2789 C CA . ILE A 1 388 ? 29.950 -3.332 85.295 1.00 8.95 388 ILE X CA 1
ATOM 2790 C C . ILE A 1 388 ? 29.282 -4.338 84.358 1.00 8.84 388 ILE X C 1
ATOM 2791 O O . ILE A 1 388 ? 29.932 -4.908 83.482 1.00 8.72 388 ILE X O 1
ATOM 2796 N N . GLU A 1 389 ? 27.976 -4.528 84.525 1.00 8.97 389 GLU X N 1
ATOM 2797 C CA . GLU A 1 389 ? 27.223 -5.422 83.646 1.00 9.35 389 GLU X CA 1
ATOM 2798 C C . GLU A 1 389 ? 27.244 -4.961 82.186 1.00 9.07 389 GLU X C 1
ATOM 2799 O O . GLU A 1 389 ? 27.398 -5.783 81.278 1.00 9.76 389 GLU X O 1
ATOM 2805 N N . ALA A 1 390 ? 27.133 -3.649 81.972 1.00 8.80 390 ALA X N 1
ATOM 2806 C CA . ALA A 1 390 ? 27.153 -3.079 80.620 1.00 8.52 390 ALA X CA 1
ATOM 2807 C C . ALA A 1 390 ? 28.518 -3.261 79.965 1.00 8.51 390 ALA X C 1
ATOM 2808 O O . ALA A 1 390 ? 28.623 -3.669 78.803 1.00 8.64 390 ALA X O 1
ATOM 2810 N N . ILE A 1 391 ? 29.566 -2.961 80.730 1.00 8.39 391 ILE X N 1
ATOM 2811 C CA . ILE A 1 391 ? 30.937 -3.108 80.252 1.00 8.49 391 ILE X CA 1
ATOM 2812 C C . ILE A 1 391 ? 31.250 -4.567 79.910 1.00 8.72 391 ILE X C 1
ATOM 2813 O O . ILE A 1 391 ? 31.828 -4.849 78.866 1.00 8.55 391 ILE X O 1
ATOM 2818 N N . ALA A 1 392 ? 30.850 -5.490 80.783 1.00 9.18 392 ALA X N 1
ATOM 2819 C CA . ALA A 1 392 ? 31.123 -6.914 80.568 1.00 9.53 392 ALA X CA 1
ATOM 2820 C C . ALA A 1 392 ? 30.476 -7.444 79.289 1.00 9.89 392 ALA X C 1
ATOM 2821 O O . ALA A 1 392 ? 31.042 -8.303 78.606 1.00 10.80 392 ALA X O 1
ATOM 2823 N N . GLU A 1 393 ? 29.289 -6.929 78.978 1.00 9.98 393 GLU X N 1
ATOM 2824 C CA . GLU A 1 393 ? 28.562 -7.322 77.778 1.00 10.48 393 GLU X CA 1
ATOM 2825 C C . GLU A 1 393 ? 29.267 -6.858 76.503 1.00 10.46 393 GLU X C 1
ATOM 2826 O O . GLU A 1 393 ? 29.447 -7.635 75.562 1.00 10.96 393 GLU X O 1
ATOM 2832 N N . SER A 1 394 ? 29.676 -5.591 76.490 1.00 10.27 394 SER X N 1
ATOM 2833 C CA . SER A 1 394 ? 30.069 -4.923 75.247 1.00 10.20 394 SER X CA 1
ATOM 2834 C C . SER A 1 394 ? 31.574 -4.826 74.999 1.00 9.87 394 SER X C 1
ATOM 2835 O O . SER A 1 394 ? 31.993 -4.500 73.883 1.00 9.88 394 SER X O 1
ATOM 2838 N N . ALA A 1 395 ? 32.372 -5.113 76.025 1.00 9.99 395 ALA X N 1
ATOM 2839 C CA . ALA A 1 395 ? 33.820 -4.866 76.002 1.00 10.17 395 ALA X CA 1
ATOM 2840 C C . ALA A 1 395 ? 34.545 -5.357 74.752 1.00 10.17 395 ALA X C 1
ATOM 2841 O O . ALA A 1 395 ? 35.340 -4.621 74.163 1.00 10.13 395 ALA X O 1
ATOM 2843 N N . PHE A 1 396 ? 34.276 -6.596 74.348 1.00 10.36 396 PHE X N 1
ATOM 2844 C CA . PHE A 1 396 ? 35.046 -7.210 73.265 1.00 10.57 396 PHE X CA 1
ATOM 2845 C C . PHE A 1 396 ? 34.212 -7.627 72.057 1.00 10.86 396 PHE X C 1
ATOM 2846 O O . PHE A 1 396 ? 34.640 -8.461 71.260 1.00 11.41 396 PHE X O 1
ATOM 2854 N N . LYS A 1 397 ? 33.039 -7.017 71.910 1.00 11.17 397 LYS X N 1
ATOM 2855 C CA . LYS A 1 397 ? 32.158 -7.326 70.785 1.00 11.47 397 LYS X CA 1
ATOM 2856 C C . LYS A 1 397 ? 32.721 -6.869 69.442 1.00 11.59 397 LYS X C 1
ATOM 2857 O O . LYS A 1 397 ? 32.549 -7.557 68.431 1.00 12.31 397 LYS X O 1
ATOM 2863 N N . THR A 1 398 ? 33.407 -5.725 69.434 1.00 11.46 398 THR X N 1
ATOM 2864 C CA . THR A 1 398 ? 33.915 -5.147 68.179 1.00 11.42 398 THR X CA 1
ATOM 2865 C C . THR A 1 398 ? 35.439 -4.974 68.120 1.00 11.11 398 THR X C 1
ATOM 2866 O O . THR A 1 398 ? 35.997 -4.781 67.038 1.00 11.75 398 THR X O 1
ATOM 2870 N N . SER A 1 399 ? 36.095 -5.013 69.278 1.00 10.90 399 SER X N 1
ATOM 2871 C CA . SER A 1 399 ? 37.554 -5.008 69.355 1.00 10.42 399 SER X CA 1
ATOM 2872 C C . SER A 1 399 ? 38.008 -6.009 70.407 1.00 10.31 399 SER X C 1
ATOM 2873 O O . SER A 1 399 ? 37.432 -6.055 71.489 1.00 10.06 399 SER X O 1
ATOM 2876 N N . PRO A 1 400 ? 39.034 -6.822 70.090 1.00 10.26 400 PRO X N 1
ATOM 2877 C CA . PRO A 1 400 ? 39.552 -7.768 71.079 1.00 10.47 400 PRO X CA 1
ATOM 2878 C C . PRO A 1 400 ? 40.600 -7.174 72.018 1.00 10.24 400 PRO X C 1
ATOM 2879 O O . PRO A 1 400 ? 41.064 -7.855 72.942 1.00 10.66 400 PRO X O 1
ATOM 2883 N N . TYR A 1 401 ? 40.980 -5.921 71.784 1.00 10.00 401 TYR X N 1
ATOM 2884 C CA . TYR A 1 401 ? 42.110 -5.340 72.493 1.00 9.53 401 TYR X CA 1
ATOM 2885 C C . TYR A 1 401 ? 41.705 -4.768 73.855 1.00 9.14 401 TYR X C 1
ATOM 2886 O O . TYR A 1 401 ? 40.537 -4.435 74.062 1.00 8.99 401 TYR X O 1
ATOM 2895 N N . PRO A 1 402 ? 42.662 -4.708 74.803 1.00 8.81 402 PRO X N 1
ATOM 2896 C CA . PRO A 1 402 ? 42.322 -4.465 76.210 1.00 8.83 402 PRO X CA 1
ATOM 2897 C C . PRO A 1 402 ? 41.626 -3.142 76.477 1.00 8.68 402 PRO X C 1
ATOM 2898 O O . PRO A 1 402 ? 41.828 -2.167 75.751 1.00 8.62 402 PRO X O 1
ATOM 2902 N N . ILE A 1 403 ? 40.796 -3.124 77.515 1.00 8.68 403 ILE X N 1
ATOM 2903 C CA . ILE A 1 403 ? 40.157 -1.886 77.936 1.00 8.92 403 ILE X CA 1
ATOM 2904 C C . ILE A 1 403 ? 40.642 -1.479 79.317 1.00 8.76 403 ILE X C 1
ATOM 2905 O O . ILE A 1 403 ? 41.032 -2.323 80.122 1.00 8.92 403 ILE X O 1
ATOM 2910 N N . ILE A 1 404 ? 40.611 -0.176 79.571 1.00 8.60 404 ILE X N 1
ATOM 2911 C CA . ILE A 1 404 ? 41.026 0.389 80.843 1.00 8.51 404 ILE X CA 1
ATOM 2912 C C . ILE A 1 404 ? 39.825 1.083 81.469 1.00 8.39 404 ILE X C 1
ATOM 2913 O O . ILE A 1 404 ? 39.172 1.904 80.827 1.00 8.56 404 ILE X O 1
ATOM 2918 N N . LEU A 1 405 ? 39.520 0.722 82.711 1.00 8.23 405 LEU X N 1
ATOM 2919 C CA . LEU A 1 405 ? 38.448 1.378 83.447 1.00 8.04 405 LEU X CA 1
ATOM 2920 C C . LEU A 1 405 ? 39.040 2.388 84.414 1.00 8.01 405 LEU X C 1
ATOM 2921 O O . LEU A 1 405 ? 39.710 2.015 85.383 1.00 7.87 405 LEU X O 1
ATOM 2926 N N . SER A 1 406 ? 38.807 3.667 84.132 1.00 7.82 406 SER X N 1
ATOM 2927 C CA . SER A 1 406 ? 39.279 4.742 84.997 1.00 8.34 406 SER X CA 1
ATOM 2928 C C . SER A 1 406 ? 38.282 4.983 86.129 1.00 8.67 406 SER X C 1
ATOM 2929 O O . SER A 1 406 ? 37.236 5.608 85.926 1.00 8.88 406 SER X O 1
ATOM 2932 N N . PHE A 1 407 ? 38.604 4.468 87.314 1.00 8.87 407 PHE X N 1
ATOM 2933 C CA . PHE A 1 407 ? 37.775 4.678 88.500 1.00 9.54 407 PHE X CA 1
ATOM 2934 C C . PHE A 1 407 ? 38.143 6.022 89.117 1.00 9.76 407 PHE X C 1
ATOM 2935 O O . PHE A 1 407 ? 39.322 6.291 89.383 1.00 10.94 407 PHE X O 1
ATOM 2943 N N . GLU A 1 408 ? 37.143 6.870 89.326 1.00 9.34 408 GLU X N 1
ATOM 2944 C CA . GLU A 1 408 ? 37.306 8.050 90.158 1.00 9.30 408 GLU X CA 1
ATOM 2945 C C . GLU A 1 408 ? 36.539 7.735 91.428 1.00 9.40 408 GLU X C 1
ATOM 2946 O O . GLU A 1 408 ? 35.310 7.801 91.457 1.00 9.48 408 GLU X O 1
ATOM 2952 N N . ASN A 1 409 ? 37.280 7.367 92.469 1.00 9.27 409 ASN X N 1
ATOM 2953 C CA . ASN A 1 409 ? 36.688 6.717 93.629 1.00 9.77 409 ASN X CA 1
ATOM 2954 C C . ASN A 1 409 ? 36.429 7.654 94.796 1.00 9.49 409 ASN X C 1
ATOM 2955 O O . ASN A 1 409 ? 37.343 8.304 95.310 1.00 9.76 409 ASN X O 1
ATOM 2960 N N . HIS A 1 410 ? 35.167 7.695 95.214 1.00 9.34 410 HIS X N 1
ATOM 2961 C CA . HIS A 1 410 ? 34.741 8.514 96.341 1.00 9.46 410 HIS X CA 1
ATOM 2962 C C . HIS A 1 410 ? 34.055 7.655 97.391 1.00 9.86 410 HIS X C 1
ATOM 2963 O O . HIS A 1 410 ? 33.433 8.172 98.319 1.00 10.03 410 HIS X O 1
ATOM 2970 N N . VAL A 1 411 ? 34.175 6.343 97.231 1.00 10.17 411 VAL X N 1
ATOM 2971 C CA . VAL A 1 411 ? 33.520 5.402 98.137 1.00 10.56 411 VAL X CA 1
ATOM 2972 C C . VAL A 1 411 ? 34.411 5.164 99.363 1.00 11.44 411 VAL X C 1
ATOM 2973 O O . VAL A 1 411 ? 35.221 4.233 99.384 1.00 11.68 411 VAL X O 1
ATOM 2977 N N . ASP A 1 412 ? 34.261 6.018 100.372 1.00 12.42 412 ASP X N 1
ATOM 2978 C CA . ASP A 1 412 ? 35.064 5.902 101.592 1.00 13.40 412 ASP X CA 1
ATOM 2979 C C . ASP A 1 412 ? 34.362 4.981 102.588 1.00 13.60 412 ASP X C 1
ATOM 2980 O O . ASP A 1 412 ? 34.029 5.363 103.714 1.00 14.61 412 ASP X O 1
ATOM 2985 N N . SER A 1 413 ? 34.148 3.755 102.129 1.00 13.27 413 SER X N 1
ATOM 2986 C CA . SER A 1 413 ? 33.480 2.705 102.878 1.00 12.78 413 SER X CA 1
ATOM 2987 C C . SER A 1 413 ? 34.148 1.387 102.511 1.00 12.43 413 SER X C 1
ATOM 2988 O O . SER A 1 413 ? 34.076 0.958 101.355 1.00 12.47 413 SER X O 1
ATOM 2991 N N . PRO A 1 414 ? 34.827 0.746 103.480 1.00 11.88 414 PRO X N 1
ATOM 2992 C CA . PRO A 1 414 ? 35.347 -0.591 103.209 1.00 11.55 414 PRO X CA 1
ATOM 2993 C C . PRO A 1 414 ? 34.277 -1.557 102.681 1.00 11.10 414 PRO X C 1
ATOM 2994 O O . PRO A 1 414 ? 34.551 -2.323 101.756 1.00 10.63 414 PRO X O 1
ATOM 2998 N N . ARG A 1 415 ? 33.066 -1.501 103.238 1.00 10.87 415 ARG X N 1
ATOM 2999 C CA . ARG A 1 415 ? 31.989 -2.400 102.812 1.00 10.95 415 ARG X CA 1
ATOM 3000 C C . ARG A 1 415 ? 31.605 -2.186 101.349 1.00 10.40 415 ARG X C 1
ATOM 3001 O O . ARG A 1 415 ? 31.534 -3.144 100.575 1.00 10.59 415 ARG X O 1
ATOM 3009 N N . GLN A 1 416 ? 31.368 -0.933 100.974 1.00 10.23 416 GLN X N 1
ATOM 3010 C CA . GLN A 1 416 ? 30.939 -0.646 99.606 1.00 10.00 416 GLN X CA 1
ATOM 3011 C C . GLN A 1 416 ? 32.073 -0.824 98.582 1.00 9.63 416 GLN X C 1
ATOM 3012 O O . GLN A 1 416 ? 31.824 -1.256 97.458 1.00 9.52 416 GLN X O 1
ATOM 3018 N N . GLN A 1 417 ? 33.315 -0.533 98.975 1.00 9.42 417 GLN X N 1
ATOM 3019 C CA . GLN A 1 417 ? 34.459 -0.878 98.126 1.00 9.18 417 GLN X CA 1
ATOM 3020 C C . GLN A 1 417 ? 34.577 -2.390 97.932 1.00 9.43 417 GLN X C 1
ATOM 3021 O O . GLN A 1 417 ? 34.935 -2.854 96.855 1.00 9.53 417 GLN X O 1
ATOM 3027 N N . ALA A 1 418 ? 34.272 -3.160 98.981 1.00 9.55 418 ALA X N 1
ATOM 3028 C CA . ALA A 1 418 ? 34.305 -4.616 98.883 1.00 9.84 418 ALA X CA 1
ATOM 3029 C C . ALA A 1 418 ? 33.251 -5.113 97.897 1.00 10.07 418 ALA X C 1
ATOM 3030 O O . ALA A 1 418 ? 33.511 -6.028 97.117 1.00 10.49 418 ALA X O 1
ATOM 3032 N N . LYS A 1 419 ? 32.074 -4.489 97.926 1.00 10.71 419 LYS X N 1
ATOM 3033 C CA . LYS A 1 419 ? 31.009 -4.799 96.971 1.00 11.58 419 LYS X CA 1
ATOM 3034 C C . LYS A 1 419 ? 31.462 -4.482 95.547 1.00 11.22 419 LYS X C 1
ATOM 3035 O O . LYS A 1 419 ? 31.276 -5.297 94.643 1.00 11.21 419 LYS X O 1
ATOM 3041 N N . MET A 1 420 ? 32.075 -3.311 95.366 1.00 11.23 420 MET X N 1
ATOM 3042 C CA . MET A 1 420 ? 32.628 -2.915 94.063 1.00 11.78 420 MET X CA 1
ATOM 3043 C C . MET A 1 420 ? 33.606 -3.956 93.521 1.00 11.44 420 MET X C 1
ATOM 3044 O O . MET A 1 420 ? 33.477 -4.408 92.376 1.00 11.26 420 MET X O 1
ATOM 3049 N N . ALA A 1 421 ? 34.580 -4.338 94.348 1.00 11.39 421 ALA X N 1
ATOM 3050 C CA . ALA A 1 421 ? 35.605 -5.290 93.941 1.00 11.84 421 ALA X CA 1
ATOM 3051 C C . ALA A 1 421 ? 35.011 -6.651 93.592 1.00 11.99 421 ALA X C 1
ATOM 3052 O O . ALA A 1 421 ? 35.415 -7.268 92.604 1.00 12.20 421 ALA X O 1
ATOM 3054 N N . GLU A 1 422 ? 34.051 -7.112 94.397 1.00 12.31 422 GLU X N 1
ATOM 3055 C CA . GLU A 1 422 ? 33.390 -8.388 94.136 1.00 13.34 422 GLU X CA 1
ATOM 3056 C C . GLU A 1 422 ? 32.568 -8.362 92.845 1.00 12.61 422 GLU X C 1
ATOM 3057 O O . GLU A 1 422 ? 32.584 -9.334 92.091 1.00 12.71 422 GLU X O 1
ATOM 3063 N N . TYR A 1 423 ? 31.864 -7.256 92.589 1.00 12.22 423 TYR X N 1
ATOM 3064 C CA . TYR A 1 423 ? 31.152 -7.089 91.317 1.00 11.81 423 TYR X CA 1
ATOM 3065 C C . TYR A 1 423 ? 32.103 -7.238 90.130 1.00 11.61 423 TYR X C 1
ATOM 3066 O O . TYR A 1 423 ? 31.819 -7.976 89.191 1.00 11.65 423 TYR X O 1
ATOM 3075 N N . CYS A 1 424 ? 33.235 -6.538 90.180 1.00 11.76 424 CYS X N 1
ATOM 3076 C CA . CYS A 1 424 ? 34.238 -6.643 89.122 1.00 11.88 424 CYS X CA 1
ATOM 3077 C C . CYS A 1 424 ? 34.721 -8.076 88.935 1.00 11.83 424 CYS X C 1
ATOM 3078 O O . CYS A 1 424 ? 34.715 -8.590 87.820 1.00 11.88 424 CYS X O 1
ATOM 3081 N N . ARG A 1 425 ? 35.114 -8.730 90.027 1.00 12.01 425 ARG X N 1
ATOM 3082 C CA . ARG A 1 425 ? 35.652 -10.087 89.932 1.00 12.24 425 ARG X CA 1
ATOM 3083 C C . ARG A 1 425 ? 34.648 -11.092 89.388 1.00 12.42 425 ARG X C 1
ATOM 3084 O O . ARG A 1 425 ? 34.984 -11.901 88.523 1.00 12.48 425 ARG X O 1
ATOM 3092 N N . THR A 1 426 ? 33.418 -11.029 89.890 1.00 12.60 426 THR X N 1
ATOM 3093 C CA . THR A 1 426 ? 32.401 -12.021 89.537 1.00 13.20 426 THR X CA 1
ATOM 3094 C C . THR A 1 426 ? 31.791 -11.789 88.153 1.00 12.91 426 THR X C 1
ATOM 3095 O O . THR A 1 426 ? 31.611 -12.736 87.384 1.00 13.64 426 THR X O 1
ATOM 3099 N N . ILE A 1 427 ? 31.499 -10.530 87.832 1.00 12.55 427 ILE X N 1
ATOM 3100 C CA . ILE A 1 427 ? 30.839 -10.198 86.562 1.00 12.29 427 ILE X CA 1
ATOM 3101 C C . ILE A 1 427 ? 31.809 -10.259 85.374 1.00 12.16 427 ILE X C 1
ATOM 3102 O O . ILE A 1 427 ? 31.456 -10.773 84.309 1.00 12.35 427 ILE X O 1
ATOM 3107 N N . PHE A 1 428 ? 33.026 -9.752 85.559 1.00 12.19 428 PHE X N 1
ATOM 3108 C CA . PHE A 1 428 ? 34.039 -9.815 84.501 1.00 12.47 428 PHE X CA 1
ATOM 3109 C C . PHE A 1 428 ? 34.648 -11.209 84.377 1.00 12.92 428 PHE X C 1
ATOM 3110 O O . PHE A 1 428 ? 35.030 -11.626 83.286 1.00 13.39 428 PHE X O 1
ATOM 3118 N N . GLY A 1 429 ? 34.735 -11.924 85.497 1.00 13.68 429 GLY X N 1
ATOM 3119 C CA . GLY A 1 429 ? 35.359 -13.248 85.514 1.00 14.16 429 GLY X CA 1
ATOM 3120 C C . GLY A 1 429 ? 36.764 -13.232 84.933 1.00 14.66 429 GLY X C 1
ATOM 3121 O O . GLY A 1 429 ? 37.587 -12.395 85.312 1.00 14.57 429 GLY X O 1
ATOM 3122 N N . ASP A 1 430 ? 37.018 -14.135 83.986 1.00 15.23 430 ASP X N 1
ATOM 3123 C CA . ASP A 1 430 ? 38.345 -14.305 83.380 1.00 15.88 430 ASP X CA 1
ATOM 3124 C C . ASP A 1 430 ? 38.825 -13.109 82.556 1.00 15.72 430 ASP X C 1
ATOM 3125 O O . ASP A 1 430 ? 40.007 -13.027 82.217 1.00 16.16 430 ASP X O 1
ATOM 3130 N N . MET A 1 431 ? 37.912 -12.195 82.233 1.00 15.10 431 MET X N 1
ATOM 3131 C CA . MET A 1 431 ? 38.260 -10.989 81.475 1.00 15.14 431 MET X CA 1
ATOM 3132 C C . MET A 1 431 ? 39.070 -10.011 82.313 1.00 14.62 431 MET X C 1
ATOM 3133 O O . MET A 1 431 ? 39.904 -9.276 81.781 1.00 14.25 431 MET X O 1
ATOM 3138 N N . LEU A 1 432 ? 38.822 -10.004 83.619 1.00 13.93 432 LEU X N 1
ATOM 3139 C CA . LEU A 1 432 ? 39.514 -9.091 84.523 1.00 13.83 432 LEU X CA 1
ATOM 3140 C C . LEU A 1 432 ? 40.959 -9.518 84.756 1.00 14.29 432 LEU X C 1
ATOM 3141 O O . LEU A 1 432 ? 41.230 -10.661 85.129 1.00 14.07 432 LEU X O 1
ATOM 3146 N N . LEU A 1 433 ? 41.884 -8.592 84.522 1.00 14.48 433 LEU X N 1
ATOM 3147 C CA . LEU A 1 433 ? 43.282 -8.823 84.857 1.00 15.25 433 LEU X CA 1
ATOM 3148 C C . LEU A 1 433 ? 43.489 -8.528 86.340 1.00 15.99 433 LEU X C 1
ATOM 3149 O O . LEU A 1 433 ? 43.521 -7.368 86.760 1.00 16.26 433 LEU X O 1
ATOM 3154 N N . THR A 1 434 ? 43.615 -9.591 87.129 1.00 16.98 434 THR X N 1
ATOM 3155 C CA . THR A 1 434 ? 43.659 -9.478 88.588 1.00 18.08 434 THR X CA 1
ATOM 3156 C C . THR A 1 434 ? 45.083 -9.498 89.143 1.00 18.74 434 THR X C 1
ATOM 3157 O O . THR A 1 434 ? 45.299 -9.183 90.315 1.00 19.20 434 THR X O 1
ATOM 3161 N N . GLU A 1 435 ? 46.041 -9.864 88.296 1.00 19.50 435 GLU X N 1
ATOM 3162 C CA . GLU A 1 435 ? 47.454 -9.911 88.667 1.00 20.58 435 GLU X CA 1
ATOM 3163 C C . GLU A 1 435 ? 48.334 -9.618 87.448 1.00 20.32 435 GLU X C 1
ATOM 3164 O O . GLU A 1 435 ? 47.910 -9.847 86.308 1.00 20.18 435 GLU X O 1
ATOM 3170 N N . PRO A 1 436 ? 49.556 -9.097 87.675 1.00 20.41 436 PRO X N 1
ATOM 3171 C CA . PRO A 1 436 ? 50.452 -8.868 86.542 1.00 20.43 436 PRO X CA 1
ATOM 3172 C C . PRO A 1 436 ? 50.832 -10.154 85.804 1.00 20.56 436 PRO X C 1
ATOM 3173 O O . PRO A 1 436 ? 50.766 -11.253 86.374 1.00 20.68 436 PRO X O 1
ATOM 3177 N N . LEU A 1 437 ? 51.205 -10.001 84.538 1.00 20.56 437 LEU X N 1
ATOM 3178 C CA . LEU A 1 437 ? 51.689 -11.103 83.719 1.00 20.75 437 LEU X CA 1
ATOM 3179 C C . LEU A 1 437 ? 53.087 -11.500 84.182 1.00 21.15 437 LEU X C 1
ATOM 3180 O O . LEU A 1 437 ? 53.858 -10.656 84.643 1.00 20.97 437 LEU X O 1
ATOM 3185 N N . GLU A 1 438 ? 53.409 -12.784 84.058 1.00 21.72 438 GLU X N 1
ATOM 3186 C CA . GLU A 1 438 ? 54.702 -13.305 84.506 1.00 22.30 438 GLU X CA 1
ATOM 3187 C C . GLU A 1 438 ? 55.886 -12.657 83.775 1.00 22.11 438 GLU X C 1
ATOM 3188 O O . GLU A 1 438 ? 56.911 -12.356 84.392 1.00 22.36 438 GLU X O 1
ATOM 3194 N N . LYS A 1 439 ? 55.721 -12.425 82.473 1.00 21.74 439 LYS X N 1
ATOM 3195 C CA . LYS A 1 439 ? 56.752 -11.823 81.629 1.00 21.47 439 LYS X CA 1
ATOM 3196 C C . LYS A 1 439 ? 56.969 -10.335 81.935 1.00 20.53 439 LYS X C 1
ATOM 3197 O O . LYS A 1 439 ? 58.028 -9.780 81.626 1.00 20.38 439 LYS X O 1
ATOM 3203 N N . PHE A 1 440 ? 55.973 -9.700 82.551 1.00 19.68 440 PHE X N 1
ATOM 3204 C CA . PHE A 1 440 ? 56.022 -8.259 82.803 1.00 18.78 440 PHE X CA 1
ATOM 3205 C C . PHE A 1 440 ? 55.782 -7.907 84.273 1.00 18.23 440 PHE X C 1
ATOM 3206 O O . PHE A 1 440 ? 54.702 -7.431 84.635 1.00 17.78 440 PHE X O 1
ATOM 3214 N N . PRO A 1 441 ? 56.794 -8.138 85.133 1.00 17.83 441 PRO X N 1
ATOM 3215 C CA . PRO A 1 441 ? 56.638 -7.793 86.544 1.00 17.61 441 PRO X CA 1
ATOM 3216 C C . PRO A 1 441 ? 56.557 -6.287 86.769 1.00 17.31 441 PRO X C 1
ATOM 3217 O O . PRO A 1 441 ? 57.041 -5.502 85.942 1.00 17.46 441 PRO X O 1
ATOM 3221 N N . LEU A 1 442 ? 55.946 -5.900 87.884 1.00 17.08 442 LEU X N 1
ATOM 3222 C CA . LEU A 1 442 ? 55.798 -4.496 88.243 1.00 16.84 442 LEU X CA 1
ATOM 3223 C C . LEU A 1 442 ? 57.065 -4.023 88.949 1.00 16.79 442 LEU X C 1
ATOM 3224 O O . LEU A 1 442 ? 57.089 -3.832 90.168 1.00 17.15 442 LEU X O 1
ATOM 3229 N N . LYS A 1 443 ? 58.120 -3.862 88.156 1.00 16.81 443 LYS X N 1
ATOM 3230 C CA . LYS A 1 443 ? 59.429 -3.444 88.646 1.00 16.93 443 LYS X CA 1
ATOM 3231 C C . LYS A 1 443 ? 59.971 -2.328 87.756 1.00 16.51 443 LYS X C 1
ATOM 3232 O O . LYS A 1 443 ? 59.573 -2.218 86.597 1.00 15.93 443 LYS X O 1
ATOM 3238 N N . PRO A 1 444 ? 60.873 -1.487 88.296 1.00 16.42 444 PRO X N 1
ATOM 3239 C CA . PRO A 1 444 ? 61.497 -0.463 87.458 1.00 16.48 444 PRO X CA 1
ATOM 3240 C C . PRO A 1 444 ? 62.231 -1.032 86.241 1.00 16.28 444 PRO X C 1
ATOM 3241 O O . PRO A 1 444 ? 62.853 -2.096 86.324 1.00 16.38 444 PRO X O 1
ATOM 3245 N N . GLY A 1 445 ? 62.143 -0.322 85.119 1.00 15.94 445 GLY X N 1
ATOM 3246 C CA . GLY A 1 445 ? 62.860 -0.689 83.902 1.00 16.08 445 GLY X CA 1
ATOM 3247 C C . GLY A 1 445 ? 62.142 -1.659 82.981 1.00 16.04 445 GLY X C 1
ATOM 3248 O O . GLY A 1 445 ? 62.592 -1.890 81.858 1.00 16.99 445 GLY X O 1
ATOM 3249 N N . VAL A 1 446 ? 61.032 -2.224 83.451 1.00 15.40 446 VAL X N 1
ATOM 3250 C CA . VAL A 1 446 ? 60.251 -3.192 82.676 1.00 14.97 446 VAL X CA 1
ATOM 3251 C C . VAL A 1 446 ? 59.153 -2.457 81.901 1.00 14.47 446 VAL X C 1
ATOM 3252 O O . VAL A 1 446 ? 58.377 -1.718 82.503 1.00 14.42 446 VAL X O 1
ATOM 3256 N N . PRO A 1 447 ? 59.077 -2.662 80.570 1.00 14.15 447 PRO X N 1
ATOM 3257 C CA . PRO A 1 447 ? 58.048 -1.976 79.776 1.00 13.69 447 PRO X CA 1
ATOM 3258 C C . PRO A 1 447 ? 56.655 -2.528 80.044 1.00 13.11 447 PRO X C 1
ATOM 3259 O O . PRO A 1 447 ? 56.512 -3.629 80.580 1.00 13.38 447 PRO X O 1
ATOM 3263 N N . LEU A 1 448 ? 55.633 -1.766 79.663 1.00 12.10 448 LEU X N 1
ATOM 3264 C CA . LEU A 1 448 ? 54.271 -2.275 79.702 1.00 11.50 448 LEU X CA 1
ATOM 3265 C C . LEU A 1 448 ? 54.098 -3.414 78.701 1.00 11.05 448 LEU X C 1
ATOM 3266 O O . LEU A 1 448 ? 54.773 -3.437 77.665 1.00 11.03 448 LEU X O 1
ATOM 3271 N N . PRO A 1 449 ? 53.183 -4.361 78.997 1.00 10.84 449 PRO X N 1
ATOM 3272 C CA . PRO A 1 449 ? 52.841 -5.377 78.000 1.00 10.61 449 PRO X CA 1
ATOM 3273 C C . PRO A 1 449 ? 52.188 -4.744 76.770 1.00 10.64 449 PRO X C 1
ATOM 3274 O O . PRO A 1 449 ? 51.776 -3.585 76.816 1.00 10.76 449 PRO X O 1
ATOM 3278 N N . SER A 1 450 ? 52.098 -5.504 75.684 1.00 10.64 450 SER X N 1
ATOM 3279 C CA . SER A 1 450 ? 51.490 -5.018 74.443 1.00 10.72 450 SER X CA 1
ATOM 3280 C C . SER A 1 450 ? 49.973 -5.219 74.454 1.00 10.92 450 SER X C 1
ATOM 3281 O O . SER A 1 450 ? 49.467 -5.996 75.257 1.00 11.18 450 SER X O 1
ATOM 3284 N N . PRO A 1 451 ? 49.240 -4.514 73.563 1.00 11.25 451 PRO X N 1
ATOM 3285 C CA . PRO A 1 451 ? 47.823 -4.839 73.374 1.00 11.41 451 PRO X CA 1
ATOM 3286 C C . PRO A 1 451 ? 47.603 -6.331 73.093 1.00 11.91 451 PRO X C 1
ATOM 3287 O O . PRO A 1 451 ? 46.659 -6.918 73.620 1.00 11.73 451 PRO X O 1
ATOM 3291 N N . GLU A 1 452 ? 48.481 -6.934 72.294 1.00 12.46 452 GLU X N 1
ATOM 3292 C CA . GLU A 1 452 ? 48.375 -8.362 71.992 1.00 13.40 452 GLU X CA 1
ATOM 3293 C C . GLU A 1 452 ? 48.563 -9.236 73.236 1.00 13.11 452 GLU X C 1
ATOM 3294 O O . GLU A 1 452 ? 47.823 -10.211 73.425 1.00 13.11 452 GLU X O 1
ATOM 3300 N N . ASP A 1 453 ? 49.529 -8.875 74.086 1.00 12.83 453 ASP X N 1
ATOM 3301 C CA . ASP A 1 453 ? 49.765 -9.580 75.359 1.00 12.98 453 ASP X CA 1
ATOM 3302 C C . ASP A 1 453 ? 48.551 -9.541 76.285 1.00 13.01 453 ASP X C 1
ATOM 3303 O O . ASP A 1 453 ? 48.389 -10.407 77.159 1.00 13.24 453 ASP X O 1
ATOM 3308 N N . LEU A 1 454 ? 47.716 -8.517 76.108 1.00 12.59 454 LEU X N 1
ATOM 3309 C CA . LEU A 1 454 ? 46.585 -8.269 76.996 1.00 12.32 454 LEU X CA 1
ATOM 3310 C C . LEU A 1 454 ? 45.243 -8.394 76.279 1.00 12.43 454 LEU X C 1
ATOM 3311 O O . LEU A 1 454 ? 44.235 -7.833 76.719 1.00 12.14 454 LEU X O 1
ATOM 3316 N N . ARG A 1 455 ? 45.229 -9.150 75.185 1.00 12.59 455 ARG X N 1
ATOM 3317 C CA . ARG A 1 455 ? 44.013 -9.368 74.415 1.00 13.08 455 ARG X CA 1
ATOM 3318 C C . ARG A 1 455 ? 42.882 -9.876 75.311 1.00 12.59 455 ARG X C 1
ATOM 3319 O O . ARG A 1 455 ? 43.077 -10.805 76.101 1.00 12.94 455 ARG X O 1
ATOM 3327 N N . GLY A 1 456 ? 41.713 -9.252 75.200 1.00 11.95 456 GLY X N 1
ATOM 3328 C CA . GLY A 1 456 ? 40.533 -9.696 75.941 1.00 11.53 456 GLY X CA 1
ATOM 3329 C C . GLY A 1 456 ? 40.582 -9.455 77.440 1.00 11.36 456 GLY X C 1
ATOM 3330 O O . GLY A 1 456 ? 39.821 -10.069 78.194 1.00 11.43 456 GLY X O 1
ATOM 3331 N N . LYS A 1 457 ? 41.457 -8.545 77.869 1.00 10.84 457 LYS X N 1
ATOM 3332 C CA . LYS A 1 457 ? 41.586 -8.207 79.286 1.00 10.61 457 LYS X CA 1
ATOM 3333 C C . LYS A 1 457 ? 41.053 -6.830 79.628 1.00 10.36 457 LYS X C 1
ATOM 3334 O O . LYS A 1 457 ? 41.152 -5.883 78.833 1.00 10.01 457 LYS X O 1
ATOM 3340 N N . ILE A 1 458 ? 40.497 -6.744 80.829 1.00 10.10 458 ILE X N 1
ATOM 3341 C CA . ILE A 1 458 ? 39.988 -5.504 81.403 1.00 10.14 458 ILE X CA 1
ATOM 3342 C C . ILE A 1 458 ? 40.940 -5.097 82.522 1.00 10.18 458 ILE X C 1
ATOM 3343 O O . ILE A 1 458 ? 41.218 -5.887 83.430 1.00 10.20 458 ILE X O 1
ATOM 3348 N N . LEU A 1 459 ? 41.447 -3.867 82.445 1.00 9.94 459 LEU X N 1
ATOM 3349 C CA . LEU A 1 459 ? 42.401 -3.360 83.424 1.00 10.13 459 LEU X CA 1
ATOM 3350 C C . LEU A 1 459 ? 41.763 -2.260 84.256 1.00 9.95 459 LEU X C 1
ATOM 3351 O O . LEU A 1 459 ? 41.127 -1.353 83.712 1.00 9.95 459 LEU X O 1
ATOM 3356 N N . ILE A 1 460 ? 41.933 -2.354 85.572 1.00 9.65 460 ILE X N 1
ATOM 3357 C CA . ILE A 1 460 ? 41.361 -1.391 86.512 1.00 9.69 460 ILE X CA 1
ATOM 3358 C C . ILE A 1 460 ? 42.380 -0.318 86.881 1.00 9.06 460 ILE X C 1
ATOM 3359 O O . ILE A 1 460 ? 43.453 -0.620 87.414 1.00 9.06 460 ILE X O 1
ATOM 3364 N N . LYS A 1 461 ? 42.026 0.935 86.604 1.00 8.55 461 LYS X N 1
ATOM 3365 C CA . LYS A 1 461 ? 42.801 2.087 87.058 1.00 8.73 461 LYS X CA 1
ATOM 3366 C C . LYS A 1 461 ? 42.133 2.653 88.311 1.00 8.79 461 LYS X C 1
ATOM 3367 O O . LYS A 1 461 ? 41.051 3.224 88.243 1.00 8.47 461 LYS X O 1
ATOM 3373 N N . ASN A 1 462 ? 42.776 2.451 89.460 1.00 9.05 462 ASN X N 1
ATOM 3374 C CA . ASN A 1 462 ? 42.286 2.934 90.751 1.00 10.12 462 ASN X CA 1
ATOM 3375 C C . ASN A 1 462 ? 43.489 3.102 91.655 1.00 10.51 462 ASN X C 1
ATOM 3376 O O . ASN A 1 462 ? 44.514 2.457 91.441 1.00 10.32 462 ASN X O 1
ATOM 3381 N N . LYS A 1 463 ? 43.371 3.960 92.666 1.00 11.38 463 LYS X N 1
ATOM 3382 C CA . LYS A 1 463 ? 44.435 4.096 93.656 1.00 12.77 463 LYS X CA 1
ATOM 3383 C C . LYS A 1 463 ? 44.796 2.722 94.225 1.00 13.58 463 LYS X C 1
ATOM 3384 O O . LYS A 1 463 ? 43.920 1.869 94.424 1.00 13.28 463 LYS X O 1
ATOM 3390 N N . LYS A 1 464 ? 46.091 2.511 94.454 1.00 14.69 464 LYS X N 1
ATOM 3391 C CA . LYS A 1 464 ? 46.605 1.239 94.963 1.00 16.27 464 LYS X CA 1
ATOM 3392 C C . LYS A 1 464 ? 47.546 1.487 96.133 1.00 17.39 464 LYS X C 1
ATOM 3393 O O . LYS A 1 464 ? 48.364 2.403 96.095 1.00 17.85 464 LYS X O 1
ATOM 3399 N N . ASN A 1 465 ? 47.438 0.656 97.164 1.00 19.12 465 ASN X N 1
ATOM 3400 C CA . ASN A 1 465 ? 48.325 0.761 98.325 1.00 20.26 465 ASN X CA 1
ATOM 3401 C C . ASN A 1 465 ? 49.664 0.047 98.137 1.00 20.84 465 ASN X C 1
ATOM 3402 O O . ASN A 1 465 ? 49.758 -0.949 97.416 1.00 21.71 465 ASN X O 1
ATOM 3407 N N . ASN A 1 516 ? 39.775 22.966 99.547 1.00 34.52 516 ASN X N 1
ATOM 3408 C CA . ASN A 1 516 ? 38.553 22.239 99.216 1.00 34.38 516 ASN X CA 1
ATOM 3409 C C . ASN A 1 516 ? 37.329 22.770 99.956 1.00 33.89 516 ASN X C 1
ATOM 3410 O O . ASN A 1 516 ? 36.217 22.736 99.431 1.00 34.07 516 ASN X O 1
ATOM 3415 N N . LEU A 1 517 ? 37.543 23.267 101.172 1.00 33.20 517 LEU X N 1
ATOM 3416 C CA . LEU A 1 517 ? 36.443 23.557 102.085 1.00 32.37 517 LEU X CA 1
ATOM 3417 C C . LEU A 1 517 ? 35.639 24.824 101.771 1.00 31.53 517 LEU X C 1
ATOM 3418 O O . LEU A 1 517 ? 34.410 24.767 101.742 1.00 31.49 517 LEU X O 1
ATOM 3423 N N . ASP A 1 518 ? 36.312 25.950 101.527 1.00 30.46 518 ASP X N 1
ATOM 3424 C CA . ASP A 1 518 ? 35.592 27.226 101.368 1.00 29.50 518 ASP X CA 1
ATOM 3425 C C . ASP A 1 518 ? 35.103 27.529 99.944 1.00 28.93 518 ASP X C 1
ATOM 3426 O O . ASP A 1 518 ? 35.455 26.827 98.991 1.00 28.68 518 ASP X O 1
ATOM 3431 N N . GLU A 1 519 ? 34.290 28.578 99.823 1.00 28.17 519 GLU X N 1
ATOM 3432 C CA . GLU A 1 519 ? 33.637 28.955 98.561 1.00 27.71 519 GLU X CA 1
ATOM 3433 C C . GLU A 1 519 ? 34.620 29.185 97.414 1.00 26.67 519 GLU X C 1
ATOM 3434 O O . GLU A 1 519 ? 34.382 28.748 96.285 1.00 26.45 519 GLU X O 1
ATOM 3440 N N . GLU A 1 520 ? 35.719 29.870 97.717 1.00 25.51 520 GLU X N 1
ATOM 3441 C CA . GLU A 1 520 ? 36.739 30.206 96.728 1.00 24.63 520 GLU X CA 1
ATOM 3442 C C . GLU A 1 520 ? 37.469 28.955 96.235 1.00 23.55 520 GLU X C 1
ATOM 3443 O O . GLU A 1 520 ? 37.739 28.815 95.038 1.00 23.38 520 GLU X O 1
ATOM 3449 N N . GLU A 1 521 ? 37.771 28.051 97.165 1.00 22.33 521 GLU X N 1
ATOM 3450 C CA . GLU A 1 521 ? 38.447 26.792 96.848 1.00 21.29 521 GLU X CA 1
ATOM 3451 C C . GLU A 1 521 ? 37.551 25.861 96.039 1.00 20.56 521 GLU X C 1
ATOM 3452 O O . GLU A 1 521 ? 38.022 25.186 95.117 1.00 20.38 521 GLU X O 1
ATOM 3458 N N . ILE A 1 522 ? 36.268 25.827 96.398 1.00 19.66 522 ILE X N 1
ATOM 3459 C CA . ILE A 1 522 ? 35.270 25.031 95.678 1.00 18.96 522 ILE X CA 1
ATOM 3460 C C . ILE A 1 522 ? 35.164 25.501 94.227 1.00 18.47 522 ILE X C 1
ATOM 3461 O O . ILE A 1 522 ? 35.208 24.686 93.304 1.00 18.02 522 ILE X O 1
ATOM 3466 N N . LYS A 1 523 ? 35.053 26.817 94.037 1.00 18.00 523 LYS X N 1
ATOM 3467 C CA . LYS A 1 523 ? 34.950 27.405 92.699 1.00 17.51 523 LYS X CA 1
ATOM 3468 C C . LYS A 1 523 ? 36.174 27.102 91.831 1.00 16.91 523 LYS X C 1
ATOM 3469 O O . LYS A 1 523 ? 36.038 26.795 90.642 1.00 16.51 523 LYS X O 1
ATOM 3475 N N . LYS A 1 524 ? 37.362 27.179 92.430 1.00 16.04 524 LYS X N 1
ATOM 3476 C CA . LYS A 1 524 ? 38.597 26.887 91.708 1.00 15.94 524 LYS X CA 1
ATOM 3477 C C . LYS A 1 524 ? 38.623 25.424 91.265 1.00 14.96 524 LYS X C 1
ATOM 3478 O O . LYS A 1 524 ? 38.938 25.127 90.108 1.00 14.83 524 LYS X O 1
ATOM 3484 N N . MET A 1 525 ? 38.281 24.519 92.180 1.00 14.12 525 MET X N 1
ATOM 3485 C CA . MET A 1 525 ? 38.249 23.097 91.848 1.00 13.78 525 MET X CA 1
ATOM 3486 C C . MET A 1 525 ? 37.200 22.794 90.776 1.00 12.99 525 MET X C 1
ATOM 3487 O O . MET A 1 525 ? 37.470 22.051 89.831 1.00 12.49 525 MET X O 1
ATOM 3492 N N . GLN A 1 526 ? 36.016 23.387 90.908 1.00 12.40 526 GLN X N 1
ATOM 3493 C CA . GLN A 1 526 ? 34.945 23.163 89.931 1.00 12.13 526 GLN X CA 1
ATOM 3494 C C . GLN A 1 526 ? 35.343 23.603 88.531 1.00 12.04 526 GLN X C 1
ATOM 3495 O O . GLN A 1 526 ? 34.891 23.021 87.544 1.00 11.79 526 GLN X O 1
ATOM 3501 N N . SER A 1 527 ? 36.197 24.621 88.455 1.00 11.71 527 SER X N 1
ATOM 3502 C CA . SER A 1 527 ? 36.603 25.205 87.177 1.00 12.01 527 SER X CA 1
ATOM 3503 C C . SER A 1 527 ? 37.659 24.376 86.447 1.00 11.82 527 SER X C 1
ATOM 3504 O O . SER A 1 527 ? 37.861 24.556 85.241 1.00 11.72 527 SER X O 1
ATOM 3507 N N . ASP A 1 528 ? 38.325 23.482 87.180 1.00 11.70 528 ASP X N 1
ATOM 3508 C CA . ASP A 1 528 ? 39.485 22.756 86.651 1.00 11.82 528 ASP X CA 1
ATOM 3509 C C . ASP A 1 528 ? 39.317 21.244 86.777 1.00 11.09 528 ASP X C 1
ATOM 3510 O O . ASP A 1 528 ? 38.660 20.633 85.936 1.00 10.56 528 ASP X O 1
ATOM 3515 N N . GLU A 1 529 ? 39.886 20.650 87.828 1.00 10.49 529 GLU X N 1
ATOM 3516 C CA . GLU A 1 529 ? 39.887 19.192 87.987 1.00 10.76 529 GLU X CA 1
ATOM 3517 C C . GLU A 1 529 ? 38.537 18.603 88.412 1.00 10.32 529 GLU X C 1
ATOM 3518 O O . GLU A 1 529 ? 38.298 17.406 88.241 1.00 10.25 529 GLU X O 1
ATOM 3524 N N . GLY A 1 530 ? 37.659 19.439 88.961 1.00 9.55 530 GLY X N 1
ATOM 3525 C CA . GLY A 1 530 ? 36.357 18.971 89.427 1.00 9.50 530 GLY X CA 1
ATOM 3526 C C . GLY A 1 530 ? 36.492 17.912 90.503 1.00 9.32 530 GLY X C 1
ATOM 3527 O O . GLY A 1 530 ? 37.421 17.954 91.316 1.00 9.26 530 GLY X O 1
ATOM 3528 N N . THR A 1 531 ? 35.589 16.934 90.486 1.00 9.46 531 THR X N 1
ATOM 3529 C CA . THR A 1 531 ? 35.550 15.925 91.550 1.00 9.80 531 THR X CA 1
ATOM 3530 C C . THR A 1 531 ? 36.778 15.016 91.565 1.00 10.25 531 THR X C 1
ATOM 3531 O O . THR A 1 531 ? 37.019 14.326 92.553 1.00 10.60 531 THR X O 1
ATOM 3535 N N . ALA A 1 532 ? 37.558 15.028 90.485 1.00 10.61 532 ALA X N 1
ATOM 3536 C CA . ALA A 1 532 ? 38.830 14.304 90.449 1.00 11.67 532 ALA X CA 1
ATOM 3537 C C . ALA A 1 532 ? 39.815 14.794 91.523 1.00 12.43 532 ALA X C 1
ATOM 3538 O O . ALA A 1 532 ? 40.772 14.091 91.864 1.00 13.14 532 ALA X O 1
ATOM 3540 N N . GLY A 1 533 ? 39.573 15.987 92.065 1.00 13.19 533 GLY X N 1
ATOM 3541 C CA . GLY A 1 533 ? 40.369 16.507 93.185 1.00 13.97 533 GLY X CA 1
ATOM 3542 C C . GLY A 1 533 ? 39.937 16.014 94.561 1.00 14.63 533 GLY X C 1
ATOM 3543 O O . GLY A 1 533 ? 40.506 16.429 95.579 1.00 15.10 533 GLY X O 1
ATOM 3544 N N . LEU A 1 534 ? 38.945 15.121 94.597 1.00 14.72 534 LEU X N 1
ATOM 3545 C CA . LEU A 1 534 ? 38.319 14.691 95.857 1.00 15.23 534 LEU X CA 1
ATOM 3546 C C . LEU A 1 534 ? 38.337 13.178 96.096 1.00 15.12 534 LEU X C 1
ATOM 3547 O O . LEU A 1 534 ? 37.539 12.670 96.895 1.00 15.51 534 LEU X O 1
ATOM 3552 N N . GLU A 1 535 ? 39.240 12.456 95.435 1.00 14.98 535 GLU X N 1
ATOM 3553 C CA . GLU A 1 535 ? 39.284 10.991 95.573 1.00 14.75 535 GLU X CA 1
ATOM 3554 C C . GLU A 1 535 ? 39.717 10.525 96.963 1.00 14.83 535 GLU X C 1
ATOM 3555 O O . GLU A 1 535 ? 40.468 11.220 97.661 1.00 14.74 535 GLU X O 1
ATOM 3561 N N . VAL A 1 536 ? 39.238 9.340 97.341 1.00 14.22 536 VAL X N 1
ATOM 3562 C CA . VAL A 1 536 ? 39.475 8.777 98.671 1.00 14.07 536 VAL X CA 1
ATOM 3563 C C . VAL A 1 536 ? 40.432 7.583 98.628 1.00 14.29 536 VAL X C 1
ATOM 3564 O O . VAL A 1 536 ? 40.724 7.043 97.559 1.00 14.24 536 VAL X O 1
ATOM 3568 N N . THR A 1 537 ? 40.888 7.174 99.810 1.00 14.68 537 THR X N 1
ATOM 3569 C CA . THR A 1 537 ? 41.806 6.049 99.979 1.00 15.37 537 THR X CA 1
ATOM 3570 C C . THR A 1 537 ? 41.183 4.721 99.541 1.00 14.84 537 THR X C 1
ATOM 3571 O O . THR A 1 537 ? 40.001 4.470 99.784 1.00 14.71 537 THR X O 1
ATOM 3575 N N . ALA A 1 538 ? 41.990 3.888 98.886 1.00 14.38 538 ALA X N 1
ATOM 3576 C CA . ALA A 1 538 ? 41.587 2.541 98.491 1.00 14.46 538 ALA X CA 1
ATOM 3577 C C . ALA A 1 538 ? 41.937 1.533 99.581 1.00 14.56 538 ALA X C 1
ATOM 3578 O O . ALA A 1 538 ? 43.015 1.600 100.176 1.00 14.73 538 ALA X O 1
ATOM 3580 N N . TYR A 1 539 ? 41.026 0.603 99.840 1.00 14.59 539 TYR X N 1
ATOM 3581 C CA . TYR A 1 539 ? 41.306 -0.489 100.774 1.00 14.87 539 TYR X CA 1
ATOM 3582 C C . TYR A 1 539 ? 41.821 -1.712 100.022 1.00 14.84 539 TYR X C 1
ATOM 3583 O O . TYR A 1 539 ? 42.061 -1.643 98.815 1.00 14.23 539 TYR X O 1
ATOM 3592 N N . GLU A 1 540 ? 42.017 -2.821 100.731 1.00 14.77 540 GLU X N 1
ATOM 3593 C CA . GLU A 1 540 ? 42.684 -3.990 100.154 1.00 15.66 540 GLU X CA 1
ATOM 3594 C C . GLU A 1 540 ? 41.970 -4.589 98.940 1.00 14.57 540 GLU X C 1
ATOM 3595 O O . GLU A 1 540 ? 42.614 -4.952 97.955 1.00 14.47 540 GLU X O 1
ATOM 3601 N N . GLU A 1 541 ? 40.646 -4.692 99.014 1.00 13.91 541 GLU X N 1
ATOM 3602 C CA . GLU A 1 541 ? 39.869 -5.358 97.966 1.00 13.60 541 GLU X CA 1
ATOM 3603 C C . GLU A 1 541 ? 40.019 -4.670 96.606 1.00 13.01 541 GLU X C 1
ATOM 3604 O O . GLU A 1 541 ? 40.284 -5.331 95.597 1.00 12.99 541 GLU X O 1
ATOM 3610 N N . MET A 1 542 ? 39.856 -3.350 96.589 1.00 12.65 542 MET X N 1
ATOM 3611 C CA . MET A 1 542 ? 40.036 -2.573 95.364 1.00 12.50 542 MET X CA 1
ATOM 3612 C C . MET A 1 542 ? 41.503 -2.476 94.947 1.00 12.39 542 MET X C 1
ATOM 3613 O O . MET A 1 542 ? 41.823 -2.584 93.760 1.00 12.38 542 MET X O 1
ATOM 3618 N N . SER A 1 543 ? 42.388 -2.269 95.922 1.00 12.35 543 SER X N 1
ATOM 3619 C CA . SER A 1 543 ? 43.825 -2.150 95.646 1.00 12.31 543 SER X CA 1
ATOM 3620 C C . SER A 1 543 ? 44.381 -3.379 94.933 1.00 12.18 543 SER X C 1
ATOM 3621 O O . SER A 1 543 ? 45.252 -3.260 94.064 1.00 12.25 543 SER X O 1
ATOM 3624 N N . SER A 1 544 ? 43.858 -4.555 95.287 1.00 12.12 544 SER X N 1
ATOM 3625 C CA . SER A 1 544 ? 44.357 -5.827 94.759 1.00 12.40 544 SER X CA 1
ATOM 3626 C C . SER A 1 544 ? 44.087 -6.013 93.268 1.00 12.15 544 SER X C 1
ATOM 3627 O O . SER A 1 544 ? 44.702 -6.865 92.623 1.00 12.41 544 SER X O 1
ATOM 3630 N N . LEU A 1 545 ? 43.170 -5.212 92.728 1.00 11.66 545 LEU X N 1
ATOM 3631 C CA . LEU A 1 545 ? 42.775 -5.307 91.322 1.00 11.74 545 LEU X CA 1
ATOM 3632 C C . LEU A 1 545 ? 43.636 -4.450 90.399 1.00 11.56 545 LEU X C 1
ATOM 3633 O O . LEU A 1 545 ? 43.510 -4.533 89.177 1.00 11.97 545 LEU X O 1
ATOM 3638 N N . VAL A 1 546 ? 44.501 -3.635 90.991 1.00 11.24 546 VAL X N 1
ATOM 3639 C CA . VAL A 1 546 ? 45.301 -2.676 90.234 1.00 10.96 546 VAL X CA 1
ATOM 3640 C C . VAL A 1 546 ? 46.691 -3.240 89.987 1.00 11.12 546 VAL X C 1
ATOM 3641 O O . VAL A 1 546 ? 47.327 -3.777 90.899 1.00 11.61 546 VAL X O 1
ATOM 3645 N N . ASN A 1 547 ? 47.152 -3.122 88.746 1.00 10.84 547 ASN X N 1
ATOM 3646 C CA . ASN A 1 547 ? 48.474 -3.603 88.370 1.00 10.84 547 ASN X CA 1
ATOM 3647 C C . ASN A 1 547 ? 49.211 -2.650 87.422 1.00 10.45 547 ASN X C 1
ATOM 3648 O O . ASN A 1 547 ? 50.030 -1.853 87.876 1.00 10.68 547 ASN X O 1
ATOM 3653 N N . TYR A 1 548 ? 48.888 -2.704 86.129 1.00 10.31 548 TYR X N 1
ATOM 3654 C CA . TYR A 1 548 ? 49.619 -1.941 85.106 1.00 10.11 548 TYR X CA 1
ATOM 3655 C C . TYR A 1 548 ? 49.203 -0.481 84.965 1.00 9.99 548 TYR X C 1
ATOM 3656 O O . TYR A 1 548 ? 49.926 0.303 84.345 1.00 10.19 548 TYR X O 1
ATOM 3665 N N . ILE A 1 549 ? 48.044 -0.124 85.515 1.00 9.78 549 ILE X N 1
ATOM 3666 C CA . ILE A 1 549 ? 47.536 1.246 85.393 1.00 9.65 549 ILE X CA 1
ATOM 3667 C C . ILE A 1 549 ? 47.347 1.869 86.784 1.00 9.75 549 ILE X C 1
ATOM 3668 O O . ILE A 1 549 ? 46.222 2.030 87.260 1.00 9.95 549 ILE X O 1
ATOM 3673 N N . GLN A 1 550 ? 48.463 2.212 87.428 1.00 9.94 550 GLN X N 1
ATOM 3674 C CA . GLN A 1 550 ? 48.447 2.749 88.793 1.00 10.58 550 GLN X CA 1
ATOM 3675 C C . GLN A 1 550 ? 48.512 4.273 88.815 1.00 10.44 550 GLN X C 1
ATOM 3676 O O . GLN A 1 550 ? 49.541 4.856 88.472 1.00 10.34 550 GLN X O 1
ATOM 3682 N N . PRO A 1 551 ? 47.416 4.932 89.228 1.00 10.73 551 PRO X N 1
ATOM 3683 C CA . PRO A 1 551 ? 47.439 6.391 89.245 1.00 11.22 551 PRO X CA 1
ATOM 3684 C C . PRO A 1 551 ? 48.203 6.933 90.447 1.00 12.08 551 PRO X C 1
ATOM 3685 O O . PRO A 1 551 ? 47.997 6.477 91.576 1.00 13.01 551 PRO X O 1
ATOM 3689 N N . THR A 1 552 ? 49.100 7.881 90.194 1.00 12.70 552 THR X N 1
ATOM 3690 C CA . THR A 1 552 ? 49.807 8.582 91.268 1.00 13.52 552 THR X CA 1
ATOM 3691 C C . THR A 1 552 ? 49.862 10.069 90.954 1.00 13.61 552 THR X C 1
ATOM 3692 O O . THR A 1 552 ? 49.820 10.470 89.781 1.00 13.52 552 THR X O 1
ATOM 3696 N N . LYS A 1 553 ? 49.953 10.879 92.006 1.00 13.73 553 LYS X N 1
ATOM 3697 C CA . LYS A 1 553 ? 50.106 12.317 91.855 1.00 14.09 553 LYS X CA 1
ATOM 3698 C C . LYS A 1 553 ? 51.408 12.610 91.120 1.00 13.18 553 LYS X C 1
ATOM 3699 O O . LYS A 1 553 ? 52.475 12.131 91.504 1.00 13.56 553 LYS X O 1
ATOM 3705 N N . PHE A 1 554 ? 51.298 13.404 90.064 1.00 12.55 554 PHE X N 1
ATOM 3706 C CA . PHE A 1 554 ? 52.448 13.802 89.268 1.00 11.50 554 PHE X CA 1
ATOM 3707 C C . PHE A 1 554 ? 53.317 14.772 90.069 1.00 11.12 554 PHE X C 1
ATOM 3708 O O . PHE A 1 554 ? 52.799 15.687 90.711 1.00 11.38 554 PHE X O 1
ATOM 3716 N N . VAL A 1 555 ? 54.631 14.554 90.033 1.00 10.42 555 VAL X N 1
ATOM 3717 C CA . VAL A 1 555 ? 55.594 15.432 90.711 1.00 9.85 555 VAL X CA 1
ATOM 3718 C C . VAL A 1 555 ? 56.356 16.240 89.661 1.00 9.28 555 VAL X C 1
ATOM 3719 O O . VAL A 1 555 ? 56.300 17.467 89.646 1.00 9.88 555 VAL X O 1
ATOM 3723 N N . SER A 1 556 ? 57.057 15.540 88.775 1.00 8.78 556 SER X N 1
ATOM 3724 C CA . SER A 1 556 ? 57.753 16.175 87.658 1.00 8.31 556 SER X CA 1
ATOM 3725 C C . SER A 1 556 ? 58.162 15.103 86.666 1.00 7.83 556 SER X C 1
ATOM 3726 O O . SER A 1 556 ? 58.228 13.926 87.013 1.00 7.51 556 SER X O 1
ATOM 3729 N N . PHE A 1 557 ? 58.456 15.509 85.436 1.00 7.64 557 PHE X N 1
ATOM 3730 C CA . PHE A 1 557 ? 58.959 14.551 84.454 1.00 7.72 557 PHE X CA 1
ATOM 3731 C C . PHE A 1 557 ? 60.296 13.963 84.902 1.00 8.18 557 PHE X C 1
ATOM 3732 O O . PHE A 1 557 ? 60.561 12.780 84.691 1.00 8.07 557 PHE X O 1
ATOM 3740 N N . GLU A 1 558 ? 61.121 14.789 85.543 1.00 8.60 558 GLU X N 1
ATOM 3741 C CA . GLU A 1 558 ? 62.405 14.327 86.075 1.00 9.00 558 GLU X CA 1
ATOM 3742 C C . GLU A 1 558 ? 62.223 13.242 87.138 1.00 8.99 558 GLU X C 1
ATOM 3743 O O . GLU A 1 558 ? 62.915 12.219 87.116 1.00 9.13 558 GLU X O 1
ATOM 3749 N N . PHE A 1 559 ? 61.282 13.462 88.052 1.00 8.93 559 PHE X N 1
ATOM 3750 C CA . PHE A 1 559 ? 60.980 12.493 89.104 1.00 9.28 559 PHE X CA 1
ATOM 3751 C C . PHE A 1 559 ? 60.465 11.179 88.502 1.00 9.27 559 PHE X C 1
ATOM 3752 O O . PHE A 1 559 ? 60.932 10.098 88.861 1.00 9.26 559 PHE X O 1
ATOM 3760 N N . SER A 1 560 ? 59.515 11.278 87.574 1.00 8.96 560 SER X N 1
ATOM 3761 C CA . SER A 1 560 ? 58.975 10.092 86.904 1.00 8.68 560 SER X CA 1
ATOM 3762 C C . SER A 1 560 ? 60.063 9.302 86.174 1.00 8.99 560 SER X C 1
ATOM 3763 O O . SER A 1 560 ? 60.091 8.075 86.240 1.00 8.84 560 SER X O 1
ATOM 3766 N N . ALA A 1 561 ? 60.960 10.005 85.486 1.00 9.31 561 ALA X N 1
ATOM 3767 C CA . ALA A 1 561 ? 62.040 9.343 84.754 1.00 10.13 561 ALA X CA 1
ATOM 3768 C C . ALA A 1 561 ? 62.983 8.605 85.702 1.00 11.05 561 ALA X C 1
ATOM 3769 O O . ALA A 1 561 ? 63.411 7.485 85.409 1.00 11.03 561 ALA X O 1
ATOM 3771 N N . GLN A 1 562 ? 63.284 9.235 86.835 1.00 11.88 562 GLN X N 1
ATOM 3772 C CA . GLN A 1 562 ? 64.175 8.663 87.848 1.00 13.35 562 GLN X CA 1
ATOM 3773 C C . GLN A 1 562 ? 63.610 7.352 88.384 1.00 13.26 562 GLN X C 1
ATOM 3774 O O . GLN A 1 562 ? 64.326 6.349 88.476 1.00 13.71 562 GLN X O 1
ATOM 3780 N N . LYS A 1 563 ? 62.320 7.361 88.715 1.00 13.16 563 LYS X N 1
ATOM 3781 C CA . LYS A 1 563 ? 61.665 6.192 89.298 1.00 13.25 563 LYS X CA 1
ATOM 3782 C C . LYS A 1 563 ? 61.495 5.068 88.282 1.00 13.00 563 LYS X C 1
ATOM 3783 O O . LYS A 1 563 ? 61.502 3.890 88.653 1.00 12.99 563 LYS X O 1
ATOM 3789 N N . ASN A 1 564 ? 61.334 5.437 87.007 1.00 12.67 564 ASN X N 1
ATOM 3790 C CA . ASN A 1 564 ? 61.413 4.482 85.897 1.00 12.52 564 ASN X CA 1
ATOM 3791 C C . ASN A 1 564 ? 60.368 3.362 85.992 1.00 12.36 564 ASN X C 1
ATOM 3792 O O . ASN A 1 564 ? 60.670 2.189 85.753 1.00 12.45 564 ASN X O 1
ATOM 3797 N N . ARG A 1 565 ? 59.139 3.740 86.343 1.00 11.86 565 ARG X N 1
ATOM 3798 C CA . ARG A 1 565 ? 58.032 2.793 86.484 1.00 12.15 565 ARG X CA 1
ATOM 3799 C C . ARG A 1 565 ? 57.040 2.975 85.345 1.00 11.66 565 ARG X C 1
ATOM 3800 O O . ARG A 1 565 ? 56.350 3.996 85.287 1.00 12.10 565 ARG X O 1
ATOM 3808 N N . SER A 1 566 ? 56.967 1.988 84.450 1.00 11.23 566 SER X N 1
ATOM 3809 C CA . SER A 1 566 ? 56.067 2.047 83.290 1.00 10.74 566 SER X CA 1
ATOM 3810 C C . SER A 1 566 ? 54.598 1.877 83.662 1.00 10.73 566 SER X C 1
ATOM 3811 O O . SER A 1 566 ? 53.715 2.198 82.862 1.00 10.33 566 SER X O 1
ATOM 3814 N N . TYR A 1 567 ? 54.348 1.363 84.863 1.00 10.40 567 TYR X N 1
ATOM 3815 C CA . TYR A 1 567 ? 52.990 1.004 85.299 1.00 10.66 567 TYR X CA 1
ATOM 3816 C C . TYR A 1 567 ? 52.288 2.105 86.091 1.00 10.23 567 TYR X C 1
ATOM 3817 O O . TYR A 1 567 ? 51.243 1.866 86.703 1.00 10.17 567 TYR X O 1
ATOM 3826 N N . VAL A 1 568 ? 52.871 3.302 86.090 1.00 9.36 568 VAL X N 1
ATOM 3827 C CA . VAL A 1 568 ? 52.282 4.456 86.760 1.00 9.31 568 VAL X CA 1
ATOM 3828 C C . VAL A 1 568 ? 51.684 5.410 85.731 1.00 9.02 568 VAL X C 1
ATOM 3829 O O . VAL A 1 568 ? 52.342 5.778 84.760 1.00 8.77 568 VAL X O 1
ATOM 3833 N N . ILE A 1 569 ? 50.428 5.794 85.947 1.00 8.29 569 ILE X N 1
ATOM 3834 C CA . ILE A 1 569 ? 49.739 6.725 85.046 1.00 8.03 569 ILE X CA 1
ATOM 3835 C C . ILE A 1 569 ? 49.553 8.097 85.693 1.00 8.14 569 ILE X C 1
ATOM 3836 O O . ILE A 1 569 ? 49.290 8.201 86.888 1.00 8.47 569 ILE X O 1
ATOM 3841 N N . SER A 1 570 ? 49.723 9.141 84.883 1.00 8.10 570 SER X N 1
ATOM 3842 C CA . SER A 1 570 ? 49.482 10.515 85.307 1.00 8.35 570 SER X CA 1
ATOM 3843 C C . SER A 1 570 ? 48.279 11.057 84.554 1.00 8.35 570 SER X C 1
ATOM 3844 O O . SER A 1 570 ? 48.162 10.846 83.350 1.00 8.79 570 SER X O 1
ATOM 3847 N N . SER A 1 571 ? 47.404 11.762 85.269 1.00 8.47 571 SER X N 1
ATOM 3848 C CA . SER A 1 571 ? 46.194 12.337 84.671 1.00 8.30 571 SER X CA 1
ATOM 3849 C C . SER A 1 571 ? 46.168 13.846 84.836 1.00 8.51 571 SER X C 1
ATOM 3850 O O . SER A 1 571 ? 46.466 14.369 85.914 1.00 9.13 571 SER X O 1
ATOM 3853 N N . PHE A 1 572 ? 45.799 14.533 83.759 1.00 7.43 572 PHE X N 1
ATOM 3854 C CA . PHE A 1 572 ? 45.836 15.985 83.722 1.00 7.24 572 PHE X CA 1
ATOM 3855 C C . PHE A 1 572 ? 44.580 16.530 83.074 1.00 6.90 572 PHE X C 1
ATOM 3856 O O . PHE A 1 572 ? 44.096 15.971 82.092 1.00 6.10 572 PHE X O 1
ATOM 3864 N N . THR A 1 573 ? 44.072 17.644 83.592 1.00 7.00 573 THR X N 1
ATOM 3865 C CA . THR A 1 573 ? 43.060 18.395 82.845 1.00 7.39 573 THR X CA 1
ATOM 3866 C C . THR A 1 573 ? 43.708 18.964 81.594 1.00 7.23 573 THR X C 1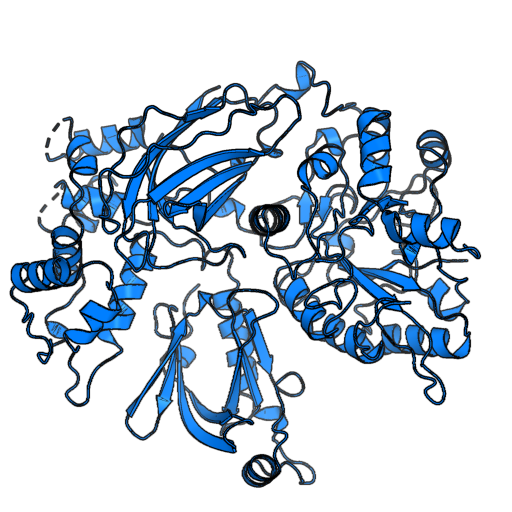
ATOM 3867 O O . THR A 1 573 ? 44.940 19.061 81.508 1.00 7.24 573 THR X O 1
ATOM 3871 N N . GLU A 1 574 ? 42.881 19.358 80.631 1.00 7.22 574 GLU X N 1
ATOM 3872 C CA . GLU A 1 574 ? 43.384 20.013 79.424 1.00 7.38 574 GLU X CA 1
ATOM 3873 C C . GLU A 1 574 ? 44.250 21.227 79.762 1.00 7.69 574 GLU X C 1
ATOM 3874 O O . GLU A 1 574 ? 45.179 21.547 79.027 1.00 8.21 574 GLU X O 1
ATOM 3880 N N . LEU A 1 575 ? 43.936 21.898 80.870 1.00 7.95 575 LEU X N 1
ATOM 3881 C CA . LEU A 1 575 ? 44.658 23.105 81.265 1.00 8.59 575 LEU X CA 1
ATOM 3882 C C . LEU A 1 575 ? 46.052 22.780 81.782 1.00 8.52 575 LEU X C 1
ATOM 3883 O O . LEU A 1 575 ? 47.026 23.418 81.385 1.00 8.97 575 LEU X O 1
ATOM 3888 N N . LYS A 1 576 ? 46.143 21.793 82.667 1.00 8.47 576 LYS X N 1
ATOM 3889 C CA . LYS A 1 576 ? 47.432 21.388 83.218 1.00 8.78 576 LYS X CA 1
ATOM 3890 C C . LYS A 1 576 ? 48.327 20.798 82.132 1.00 8.57 576 LYS X C 1
ATOM 3891 O O . LYS A 1 576 ? 49.511 21.140 82.043 1.00 8.78 576 LYS X O 1
ATOM 3897 N N . ALA A 1 577 ? 47.754 19.941 81.288 1.00 8.22 577 ALA X N 1
ATOM 3898 C CA . ALA A 1 577 ? 48.525 19.308 80.223 1.00 8.65 577 ALA X CA 1
ATOM 3899 C C . ALA A 1 577 ? 49.004 20.331 79.193 1.00 9.09 577 ALA X C 1
ATOM 3900 O O . ALA A 1 577 ? 50.114 20.209 78.669 1.00 9.21 577 ALA X O 1
ATOM 3902 N N . TYR A 1 578 ? 48.176 21.339 78.911 1.00 9.72 578 TYR X N 1
ATOM 3903 C CA . TYR A 1 578 ? 48.587 22.417 78.007 1.00 10.93 578 TYR X CA 1
ATOM 3904 C C . TYR A 1 578 ? 49.796 23.153 78.575 1.00 11.15 578 TYR X C 1
ATOM 3905 O O . TYR A 1 578 ? 50.737 23.459 77.844 1.00 11.04 578 TYR X O 1
ATOM 3914 N N . ASP A 1 579 ? 49.771 23.421 79.878 1.00 11.69 579 ASP X N 1
ATOM 3915 C CA . ASP A 1 579 ? 50.900 24.065 80.544 1.00 12.79 579 ASP X CA 1
ATOM 3916 C C . ASP A 1 579 ? 52.165 23.216 80.389 1.00 12.84 579 ASP X C 1
ATOM 3917 O O . ASP A 1 579 ? 53.232 23.741 80.074 1.00 13.32 579 ASP X O 1
ATOM 3922 N N . LEU A 1 580 ? 52.030 21.903 80.570 1.00 12.79 580 LEU X N 1
ATOM 3923 C CA . LEU A 1 580 ? 53.167 20.982 80.456 1.00 13.06 580 LEU X CA 1
ATOM 3924 C C . LEU A 1 580 ? 53.691 20.806 79.030 1.00 13.57 580 LEU X C 1
ATOM 3925 O O . LEU A 1 580 ? 54.905 20.752 78.817 1.00 13.82 580 LEU X O 1
ATOM 3930 N N . LEU A 1 581 ? 52.784 20.695 78.060 1.00 13.74 581 LEU X N 1
ATOM 3931 C CA . LEU A 1 581 ? 53.190 20.444 76.674 1.00 14.61 581 LEU X CA 1
ATOM 3932 C C . LEU A 1 581 ? 53.771 21.693 76.021 1.00 15.35 581 LEU X C 1
ATOM 3933 O O . LEU A 1 581 ? 54.532 21.598 75.047 1.00 15.47 581 LEU X O 1
ATOM 3938 N N . SER A 1 582 ? 53.409 22.854 76.567 1.00 15.68 582 SER X N 1
ATOM 3939 C CA . SER A 1 582 ? 53.891 24.143 76.075 1.00 16.62 582 SER X CA 1
ATOM 3940 C C . SER A 1 582 ? 55.264 24.494 76.647 1.00 16.44 582 SER X C 1
ATOM 3941 O O . SER A 1 582 ? 56.074 25.134 75.966 1.00 17.36 582 SER X O 1
ATOM 3944 N N . LYS A 1 583 ? 55.526 24.061 77.880 1.00 15.98 583 LYS X N 1
ATOM 3945 C CA . LYS A 1 583 ? 56.737 24.456 78.612 1.00 15.43 583 LYS X CA 1
ATOM 3946 C C . LYS A 1 583 ? 57.779 23.345 78.784 1.00 14.72 583 LYS X C 1
ATOM 3947 O O . LYS A 1 583 ? 58.942 23.618 79.095 1.00 14.70 583 LYS X O 1
ATOM 3953 N N . ALA A 1 584 ? 57.360 22.097 78.590 1.00 13.06 584 ALA X N 1
ATOM 3954 C CA . ALA A 1 584 ? 58.242 20.940 78.747 1.00 12.05 584 ALA X CA 1
ATOM 3955 C C . ALA A 1 584 ? 57.900 19.883 77.690 1.00 11.38 584 ALA X C 1
ATOM 3956 O O . ALA A 1 584 ? 57.728 18.698 77.997 1.00 10.82 584 ALA X O 1
ATOM 3958 N N . SER A 1 585 ? 57.828 20.336 76.440 1.00 10.67 585 SER X N 1
ATOM 3959 C CA . SER A 1 585 ? 57.409 19.512 75.305 1.00 10.49 585 SER X CA 1
ATOM 3960 C C . SER A 1 585 ? 58.199 18.208 75.144 1.00 10.08 585 SER X C 1
ATOM 3961 O O . SER A 1 585 ? 57.614 17.119 75.107 1.00 9.82 585 SER X O 1
ATOM 3964 N N . VAL A 1 586 ? 59.523 18.317 75.039 1.00 9.63 586 VAL X N 1
ATOM 3965 C CA . VAL A 1 586 ? 60.377 17.138 74.859 1.00 9.82 586 VAL X CA 1
ATOM 3966 C C . VAL A 1 586 ? 60.257 16.162 76.028 1.00 9.23 586 VAL X C 1
ATOM 3967 O O . VAL A 1 586 ? 60.186 14.945 75.825 1.00 9.15 586 VAL X O 1
ATOM 3971 N N . GLN A 1 587 ? 60.216 16.698 77.246 1.00 9.10 587 GLN X N 1
ATOM 3972 C CA . GLN A 1 587 ? 60.087 15.860 78.431 1.00 8.91 587 GLN X CA 1
ATOM 3973 C C . GLN A 1 587 ? 58.762 15.104 78.433 1.00 8.25 587 GLN X C 1
ATOM 3974 O O . GLN A 1 587 ? 58.711 13.946 78.849 1.00 7.89 587 GLN X O 1
ATOM 3980 N N . PHE A 1 588 ? 57.702 15.751 77.947 1.00 7.86 588 PHE X N 1
ATOM 3981 C CA . PHE A 1 588 ? 56.374 15.131 77.903 1.00 7.41 588 PHE X CA 1
ATOM 3982 C C . PHE A 1 588 ? 56.391 13.970 76.909 1.00 7.29 588 PHE X C 1
ATOM 3983 O O . PHE A 1 588 ? 55.933 12.867 77.215 1.00 7.42 588 PHE X O 1
ATOM 3991 N N . VAL A 1 589 ? 56.946 14.215 75.724 1.00 6.66 589 VAL X N 1
ATOM 3992 C CA . VAL A 1 589 ? 57.058 13.160 74.718 1.00 6.83 589 VAL X CA 1
ATOM 3993 C C . VAL A 1 589 ? 57.862 11.976 75.278 1.00 6.85 589 VAL X C 1
ATOM 3994 O O . VAL A 1 589 ? 57.457 10.818 75.133 1.00 7.20 589 VAL X O 1
ATOM 3998 N N . ASP A 1 590 ? 58.975 12.275 75.953 1.00 7.07 590 ASP X N 1
ATOM 3999 C CA . ASP A 1 590 ? 59.830 11.236 76.539 1.00 7.72 590 ASP X CA 1
ATOM 4000 C C . ASP A 1 590 ? 59.112 10.452 77.639 1.00 7.27 590 ASP X C 1
ATOM 4001 O O . ASP A 1 590 ? 59.223 9.224 77.714 1.00 7.96 590 ASP X O 1
ATOM 4006 N N . TYR A 1 591 ? 58.369 11.171 78.479 1.00 7.01 591 TYR X N 1
ATOM 4007 C CA . TYR A 1 591 ? 57.529 10.551 79.499 1.00 6.65 591 TYR X CA 1
ATOM 4008 C C . TYR A 1 591 ? 56.606 9.523 78.842 1.00 6.15 591 TYR X C 1
ATOM 4009 O O . TYR A 1 591 ? 56.482 8.389 79.307 1.00 6.07 591 TYR X O 1
ATOM 4018 N N . ASN A 1 592 ? 55.967 9.933 77.749 1.00 6.28 592 ASN X N 1
ATOM 4019 C CA . ASN A 1 592 ? 54.996 9.074 77.062 1.00 6.42 592 ASN X CA 1
ATOM 4020 C C . ASN A 1 592 ? 55.607 7.885 76.313 1.00 7.08 592 ASN X C 1
ATOM 4021 O O . ASN A 1 592 ? 54.886 6.985 75.862 1.00 7.00 592 ASN X O 1
ATOM 4026 N N . LYS A 1 593 ? 56.934 7.877 76.192 1.00 7.09 593 LYS X N 1
ATOM 4027 C CA . LYS A 1 593 ? 57.638 6.714 75.645 1.00 7.65 593 LYS X CA 1
ATOM 4028 C C . LYS A 1 593 ? 57.732 5.588 76.679 1.00 7.83 593 LYS X C 1
ATOM 4029 O O . LYS A 1 593 ? 57.907 4.420 76.315 1.00 8.15 593 LYS X O 1
ATOM 4035 N N . ARG A 1 594 ? 57.609 5.947 77.958 1.00 7.68 594 ARG X N 1
ATOM 4036 C CA . ARG A 1 594 ? 57.736 4.992 79.067 1.00 7.76 594 ARG X CA 1
ATOM 4037 C C . ARG A 1 594 ? 56.409 4.720 79.772 1.00 7.65 594 ARG X C 1
ATOM 4038 O O . ARG A 1 594 ? 56.110 3.577 80.138 1.00 7.83 594 ARG X O 1
ATOM 4046 N N . GLN A 1 595 ? 55.620 5.777 79.946 1.00 7.13 595 GLN X N 1
ATOM 4047 C CA . GLN A 1 595 ? 54.414 5.732 80.766 1.00 7.12 595 GLN X CA 1
ATOM 4048 C C . GLN A 1 595 ? 53.195 6.279 80.042 1.00 7.01 595 GLN X C 1
ATOM 4049 O O . GLN A 1 595 ? 53.311 6.862 78.960 1.00 6.99 595 GLN X O 1
ATOM 4055 N N . MET A 1 596 ? 52.036 6.088 80.671 1.00 7.13 596 MET X N 1
ATOM 4056 C CA . MET A 1 596 ? 50.757 6.601 80.188 1.00 7.38 596 MET X CA 1
ATOM 4057 C C . MET A 1 596 ? 50.432 7.972 80.758 1.00 6.95 596 MET X C 1
ATOM 4058 O O . MET A 1 596 ? 50.700 8.249 81.928 1.00 6.58 596 MET X O 1
ATOM 4063 N N . SER A 1 597 ? 49.838 8.821 79.922 1.00 6.83 597 SER X N 1
ATOM 4064 C CA . SER A 1 597 ? 49.150 10.021 80.392 1.00 6.88 597 SER X CA 1
ATOM 4065 C C . SER A 1 597 ? 47.701 10.007 79.905 1.00 6.71 597 SER X C 1
ATOM 4066 O O . SER A 1 597 ? 47.411 9.517 78.813 1.00 7.08 597 SER X O 1
ATOM 4069 N N . ARG A 1 598 ? 46.800 10.502 80.750 1.00 6.38 598 ARG X N 1
ATOM 4070 C CA . ARG A 1 598 ? 45.388 10.653 80.406 1.00 6.42 598 ARG X CA 1
ATOM 4071 C C . ARG A 1 598 ? 45.014 12.114 80.561 1.00 6.29 598 ARG X C 1
ATOM 4072 O O . ARG A 1 598 ? 45.351 12.739 81.569 1.00 6.59 598 ARG X O 1
ATOM 4080 N N . ILE A 1 599 ? 44.325 12.644 79.553 1.00 5.74 599 ILE X N 1
ATOM 4081 C CA . ILE A 1 599 ? 43.889 14.040 79.535 1.00 6.12 599 ILE X CA 1
ATOM 4082 C C . ILE A 1 599 ? 42.372 14.058 79.603 1.00 5.99 599 ILE X C 1
ATOM 4083 O O . ILE A 1 599 ? 41.719 13.207 79.001 1.00 5.80 599 ILE X O 1
ATOM 4088 N N . TYR A 1 600 ? 41.809 15.016 80.338 1.00 6.40 600 TYR X N 1
ATOM 4089 C CA . TYR A 1 600 ? 40.350 15.132 80.429 1.00 6.59 600 TYR X CA 1
ATOM 4090 C C . TYR A 1 600 ? 39.901 16.596 80.461 1.00 6.68 600 TYR X C 1
ATOM 4091 O O . TYR A 1 600 ? 40.699 17.476 80.794 1.00 6.07 600 TYR X O 1
ATOM 4100 N N . PRO A 1 601 ? 38.639 16.865 80.066 1.00 6.93 601 PRO X N 1
ATOM 4101 C CA . PRO A 1 601 ? 38.173 18.251 79.953 1.00 7.19 601 PRO X CA 1
ATOM 4102 C C . PRO A 1 601 ? 38.109 18.995 81.278 1.00 7.26 601 PRO X C 1
ATOM 4103 O O . PRO A 1 601 ? 37.819 18.400 82.324 1.00 7.91 601 PRO X O 1
ATOM 4107 N N . LYS A 1 602 ? 38.371 20.297 81.212 1.00 7.48 602 LYS X N 1
ATOM 4108 C CA . LYS A 1 602 ? 38.265 21.182 82.369 1.00 7.71 602 LYS X CA 1
ATOM 4109 C C . LYS A 1 602 ? 36.816 21.322 82.843 1.00 7.87 602 LYS X C 1
ATOM 4110 O O . LYS A 1 602 ? 35.869 21.123 82.068 1.00 8.24 602 LYS X O 1
ATOM 4116 N N . GLY A 1 603 ? 36.663 21.670 84.119 1.00 7.79 603 GLY X N 1
ATOM 4117 C CA . GLY A 1 603 ? 35.364 21.677 84.780 1.00 8.18 603 GLY X CA 1
ATOM 4118 C C . GLY A 1 603 ? 34.380 22.738 84.324 1.00 8.30 603 GLY X C 1
ATOM 4119 O O . GLY A 1 603 ? 33.174 22.599 84.546 1.00 8.59 603 GLY X O 1
ATOM 4120 N N . THR A 1 604 ? 34.880 23.796 83.689 1.00 8.38 604 THR X N 1
ATOM 4121 C CA . THR A 1 604 ? 34.004 24.875 83.201 1.00 8.82 604 THR X CA 1
ATOM 4122 C C . THR A 1 604 ? 33.114 24.441 82.035 1.00 8.93 604 THR X C 1
ATOM 4123 O O . THR A 1 604 ? 32.127 25.117 81.713 1.00 9.57 604 THR X O 1
ATOM 4127 N N . ARG A 1 605 ? 33.471 23.323 81.399 1.00 8.86 605 ARG X N 1
ATOM 4128 C CA . ARG A 1 605 ? 32.727 22.812 80.246 1.00 8.76 605 ARG X CA 1
ATOM 4129 C C . ARG A 1 605 ? 31.487 22.036 80.691 1.00 9.07 605 ARG X C 1
ATOM 4130 O O . ARG A 1 605 ? 31.354 20.834 80.422 1.00 9.04 605 ARG X O 1
ATOM 4138 N N . MET A 1 606 ? 30.575 22.738 81.360 1.00 9.33 606 MET X N 1
ATOM 4139 C CA . MET A 1 606 ? 29.386 22.112 81.933 1.00 10.23 606 MET X CA 1
ATOM 4140 C C . MET A 1 606 ? 28.405 21.610 80.881 1.00 9.52 606 MET X C 1
ATOM 4141 O O . MET A 1 606 ? 27.588 20.731 81.163 1.00 9.32 606 MET X O 1
ATOM 4146 N N . ASP A 1 607 ? 28.487 22.163 79.672 1.00 9.13 607 ASP X N 1
ATOM 4147 C CA . ASP A 1 607 ? 27.642 21.709 78.565 1.00 9.58 607 ASP X CA 1
ATOM 4148 C C . ASP A 1 607 ? 28.222 20.496 77.824 1.00 8.83 607 ASP X C 1
ATOM 4149 O O . ASP A 1 607 ? 27.715 20.110 76.767 1.00 9.31 607 ASP X O 1
ATOM 4154 N N . SER A 1 608 ? 29.278 19.907 78.391 1.00 7.91 608 SER X N 1
ATOM 4155 C CA . SER A 1 608 ? 29.938 18.721 77.837 1.00 7.29 608 SER X CA 1
ATOM 4156 C C . SER A 1 608 ? 30.622 18.978 76.493 1.00 7.08 608 SER X C 1
ATOM 4157 O O . SER A 1 608 ? 30.802 18.058 75.692 1.00 6.59 608 SER X O 1
ATOM 4160 N N . SER A 1 609 ? 31.001 20.232 76.253 1.00 6.86 609 SER X N 1
ATOM 4161 C CA . SER A 1 609 ? 31.850 20.555 75.103 1.00 6.70 609 SER X CA 1
ATOM 4162 C C . SER A 1 609 ? 33.199 19.855 75.238 1.00 6.42 609 SER X C 1
ATOM 4163 O O . SER A 1 609 ? 33.599 19.449 76.345 1.00 6.59 609 SER X O 1
ATOM 4166 N N . ASN A 1 610 ? 33.890 19.719 74.110 1.00 6.26 610 ASN X N 1
ATOM 4167 C CA . ASN A 1 610 ? 35.192 19.060 74.077 1.00 6.44 610 ASN X CA 1
ATOM 4168 C C . ASN A 1 610 ? 36.313 20.003 73.670 1.00 6.36 610 ASN X C 1
ATOM 4169 O O . ASN A 1 610 ? 36.089 20.981 72.952 1.00 7.08 610 ASN X O 1
ATOM 4174 N N . TYR A 1 611 ? 37.513 19.703 74.159 1.00 6.85 611 TYR X N 1
ATOM 4175 C CA . TYR A 1 611 ? 38.732 20.369 73.700 1.00 6.55 611 TYR X CA 1
ATOM 4176 C C . TYR A 1 611 ? 39.266 19.638 72.465 1.00 7.21 611 TYR X C 1
ATOM 4177 O O . TYR A 1 611 ? 38.993 18.450 72.270 1.00 7.13 611 TYR X O 1
ATOM 4186 N N . MET A 1 612 ? 40.037 20.341 71.637 1.00 7.08 612 MET X N 1
ATOM 4187 C CA . MET A 1 612 ? 40.631 19.722 70.447 1.00 7.47 612 MET X CA 1
ATOM 4188 C C . MET A 1 612 ? 41.793 18.813 70.859 1.00 6.95 612 MET X C 1
ATOM 4189 O O . MET A 1 612 ? 42.702 19.249 71.567 1.00 7.21 612 MET X O 1
ATOM 4194 N N . PRO A 1 613 ? 41.739 17.532 70.457 1.00 6.92 613 PRO X N 1
ATOM 4195 C CA . PRO A 1 613 ? 42.713 16.536 70.918 1.00 6.61 613 PRO X CA 1
ATOM 4196 C C . PRO A 1 613 ? 44.114 16.592 70.305 1.00 6.64 613 PRO X C 1
ATOM 4197 O O . PRO A 1 613 ? 45.045 16.064 70.913 1.00 6.31 613 PRO X O 1
ATOM 4201 N N . GLN A 1 614 ? 44.266 17.204 69.130 1.00 6.73 614 GLN X N 1
ATOM 4202 C CA . GLN A 1 614 ? 45.527 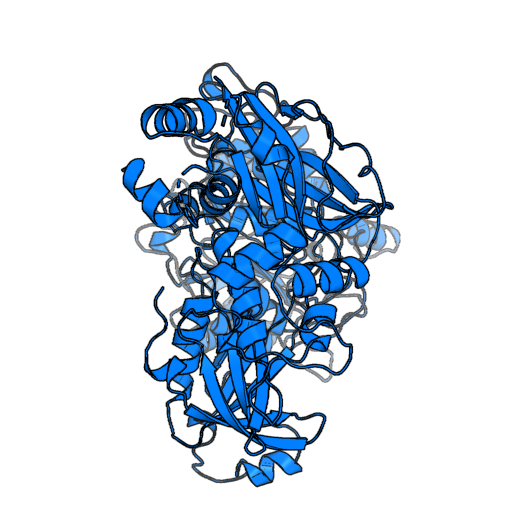17.084 68.382 1.00 7.21 614 GLN X CA 1
ATOM 4203 C C . GLN A 1 614 ? 46.775 17.466 69.179 1.00 7.45 614 GLN X C 1
ATOM 4204 O O . GLN A 1 614 ? 47.772 16.754 69.123 1.00 7.63 614 GLN X O 1
ATOM 4210 N N . MET A 1 615 ? 46.724 18.567 69.929 1.00 7.93 615 MET X N 1
ATOM 4211 C CA . MET A 1 615 ? 47.930 19.028 70.633 1.00 9.12 615 MET X CA 1
ATOM 4212 C C . MET A 1 615 ? 48.424 18.004 71.650 1.00 8.18 615 MET X C 1
ATOM 4213 O O . MET A 1 615 ? 49.615 17.912 71.922 1.00 8.46 615 MET X O 1
ATOM 4218 N N . PHE A 1 616 ? 47.500 17.212 72.188 1.00 7.45 616 PHE X N 1
ATOM 4219 C CA . PHE A 1 616 ? 47.866 16.196 73.167 1.00 6.83 616 PHE X CA 1
ATOM 4220 C C . PHE A 1 616 ? 48.406 14.942 72.504 1.00 6.84 616 PHE X C 1
ATOM 4221 O O . PHE A 1 616 ? 49.414 14.395 72.953 1.00 6.86 616 PHE X O 1
ATOM 4229 N N . TRP A 1 617 ? 47.785 14.518 71.405 1.00 6.57 617 TRP X N 1
ATOM 4230 C CA . TRP A 1 617 ? 48.347 13.430 70.607 1.00 6.61 617 TRP X CA 1
ATOM 4231 C C . TRP A 1 617 ? 49.743 13.792 70.098 1.00 7.04 617 TRP X C 1
ATOM 4232 O O . TRP A 1 617 ? 50.627 12.940 70.055 1.00 7.56 617 TRP X O 1
ATOM 4243 N N . ASN A 1 618 ? 49.938 15.062 69.740 1.00 6.90 618 ASN X N 1
ATOM 4244 C CA . ASN A 1 618 ? 51.249 15.548 69.291 1.00 7.40 618 ASN X CA 1
ATOM 4245 C C . ASN A 1 618 ? 52.367 15.361 70.319 1.00 7.74 618 ASN X C 1
ATOM 4246 O O . ASN A 1 618 ? 53.533 15.214 69.939 1.00 8.20 618 ASN X O 1
ATOM 4251 N N . ALA A 1 619 ? 52.003 15.365 71.605 1.00 7.69 619 ALA X N 1
ATOM 4252 C CA . ALA A 1 619 ? 52.961 15.152 72.699 1.00 7.87 619 ALA X CA 1
ATOM 4253 C C . ALA A 1 619 ? 53.066 13.678 73.101 1.00 7.76 619 ALA X C 1
ATOM 4254 O O . ALA A 1 619 ? 53.763 13.333 74.064 1.00 7.58 619 ALA X O 1
ATOM 4256 N N . GLY A 1 620 ? 52.372 12.816 72.358 1.00 7.53 620 GLY X N 1
ATOM 4257 C CA . GLY A 1 620 ? 52.389 11.379 72.602 1.00 7.39 620 GLY X CA 1
ATOM 4258 C C . GLY A 1 620 ? 51.413 10.889 73.660 1.00 6.94 620 GLY X C 1
ATOM 4259 O O . GLY A 1 620 ? 51.465 9.722 74.058 1.00 7.18 620 GLY X O 1
ATOM 4260 N N . CYS A 1 621 ? 50.527 11.771 74.119 1.00 6.71 621 CYS X N 1
ATOM 4261 C CA . CYS A 1 621 ? 49.524 11.395 75.113 1.00 6.47 621 CYS X CA 1
ATOM 4262 C C . CYS A 1 621 ? 48.605 10.334 74.524 1.00 6.36 621 CYS X C 1
ATOM 4263 O O . CYS A 1 621 ? 48.147 10.465 73.390 1.00 6.51 621 CYS X O 1
ATOM 4266 N N . GLN A 1 622 ? 48.338 9.293 75.306 1.00 6.31 622 GLN X N 1
ATOM 4267 C CA . GLN A 1 622 ? 47.668 8.102 74.788 1.00 6.49 622 GLN X CA 1
ATOM 4268 C C . GLN A 1 622 ? 46.168 8.149 74.998 1.00 6.70 622 GLN X C 1
ATOM 4269 O O . GLN A 1 622 ? 45.402 7.781 74.105 1.00 7.11 622 GLN X O 1
ATOM 4275 N N . MET A 1 623 ? 45.750 8.595 76.181 1.00 6.94 623 MET X N 1
ATOM 4276 C CA . MET A 1 623 ? 44.333 8.583 76.528 1.00 8.21 623 MET X CA 1
ATOM 4277 C C . MET A 1 623 ? 43.792 9.996 76.600 1.00 7.08 623 MET X C 1
ATOM 4278 O O . MET A 1 623 ? 43.751 10.605 77.668 1.00 7.19 623 MET X O 1
ATOM 4283 N N . VAL A 1 624 ? 43.391 10.511 75.443 1.00 6.22 624 VAL X N 1
ATOM 4284 C CA . VAL A 1 624 ? 42.893 11.873 75.340 1.00 5.95 624 VAL X CA 1
ATOM 4285 C C . VAL A 1 624 ? 41.369 11.777 75.406 1.00 5.81 624 VAL X C 1
ATOM 4286 O O . VAL A 1 624 ? 40.688 11.545 74.402 1.00 5.53 624 VAL X O 1
ATOM 4290 N N . ALA A 1 625 ? 40.855 11.931 76.619 1.00 5.85 625 ALA X N 1
ATOM 4291 C CA . ALA A 1 625 ? 39.471 11.567 76.917 1.00 6.10 625 ALA X CA 1
ATOM 4292 C C . ALA A 1 625 ? 38.496 12.675 76.534 1.00 6.21 625 ALA X C 1
ATOM 4293 O O . ALA A 1 625 ? 38.673 13.838 76.912 1.00 6.58 625 ALA X O 1
ATOM 4295 N N . LEU A 1 626 ? 37.472 12.295 75.771 1.00 6.04 626 LEU X N 1
ATOM 4296 C CA . LEU A 1 626 ? 36.472 13.233 75.255 1.00 5.98 626 LEU X CA 1
ATOM 4297 C C . LEU A 1 626 ? 35.062 12.795 75.646 1.00 6.11 626 LEU X C 1
ATOM 4298 O O . LEU A 1 626 ? 34.827 11.620 75.940 1.00 6.67 626 LEU X O 1
ATOM 4303 N N . ASN A 1 627 ? 34.133 13.747 75.646 1.00 6.15 627 ASN X N 1
ATOM 4304 C CA . ASN A 1 627 ? 32.727 13.459 75.911 1.00 6.09 627 ASN X CA 1
ATOM 4305 C C . ASN A 1 627 ? 32.073 12.878 74.658 1.00 6.17 627 ASN X C 1
ATOM 4306 O O . ASN A 1 627 ? 31.827 13.605 73.689 1.00 5.87 627 ASN X O 1
ATOM 4311 N N . PHE A 1 628 ? 31.803 11.571 74.674 1.00 6.20 628 PHE X N 1
ATOM 4312 C CA . PHE A 1 628 ? 31.256 10.884 73.495 1.00 6.45 628 PHE X CA 1
ATOM 4313 C C . PHE A 1 628 ? 29.822 11.290 73.162 1.00 6.54 628 PHE X C 1
ATOM 4314 O O . PHE A 1 628 ? 29.376 11.083 72.039 1.00 7.11 628 PHE X O 1
ATOM 4322 N N . GLN A 1 629 ? 29.110 11.864 74.133 1.00 6.45 629 GLN X N 1
ATOM 4323 C CA . GLN A 1 629 ? 27.742 12.334 73.908 1.00 6.90 629 GLN X CA 1
ATOM 4324 C C . GLN A 1 629 ? 27.677 13.656 73.139 1.00 7.07 629 GLN X C 1
ATOM 4325 O O . GLN A 1 629 ? 26.589 14.117 72.787 1.00 8.02 629 GLN X O 1
ATOM 4331 N N . THR A 1 630 ? 28.836 14.265 72.894 1.00 7.35 630 THR X N 1
ATOM 4332 C CA . THR A 1 630 ? 28.900 15.551 72.209 1.00 7.09 630 THR X CA 1
ATOM 4333 C C . THR A 1 630 ? 29.699 15.407 70.920 1.00 7.36 630 THR X C 1
ATOM 4334 O O . THR A 1 630 ? 30.926 15.383 70.940 1.00 7.05 630 THR X O 1
ATOM 4338 N N . MET A 1 631 ? 28.991 15.307 69.799 1.00 7.30 631 MET X N 1
ATOM 4339 C CA . MET A 1 631 ? 29.654 15.106 68.516 1.00 7.57 631 MET X CA 1
ATOM 4340 C C . MET A 1 631 ? 30.089 16.428 67.883 1.00 7.57 631 MET X C 1
ATOM 4341 O O . MET A 1 631 ? 29.758 16.718 66.728 1.00 8.25 631 MET X O 1
ATOM 4346 N N . ASP A 1 632 ? 30.833 17.222 68.656 1.00 7.37 632 ASP X N 1
ATOM 4347 C CA . ASP A 1 632 ? 31.422 18.458 68.147 1.00 7.10 632 ASP X CA 1
ATOM 4348 C C . ASP A 1 632 ? 32.720 18.132 67.412 1.00 6.74 632 ASP X C 1
ATOM 4349 O O . ASP A 1 632 ? 33.099 16.963 67.309 1.00 6.42 632 ASP X O 1
ATOM 4354 N N . LEU A 1 633 ? 33.408 19.152 66.906 1.00 6.57 633 LEU X N 1
ATOM 4355 C CA . LEU A 1 633 ? 34.590 18.903 66.073 1.00 6.41 633 LEU X CA 1
ATOM 4356 C C . LEU A 1 633 ? 35.624 17.930 66.693 1.00 6.03 633 LEU X C 1
ATOM 4357 O O . LEU A 1 633 ? 36.093 17.032 66.002 1.00 5.80 633 LEU X O 1
ATOM 4362 N N . PRO A 1 634 ? 35.988 18.107 67.985 1.00 5.85 634 PRO X N 1
ATOM 4363 C CA . PRO A 1 634 ? 36.902 17.140 68.603 1.00 5.82 634 PRO X CA 1
ATOM 4364 C C . PRO A 1 634 ? 36.469 15.682 68.451 1.00 5.59 634 PRO X C 1
ATOM 4365 O O . PRO A 1 634 ? 37.299 14.823 68.130 1.00 5.96 634 PRO X O 1
ATOM 4369 N N . MET A 1 635 ? 35.185 15.401 68.682 1.00 5.63 635 MET X N 1
ATOM 4370 C CA . MET A 1 635 ? 34.692 14.031 68.563 1.00 6.05 635 MET X CA 1
ATOM 4371 C C . MET A 1 635 ? 34.567 13.591 67.112 1.00 6.03 635 MET X C 1
ATOM 4372 O O . MET A 1 635 ? 34.709 12.402 66.814 1.00 6.40 635 MET X O 1
ATOM 4377 N N . GLN A 1 636 ? 34.299 14.548 66.222 1.00 6.00 636 GLN X N 1
ATOM 4378 C CA . GLN A 1 636 ? 34.268 14.274 64.788 1.00 6.30 636 GLN X CA 1
ATOM 4379 C C . GLN A 1 636 ? 35.634 13.755 64.339 1.00 6.22 636 GLN X C 1
ATOM 4380 O O . GLN A 1 636 ? 35.729 12.750 63.614 1.00 6.36 636 GLN X O 1
ATOM 4386 N N . GLN A 1 637 ? 36.690 14.408 64.819 1.00 6.15 637 GLN X N 1
ATOM 4387 C CA . GLN A 1 637 ? 38.047 13.962 64.530 1.00 6.27 637 GLN X CA 1
ATOM 4388 C C . GLN A 1 637 ? 38.348 12.622 65.196 1.00 6.40 637 GLN X C 1
ATOM 4389 O O . GLN A 1 637 ? 38.901 11.717 64.567 1.00 6.45 637 GLN X O 1
ATOM 4395 N N . ASN A 1 638 ? 37.977 12.497 66.468 1.00 6.44 638 ASN X N 1
ATOM 4396 C CA . ASN A 1 638 ? 38.233 11.268 67.212 1.00 6.31 638 ASN X CA 1
ATOM 4397 C C . ASN A 1 638 ? 37.600 10.041 66.554 1.00 6.50 638 ASN X C 1
ATOM 4398 O O . ASN A 1 638 ? 38.262 9.019 66.365 1.00 6.72 638 ASN X O 1
ATOM 4403 N N . MET A 1 639 ? 36.321 10.147 66.198 1.00 6.49 639 MET X N 1
ATOM 4404 C CA . MET A 1 639 ? 35.633 9.036 65.540 1.00 6.78 639 MET X CA 1
ATOM 4405 C C . MET A 1 639 ? 36.329 8.696 64.224 1.00 6.89 639 MET X C 1
ATOM 4406 O O . MET A 1 639 ? 36.531 7.518 63.903 1.00 7.36 639 MET X O 1
ATOM 4411 N N . ALA A 1 640 ? 36.712 9.732 63.484 1.00 7.09 640 ALA X N 1
ATOM 4412 C CA . ALA A 1 640 ? 37.295 9.551 62.163 1.00 7.21 640 ALA X CA 1
ATOM 4413 C C . ALA A 1 640 ? 38.643 8.842 62.203 1.00 7.64 640 ALA X C 1
ATOM 4414 O O . ALA A 1 640 ? 38.877 7.901 61.439 1.00 8.19 640 ALA X O 1
ATOM 4416 N N . VAL A 1 641 ? 39.536 9.286 63.085 1.00 7.60 641 VAL X N 1
ATOM 4417 C CA . VAL A 1 641 ? 40.884 8.716 63.093 1.00 8.04 641 VAL X CA 1
ATOM 4418 C C . VAL A 1 641 ? 40.907 7.306 63.674 1.00 7.99 641 VAL X C 1
ATOM 4419 O O . VAL A 1 641 ? 41.696 6.473 63.238 1.00 8.33 641 VAL X O 1
ATOM 4423 N N . PHE A 1 642 ? 40.018 7.039 64.628 1.00 7.98 642 PHE X N 1
ATOM 4424 C CA . PHE A 1 642 ? 39.951 5.721 65.246 1.00 8.17 642 PHE X CA 1
ATOM 4425 C C . PHE A 1 642 ? 39.128 4.702 64.460 1.00 8.81 642 PHE X C 1
ATOM 4426 O O . PHE A 1 642 ? 38.995 3.557 64.886 1.00 9.05 642 PHE X O 1
ATOM 4434 N N . GLU A 1 643 ? 38.580 5.113 63.317 1.00 9.23 643 GLU X N 1
ATOM 4435 C CA . GLU A 1 643 ? 37.942 4.156 62.415 1.00 10.23 643 GLU X CA 1
ATOM 4436 C C . GLU A 1 643 ? 39.000 3.232 61.816 1.00 9.87 643 GLU X C 1
ATOM 4437 O O . GLU A 1 643 ? 38.727 2.061 61.509 1.00 10.24 643 GLU X O 1
ATOM 4443 N N . PHE A 1 644 ? 40.210 3.762 61.658 1.00 9.59 644 PHE X N 1
ATOM 4444 C CA . PHE A 1 644 ? 41.303 3.025 61.027 1.00 9.64 644 PHE X CA 1
ATOM 4445 C C . PHE A 1 644 ? 41.904 1.982 61.967 1.00 9.79 644 PHE X C 1
ATOM 4446 O O . PHE A 1 644 ? 41.578 1.949 63.151 1.00 10.00 644 PHE X O 1
ATOM 4454 N N . ASN A 1 645 ? 42.757 1.115 61.427 1.00 9.67 645 ASN X N 1
ATOM 4455 C CA . ASN A 1 645 ? 43.275 -0.032 62.176 1.00 9.72 645 ASN X CA 1
ATOM 4456 C C . ASN A 1 645 ? 42.151 -0.890 62.778 1.00 9.82 645 ASN X C 1
ATOM 4457 O O . ASN A 1 645 ? 42.200 -1.296 63.946 1.00 9.99 645 ASN X O 1
ATOM 4462 N N . GLY A 1 646 ? 41.128 -1.140 61.964 1.00 10.28 646 GLY X N 1
ATOM 4463 C CA . GLY A 1 646 ? 40.032 -2.040 62.327 1.00 10.84 646 GLY X CA 1
ATOM 4464 C C . GLY A 1 646 ? 39.044 -1.552 63.373 1.00 11.05 646 GLY X C 1
ATOM 4465 O O . GLY A 1 646 ? 38.268 -2.346 63.905 1.00 11.69 646 GLY X O 1
ATOM 4466 N N . GLN A 1 647 ? 39.044 -0.245 63.645 1.00 11.21 647 GLN X N 1
ATOM 4467 C CA . GLN A 1 647 ? 38.303 0.344 64.779 1.00 11.43 647 GLN X CA 1
ATOM 4468 C C . GLN A 1 647 ? 38.615 -0.418 66.075 1.00 10.51 647 GLN X C 1
ATOM 4469 O O . GLN A 1 647 ? 37.742 -0.649 66.918 1.00 10.50 647 GLN X O 1
ATOM 4475 N N . SER A 1 648 ? 39.884 -0.795 66.214 1.00 9.53 648 SER X N 1
ATOM 4476 C CA . SER A 1 648 ? 40.361 -1.553 67.368 1.00 9.07 648 SER X CA 1
ATOM 4477 C C . SER A 1 648 ? 40.443 -0.662 68.601 1.00 8.60 648 SER X C 1
ATOM 4478 O O . SER A 1 648 ? 40.447 -1.155 69.728 1.00 8.86 648 SER X O 1
ATOM 4481 N N . GLY A 1 649 ? 40.522 0.646 68.373 1.00 8.16 649 GLY X N 1
ATOM 4482 C CA . GLY A 1 649 ? 40.674 1.617 69.453 1.00 7.74 649 GLY X CA 1
ATOM 4483 C C . GLY A 1 649 ? 42.125 1.903 69.789 1.00 7.82 649 GLY X C 1
ATOM 4484 O O . GLY A 1 649 ? 42.409 2.650 70.726 1.00 7.47 649 GLY X O 1
ATOM 4485 N N . TYR A 1 650 ? 43.033 1.312 69.012 1.00 7.70 650 TYR X N 1
ATOM 4486 C CA . TYR A 1 650 ? 44.479 1.489 69.175 1.00 7.78 650 TYR X CA 1
ATOM 4487 C C . TYR A 1 650 ? 45.093 1.946 67.859 1.00 7.81 650 TYR X C 1
ATOM 4488 O O . TYR A 1 650 ? 44.782 1.387 66.803 1.00 8.80 650 TYR X O 1
ATOM 4497 N N . LEU A 1 651 ? 45.951 2.966 67.931 1.00 7.42 651 LEU X N 1
ATOM 4498 C CA . LEU A 1 651 ? 46.732 3.417 66.778 1.00 7.43 651 LEU X CA 1
ATOM 4499 C C . LEU A 1 651 ? 48.195 3.537 67.188 1.00 7.45 651 LEU X C 1
ATOM 4500 O O . LEU A 1 651 ? 48.518 4.255 68.127 1.00 7.60 651 LEU X O 1
ATOM 4505 N N . LEU A 1 652 ? 49.083 2.828 66.498 1.00 7.42 652 LEU X N 1
ATOM 4506 C CA . LEU A 1 652 ? 50.504 2.888 66.843 1.00 7.88 652 LEU X CA 1
ATOM 4507 C C . LEU A 1 652 ? 51.041 4.303 66.640 1.00 7.54 652 LEU X C 1
ATOM 4508 O O . LEU A 1 652 ? 50.826 4.915 65.592 1.00 8.02 652 LEU X O 1
ATOM 4513 N N . LYS A 1 653 ? 51.735 4.817 67.653 1.00 7.55 653 LYS X N 1
ATOM 4514 C CA . LYS A 1 653 ? 52.285 6.168 67.588 1.00 8.19 653 LYS X CA 1
ATOM 4515 C C . LYS A 1 653 ? 53.443 6.214 66.603 1.00 8.67 653 LYS X C 1
ATOM 4516 O O . LYS A 1 653 ? 54.023 5.176 66.276 1.00 8.50 653 LYS X O 1
ATOM 4522 N N . HIS A 1 654 ? 53.769 7.419 66.139 1.00 9.16 654 HIS X N 1
ATOM 4523 C CA . HIS A 1 654 ? 54.933 7.632 65.284 1.00 9.73 654 HIS X CA 1
ATOM 4524 C C . HIS A 1 654 ? 56.188 7.039 65.918 1.00 9.96 654 HIS X C 1
ATOM 4525 O O . HIS A 1 654 ? 56.366 7.086 67.138 1.00 9.70 654 HIS X O 1
ATOM 4532 N N . GLU A 1 655 ? 57.051 6.482 65.073 1.00 10.23 655 GLU X N 1
ATOM 4533 C CA . GLU A 1 655 ? 58.326 5.910 65.490 1.00 11.24 655 GLU X CA 1
ATOM 4534 C C . GLU A 1 655 ? 59.088 6.804 66.470 1.00 10.71 655 GLU X C 1
ATOM 4535 O O . GLU A 1 655 ? 59.621 6.319 67.469 1.00 10.43 655 GLU X O 1
ATOM 4541 N N . PHE A 1 656 ? 59.126 8.107 66.192 1.00 10.64 656 PHE X N 1
ATOM 4542 C CA . PHE A 1 656 ? 59.891 9.034 67.035 1.00 10.69 656 PHE X CA 1
ATOM 4543 C C . PHE A 1 656 ? 59.187 9.392 68.349 1.00 10.44 656 PHE X C 1
ATOM 4544 O O . PHE A 1 656 ? 59.778 10.042 69.213 1.00 10.15 656 PHE X O 1
ATOM 4552 N N . MET A 1 657 ? 57.927 8.970 68.487 1.00 10.13 657 MET X N 1
ATOM 4553 C CA . MET A 1 657 ? 57.215 9.016 69.767 1.00 10.63 657 MET X CA 1
ATOM 4554 C C . MET A 1 657 ? 57.360 7.697 70.522 1.00 10.51 657 MET X C 1
ATOM 4555 O O . MET A 1 657 ? 56.759 7.510 71.586 1.00 10.35 657 MET X O 1
ATOM 4560 N N . ARG A 1 658 ? 58.154 6.781 69.966 1.00 10.38 658 ARG X N 1
ATOM 4561 C CA . ARG A 1 658 ? 58.314 5.451 70.542 1.00 10.74 658 ARG X CA 1
ATOM 4562 C C . ARG A 1 658 ? 59.760 5.115 70.883 1.00 11.41 658 ARG X C 1
ATOM 4563 O O . ARG A 1 658 ? 60.063 4.795 72.034 1.00 11.37 658 ARG X O 1
ATOM 4571 N N . ARG A 1 659 ? 60.642 5.189 69.884 1.00 12.54 659 ARG X N 1
ATOM 4572 C CA . ARG A 1 659 ? 62.045 4.789 70.062 1.00 13.77 659 ARG X CA 1
ATOM 4573 C C . ARG A 1 659 ? 62.798 5.756 70.982 1.00 14.37 659 ARG X C 1
ATOM 4574 O O . ARG A 1 659 ? 62.653 6.970 70.864 1.00 14.00 659 ARG X O 1
ATOM 4582 N N . PRO A 1 660 ? 63.601 5.212 71.910 1.00 15.37 660 PRO X N 1
ATOM 4583 C CA . PRO A 1 660 ? 64.277 6.017 72.926 1.00 16.15 660 PRO X CA 1
ATOM 4584 C C . PRO A 1 660 ? 65.482 6.817 72.416 1.00 16.78 660 PRO X C 1
ATOM 4585 O O . PRO A 1 660 ? 65.935 7.740 73.101 1.00 17.32 660 PRO X O 1
ATOM 4589 N N . ASP A 1 661 ? 65.982 6.477 71.231 1.00 16.94 661 ASP X N 1
ATOM 4590 C CA . ASP A 1 661 ? 67.224 7.062 70.714 1.00 17.43 661 ASP X CA 1
ATOM 4591 C C . ASP A 1 661 ? 67.026 8.213 69.723 1.00 17.08 661 ASP X C 1
ATOM 4592 O O . ASP A 1 661 ? 67.985 8.669 69.090 1.00 17.55 661 ASP X O 1
ATOM 4597 N N . LYS A 1 662 ? 65.788 8.677 69.586 1.00 16.43 662 LYS X N 1
ATOM 4598 C CA . LYS A 1 662 ? 65.501 9.840 68.759 1.00 15.94 662 LYS X CA 1
ATOM 4599 C C . LYS A 1 662 ? 64.590 10.761 69.546 1.00 15.39 662 LYS X C 1
ATOM 4600 O O . LYS A 1 662 ? 63.414 10.455 69.744 1.00 15.30 662 LYS X O 1
ATOM 4606 N N . GLN A 1 663 ? 65.137 11.881 70.005 1.00 14.70 663 GLN X N 1
ATOM 4607 C CA . GLN A 1 663 ? 64.336 12.862 70.726 1.00 14.48 663 GLN X CA 1
ATOM 4608 C C . GLN A 1 663 ? 63.486 13.676 69.761 1.00 13.55 663 GLN X C 1
ATOM 4609 O O . GLN A 1 663 ? 63.974 14.155 68.732 1.00 13.35 663 GLN X O 1
ATOM 4615 N N . PHE A 1 664 ? 62.209 13.817 70.107 1.00 12.19 664 PHE X N 1
ATOM 4616 C CA . PHE A 1 664 ? 61.239 14.492 69.262 1.00 11.22 664 PHE X CA 1
ATOM 4617 C C . PHE A 1 664 ? 60.510 15.599 70.021 1.00 10.67 664 PHE X C 1
ATOM 4618 O O . PHE A 1 664 ? 60.070 15.403 71.153 1.00 10.86 664 PHE X O 1
ATOM 4626 N N . ASN A 1 665 ? 60.390 16.754 69.373 1.00 9.91 665 ASN X N 1
ATOM 4627 C CA . ASN A 1 665 ? 59.659 17.895 69.898 1.00 9.14 665 ASN X CA 1
ATOM 4628 C C . ASN A 1 665 ? 58.652 18.344 68.843 1.00 8.92 665 ASN X C 1
ATOM 4629 O O . ASN A 1 665 ? 59.052 18.862 67.803 1.00 8.76 665 ASN X O 1
ATOM 4634 N N . PRO A 1 666 ? 57.342 18.152 69.098 1.00 8.65 666 PRO X N 1
ATOM 4635 C CA . PRO A 1 666 ? 56.357 18.536 68.076 1.00 8.74 666 PRO X CA 1
ATOM 4636 C C . PRO A 1 666 ? 56.373 20.027 67.726 1.00 9.05 666 PRO X C 1
ATOM 4637 O O . PRO A 1 666 ? 55.915 20.399 66.646 1.00 9.39 666 PRO X O 1
ATOM 4641 N N . PHE A 1 667 ? 56.907 20.864 68.616 1.00 9.01 667 PHE X N 1
ATOM 4642 C CA . PHE A 1 667 ? 57.008 22.300 68.344 1.00 9.19 667 PHE X CA 1
ATOM 4643 C C . PHE A 1 667 ? 58.278 22.680 67.596 1.00 9.51 667 PHE X C 1
ATOM 4644 O O . PHE A 1 667 ? 58.415 23.817 67.137 1.00 10.39 667 PHE X O 1
ATOM 4652 N N . SER A 1 668 ? 59.205 21.734 67.473 1.00 9.52 668 SER X N 1
ATOM 4653 C CA . SER A 1 668 ? 60.514 22.041 66.913 1.00 9.66 668 SER X CA 1
ATOM 4654 C C . SER A 1 668 ? 61.061 20.850 66.139 1.00 9.39 668 SER X C 1
ATOM 4655 O O . SER A 1 668 ? 61.921 20.116 66.624 1.00 9.31 668 SER X O 1
ATOM 4658 N N . VAL A 1 669 ? 60.533 20.657 64.934 1.00 9.31 669 VAL X N 1
ATOM 4659 C CA . VAL A 1 669 ? 60.980 19.565 64.078 1.00 9.48 669 VAL X CA 1
ATOM 4660 C C . VAL A 1 669 ? 62.397 19.821 63.571 1.00 9.53 669 VAL X C 1
ATOM 4661 O O . VAL A 1 669 ? 62.819 20.980 63.429 1.00 9.61 669 VAL X O 1
ATOM 4665 N N . ASP A 1 670 ? 63.124 18.736 63.322 1.00 9.42 670 ASP X N 1
ATOM 4666 C CA . ASP A 1 670 ? 64.453 18.827 62.724 1.00 10.17 670 ASP X CA 1
ATOM 4667 C C . ASP A 1 670 ? 64.491 18.136 61.361 1.00 10.48 670 ASP X C 1
ATOM 4668 O O . ASP A 1 670 ? 63.468 17.634 60.884 1.00 10.27 670 ASP X O 1
ATOM 4673 N N . ARG A 1 671 ? 65.670 18.121 60.740 1.00 11.06 671 ARG X N 1
ATOM 4674 C CA . ARG A 1 671 ? 65.867 17.526 59.409 1.00 12.11 671 ARG X CA 1
ATOM 4675 C C . ARG A 1 671 ? 65.414 16.082 59.346 1.00 12.14 671 ARG X C 1
ATOM 4676 O O . ARG A 1 671 ? 64.845 15.645 58.345 1.00 12.74 671 ARG X O 1
ATOM 4684 N N . ILE A 1 672 ? 65.687 15.346 60.417 1.00 12.05 672 ILE X N 1
ATOM 4685 C CA . ILE A 1 672 ? 65.375 13.923 60.485 1.00 12.30 672 ILE X CA 1
ATOM 4686 C C . ILE A 1 672 ? 63.861 13.705 60.562 1.00 12.14 672 ILE X C 1
ATOM 4687 O O . ILE A 1 672 ? 63.333 12.758 59.970 1.00 12.70 672 ILE X O 1
ATOM 4692 N N . ASP A 1 673 ? 63.170 14.588 61.280 1.00 11.75 673 ASP X N 1
ATOM 4693 C CA . ASP A 1 673 ? 61.722 14.472 61.453 1.00 11.46 673 ASP X CA 1
ATOM 4694 C C . ASP A 1 673 ? 60.961 14.595 60.139 1.00 11.50 673 ASP X C 1
ATOM 4695 O O . ASP A 1 673 ? 59.945 13.921 59.946 1.00 11.54 673 ASP X O 1
ATOM 4700 N N . VAL A 1 674 ? 61.447 15.464 59.253 1.00 11.48 674 VAL X N 1
ATOM 4701 C CA . VAL A 1 674 ? 60.681 15.870 58.063 1.00 12.04 674 VAL X CA 1
ATOM 4702 C C . VAL A 1 674 ? 61.022 15.087 56.785 1.00 12.52 674 VAL X C 1
ATOM 4703 O O . VAL A 1 674 ? 60.640 15.499 55.684 1.00 12.40 674 VAL X O 1
ATOM 4707 N N . VAL A 1 675 ? 61.701 13.953 56.946 1.00 13.57 675 VAL X N 1
ATOM 4708 C CA . VAL A 1 675 ? 62.184 13.159 55.803 1.00 14.57 675 VAL X CA 1
ATOM 4709 C C . VAL A 1 675 ? 61.090 12.795 54.787 1.00 14.68 675 VAL X C 1
ATOM 4710 O O . VAL A 1 675 ? 61.344 12.786 53.576 1.00 15.24 675 VAL X O 1
ATOM 4714 N N . VAL A 1 676 ? 59.881 12.516 55.272 1.00 14.67 676 VAL X N 1
ATOM 4715 C CA . VAL A 1 676 ? 58.774 12.131 54.383 1.00 14.64 676 VAL X CA 1
ATOM 4716 C C . VAL A 1 676 ? 57.654 13.185 54.311 1.00 14.57 676 VAL X C 1
ATOM 4717 O O . VAL A 1 676 ? 56.489 12.861 54.052 1.00 14.55 676 VAL X O 1
ATOM 4721 N N . ALA A 1 677 ? 58.026 14.448 54.523 1.00 14.44 677 ALA X N 1
ATOM 4722 C CA . ALA A 1 677 ? 57.109 15.571 54.338 1.00 14.72 677 ALA X CA 1
ATOM 4723 C C . ALA A 1 677 ? 56.526 15.573 52.928 1.00 15.07 677 ALA X C 1
ATOM 4724 O O . ALA A 1 677 ? 57.176 15.132 51.975 1.00 15.22 677 ALA X O 1
ATOM 4726 N N . THR A 1 678 ? 55.300 16.071 52.806 1.00 15.14 678 THR X N 1
ATOM 4727 C CA . THR A 1 678 ? 54.600 16.090 51.524 1.00 15.52 678 THR X CA 1
ATOM 4728 C C . THR A 1 678 ? 53.759 17.354 51.365 1.00 15.29 678 THR X C 1
ATOM 4729 O O . THR A 1 678 ? 53.390 18.001 52.351 1.00 15.23 678 THR X O 1
ATOM 4733 N N . THR A 1 679 ? 53.481 17.709 50.116 1.00 14.85 679 THR X N 1
ATOM 4734 C CA . THR A 1 679 ? 52.582 18.812 49.810 1.00 14.90 679 THR X CA 1
ATOM 4735 C C . THR A 1 679 ? 51.311 18.242 49.187 1.00 14.50 679 THR X C 1
ATOM 4736 O O . THR A 1 679 ? 51.372 17.515 48.195 1.00 14.90 679 THR X O 1
ATOM 4740 N N . LEU A 1 680 ? 50.171 18.557 49.800 1.00 13.84 680 LEU X N 1
ATOM 4741 C CA . LEU A 1 680 ? 48.872 18.058 49.351 1.00 13.63 680 LEU X CA 1
ATOM 4742 C C . LEU A 1 680 ? 48.050 19.155 48.687 1.00 12.82 680 LEU X C 1
ATOM 4743 O O . LEU A 1 680 ? 47.930 20.261 49.211 1.00 12.65 680 LEU X O 1
ATOM 4748 N N . SER A 1 681 ? 47.489 18.835 47.525 1.00 12.14 681 SER X N 1
ATOM 4749 C CA . SER A 1 681 ? 46.558 19.726 46.846 1.00 12.09 681 SER X CA 1
ATOM 4750 C C . SER A 1 681 ? 45.209 19.042 46.708 1.00 11.59 681 SER X C 1
ATOM 4751 O O . SER A 1 681 ? 45.131 17.887 46.272 1.00 11.52 681 SER X O 1
ATOM 4754 N N . ILE A 1 682 ? 44.157 19.751 47.106 1.00 11.00 682 ILE X N 1
ATOM 4755 C CA . ILE A 1 682 ? 42.788 19.279 46.914 1.00 10.75 682 ILE X CA 1
ATOM 4756 C C . ILE A 1 682 ? 41.955 20.335 46.195 1.00 10.64 682 ILE X C 1
ATOM 4757 O O . ILE A 1 682 ? 41.863 21.484 46.635 1.00 10.69 682 ILE X O 1
ATOM 4762 N N . THR A 1 683 ? 41.365 19.938 45.070 1.00 10.67 683 THR X N 1
ATOM 4763 C CA . THR A 1 683 ? 40.447 20.806 44.353 1.00 10.53 683 THR X CA 1
ATOM 4764 C C . THR A 1 683 ? 39.030 20.322 44.618 1.00 10.17 683 THR X C 1
ATOM 4765 O O . THR A 1 683 ? 38.700 19.165 44.347 1.00 10.13 683 THR X O 1
ATOM 4769 N N . VAL A 1 684 ? 38.209 21.201 45.180 1.00 9.89 684 VAL X N 1
ATOM 4770 C CA . VAL A 1 684 ? 36.793 20.904 45.369 1.00 9.96 684 VAL X CA 1
ATOM 4771 C C . VAL A 1 684 ? 36.087 21.325 44.086 1.00 10.07 684 VAL X C 1
ATOM 4772 O O . VAL A 1 684 ? 35.984 22.517 43.787 1.00 10.51 684 VAL X O 1
ATOM 4776 N N . ILE A 1 685 ? 35.634 20.339 43.316 1.00 9.62 685 ILE X N 1
ATOM 4777 C CA . ILE A 1 685 ? 35.073 20.603 41.988 1.00 9.74 685 ILE X CA 1
ATOM 4778 C C . ILE A 1 685 ? 33.560 20.812 42.019 1.00 9.39 685 ILE X C 1
ATOM 4779 O O . ILE A 1 685 ? 33.055 21.838 41.559 1.00 9.90 685 ILE X O 1
ATOM 4784 N N . SER A 1 686 ? 32.842 19.834 42.563 1.00 8.92 686 SER X N 1
ATOM 4785 C CA . SER A 1 686 ? 31.391 19.853 42.527 1.00 9.01 686 SER X CA 1
ATOM 4786 C C . SER A 1 686 ? 30.818 18.990 43.639 1.00 8.82 686 SER X C 1
ATOM 4787 O O . SER A 1 686 ? 31.548 18.256 44.305 1.00 8.86 686 SER X O 1
ATOM 4790 N N . GLY A 1 687 ? 29.510 19.101 43.840 1.00 8.78 687 GLY X N 1
ATOM 4791 C CA . GLY A 1 687 ? 28.816 18.281 44.825 1.00 8.58 687 GLY X CA 1
ATOM 4792 C C . GLY A 1 687 ? 27.515 17.766 44.251 1.00 8.60 687 GLY X C 1
ATOM 4793 O O . GLY A 1 687 ? 26.963 18.361 43.321 1.00 8.79 687 GLY X O 1
ATOM 4794 N N . GLN A 1 688 ? 27.034 16.650 44.791 1.00 8.20 688 GLN X N 1
ATOM 4795 C CA . GLN A 1 688 ? 25.786 16.048 44.325 1.00 8.34 688 GLN X CA 1
ATOM 4796 C C . GLN A 1 688 ? 24.861 15.717 45.486 1.00 8.48 688 GLN X C 1
ATOM 4797 O O . GLN A 1 688 ? 25.291 15.141 46.491 1.00 8.51 688 GLN X O 1
ATOM 4803 N N . PHE A 1 689 ? 23.590 16.085 45.324 1.00 8.49 689 PHE X N 1
ATOM 4804 C CA . PHE A 1 689 ? 22.526 15.792 46.289 1.00 8.98 689 PHE X CA 1
ATOM 4805 C C . PHE A 1 689 ? 22.944 16.135 47.710 1.00 9.13 689 PHE X C 1
ATOM 4806 O O . PHE A 1 689 ? 22.816 15.320 48.626 1.00 9.20 689 PHE X O 1
ATOM 4814 N N . LEU A 1 690 ? 23.432 17.361 47.873 1.00 9.33 690 LEU X N 1
ATOM 4815 C CA . LEU A 1 690 ? 24.079 17.787 49.114 1.00 9.46 690 LEU X CA 1
ATOM 4816 C C . LEU A 1 690 ? 23.117 18.050 50.261 1.00 10.04 690 LEU X C 1
ATOM 4817 O O . LEU A 1 690 ? 23.476 17.866 51.432 1.00 10.38 690 LEU X O 1
ATOM 4822 N N . SER A 1 691 ? 21.906 18.480 49.920 1.00 10.42 691 SER X N 1
ATOM 4823 C CA . SER A 1 691 ? 20.886 18.794 50.915 1.00 10.90 691 SER X CA 1
ATOM 4824 C C . SER A 1 691 ? 19.523 18.283 50.468 1.00 11.41 691 SER X C 1
ATOM 4825 O O . SER A 1 691 ? 19.275 18.128 49.270 1.00 11.48 691 SER X O 1
ATOM 4828 N N . GLU A 1 692 ? 18.638 18.048 51.435 1.00 12.05 692 GLU X N 1
ATOM 4829 C CA . GLU A 1 692 ? 17.263 17.638 51.135 1.00 13.25 692 GLU X CA 1
ATOM 4830 C C . GLU A 1 692 ? 16.414 18.804 50.631 1.00 12.71 692 GLU X C 1
ATOM 4831 O O . GLU A 1 692 ? 15.263 18.616 50.236 1.00 12.93 692 GLU X O 1
ATOM 4837 N N . ARG A 1 693 ? 16.972 20.009 50.667 1.00 12.42 693 ARG X N 1
ATOM 4838 C CA . ARG A 1 693 ? 16.292 21.172 50.116 1.00 12.19 693 ARG X CA 1
ATOM 4839 C C . ARG A 1 693 ? 17.227 21.997 49.247 1.00 12.03 693 ARG X C 1
ATOM 4840 O O . ARG A 1 693 ? 18.448 21.812 49.273 1.00 11.66 693 ARG X O 1
ATOM 4848 N N . SER A 1 694 ? 16.639 22.895 48.467 1.00 11.79 694 SER X N 1
ATOM 4849 C CA . SER A 1 694 ? 17.406 23.812 47.644 1.00 12.49 694 SER X CA 1
ATOM 4850 C C . SER A 1 694 ? 17.908 24.966 48.505 1.00 12.36 694 SER X C 1
ATOM 4851 O O . SER A 1 694 ? 17.123 25.786 48.983 1.00 13.84 694 SER X O 1
ATOM 4854 N N . VAL A 1 695 ? 19.221 24.990 48.713 1.00 12.01 695 VAL X N 1
ATOM 4855 C CA . VAL A 1 695 ? 19.894 26.000 49.528 1.00 11.42 695 VAL X CA 1
ATOM 4856 C C . VAL A 1 695 ? 21.321 26.124 49.001 1.00 10.86 695 VAL X C 1
ATOM 4857 O O . VAL A 1 695 ? 21.863 25.165 48.463 1.00 10.54 695 VAL X O 1
ATOM 4861 N N . ARG A 1 696 ? 21.918 27.304 49.125 1.00 10.34 696 ARG X N 1
ATOM 4862 C CA . ARG A 1 696 ? 23.313 27.469 48.727 1.00 10.13 696 ARG X CA 1
ATOM 4863 C C . ARG A 1 696 ? 24.208 26.712 49.698 1.00 9.78 696 ARG X C 1
ATOM 4864 O O . ARG A 1 696 ? 23.898 26.608 50.887 1.00 9.69 696 ARG X O 1
ATOM 4872 N N . THR A 1 697 ? 25.308 26.184 49.171 1.00 9.16 697 THR X N 1
ATOM 4873 C CA . THR A 1 697 ? 26.239 25.359 49.933 1.00 9.22 697 THR X CA 1
ATOM 4874 C C . THR A 1 697 ? 27.680 25.785 49.686 1.00 9.18 697 THR X C 1
ATOM 4875 O O . THR A 1 697 ? 27.986 26.452 48.695 1.00 9.44 697 THR X O 1
ATOM 4879 N N . TYR A 1 698 ? 28.567 25.397 50.599 1.00 9.06 698 TYR X N 1
ATOM 4880 C CA . TYR A 1 698 ? 29.999 25.603 50.411 1.00 9.07 698 TYR X CA 1
ATOM 4881 C C . TYR A 1 698 ? 30.765 24.497 51.123 1.00 8.86 698 TYR X C 1
ATOM 4882 O O . TYR A 1 698 ? 30.188 23.727 51.902 1.00 8.90 698 TYR X O 1
ATOM 4891 N N . VAL A 1 699 ? 32.059 24.415 50.839 1.00 8.43 699 VAL X N 1
ATOM 4892 C CA . VAL A 1 699 ? 32.908 23.386 51.432 1.00 8.23 699 VAL X CA 1
ATOM 4893 C C . VAL A 1 699 ? 34.070 24.050 52.162 1.00 8.18 699 VAL X C 1
ATOM 4894 O O . VAL A 1 699 ? 34.695 24.966 51.637 1.00 8.28 699 VAL X O 1
ATOM 4898 N N . GLU A 1 700 ? 34.335 23.585 53.381 1.00 7.91 700 GLU X N 1
ATOM 4899 C CA . GLU A 1 700 ? 35.454 24.056 54.191 1.00 8.49 700 GLU X CA 1
ATOM 4900 C C . GLU A 1 700 ? 36.508 22.956 54.266 1.00 8.20 700 GLU X C 1
ATOM 4901 O O . GLU A 1 700 ? 36.179 21.786 54.457 1.00 8.33 700 GLU X O 1
ATOM 4907 N N . VAL A 1 701 ? 37.774 23.335 54.097 1.00 8.03 701 VAL X N 1
ATOM 4908 C CA . VAL A 1 701 ? 38.877 22.371 54.111 1.00 8.09 701 VAL X CA 1
ATOM 4909 C C . VAL A 1 701 ? 40.007 22.884 55.005 1.00 8.15 701 VAL X C 1
ATOM 4910 O O . VAL A 1 701 ? 40.421 24.038 54.894 1.00 8.02 701 VAL X O 1
ATOM 4914 N N . GLU A 1 702 ? 40.483 22.024 55.900 1.00 8.26 702 GLU X N 1
ATOM 4915 C CA . GLU A 1 702 ? 41.596 22.371 56.783 1.00 8.93 702 GLU X CA 1
ATOM 4916 C C . GLU A 1 702 ? 42.374 21.122 57.169 1.00 8.72 702 GLU X C 1
ATOM 4917 O O . GLU A 1 702 ? 41.921 19.998 56.939 1.00 8.36 702 GLU X O 1
ATOM 4923 N N . LEU A 1 703 ? 43.541 21.334 57.768 1.00 8.42 703 LEU X N 1
ATOM 4924 C CA . LEU A 1 703 ? 44.423 20.241 58.146 1.00 8.65 703 LEU X CA 1
ATOM 4925 C C . LEU A 1 703 ? 44.675 20.252 59.648 1.00 8.44 703 LEU X C 1
ATOM 4926 O O . LEU A 1 703 ? 44.959 21.304 60.226 1.00 8.29 703 LEU X O 1
ATOM 4931 N N . PHE A 1 704 ? 44.566 19.079 60.272 1.00 8.33 704 PHE X N 1
ATOM 4932 C CA . PHE A 1 704 ? 44.988 18.909 61.661 1.00 8.51 704 PHE X CA 1
ATOM 4933 C C . PHE A 1 704 ? 46.351 18.243 61.673 1.00 8.27 704 PHE X C 1
ATOM 4934 O O . PHE A 1 704 ? 46.584 17.289 60.935 1.00 8.71 704 PHE X O 1
ATOM 4942 N N . GLY A 1 705 ? 47.255 18.748 62.504 1.00 8.34 705 GLY X N 1
ATOM 4943 C CA . GLY A 1 705 ? 48.597 18.181 62.558 1.00 8.45 705 GLY X CA 1
ATOM 4944 C C . GLY A 1 705 ? 49.487 18.878 63.558 1.00 8.83 705 GLY X C 1
ATOM 4945 O O . GLY A 1 705 ? 49.031 19.301 64.615 1.00 9.08 705 GLY X O 1
ATOM 4946 N N . LEU A 1 706 ? 50.764 18.998 63.207 1.00 8.90 706 LEU X N 1
ATOM 4947 C CA . LEU A 1 706 ? 51.753 19.625 64.079 1.00 9.26 706 LEU X CA 1
ATOM 4948 C C . LEU A 1 706 ? 51.614 21.145 64.106 1.00 9.43 706 LEU X C 1
ATOM 4949 O O . LEU A 1 706 ? 51.035 21.729 63.188 1.00 9.04 706 LEU X O 1
ATOM 4954 N N . PRO A 1 707 ? 52.137 21.794 65.167 1.00 9.87 707 PRO X N 1
ATOM 4955 C CA . PRO A 1 707 ? 52.164 23.259 65.213 1.00 10.47 707 PRO X CA 1
ATOM 4956 C C . PRO A 1 707 ? 52.682 23.907 63.923 1.00 11.09 707 PRO X C 1
ATOM 4957 O O . PRO A 1 707 ? 52.130 24.917 63.481 1.00 12.10 707 PRO X O 1
ATOM 4961 N N . GLY A 1 708 ? 53.710 23.316 63.324 1.00 10.86 708 GLY X N 1
ATOM 4962 C CA . GLY A 1 708 ? 54.327 23.851 62.109 1.00 11.31 708 GLY X CA 1
ATOM 4963 C C . GLY A 1 708 ? 53.654 23.457 60.806 1.00 11.32 708 GLY X C 1
ATOM 4964 O O . GLY A 1 708 ? 54.077 23.891 59.732 1.00 11.90 708 GLY X O 1
ATOM 4965 N N . ASP A 1 709 ? 52.620 22.621 60.888 1.00 11.42 709 ASP X N 1
ATOM 4966 C CA . ASP A 1 709 ? 51.865 22.219 59.700 1.00 11.58 709 ASP X CA 1
ATOM 4967 C C . ASP A 1 709 ? 51.031 23.385 59.167 1.00 11.50 709 ASP X C 1
ATOM 4968 O O . ASP A 1 709 ? 50.719 24.308 59.921 1.00 12.05 709 ASP X O 1
ATOM 4973 N N . PRO A 1 710 ? 50.680 23.358 57.864 1.00 11.81 710 PRO X N 1
ATOM 4974 C CA . PRO A 1 710 ? 49.914 24.461 57.263 1.00 12.01 710 PRO X CA 1
ATOM 4975 C C . PRO A 1 710 ? 48.592 24.726 57.988 1.00 12.19 710 PRO X C 1
ATOM 4976 O O . PRO A 1 710 ? 47.794 23.804 58.183 1.00 12.17 710 PRO X O 1
ATOM 4980 N N . LYS A 1 711 ? 48.379 25.982 58.377 1.00 12.12 711 LYS X N 1
ATOM 4981 C CA . LYS A 1 711 ? 47.250 26.355 59.229 1.00 12.57 711 LYS X CA 1
ATOM 4982 C C . LYS A 1 711 ? 46.116 27.072 58.503 1.00 12.55 711 LYS X C 1
ATOM 4983 O O . LYS A 1 711 ? 45.078 27.359 59.102 1.00 12.81 711 LYS X O 1
ATOM 4989 N N . ARG A 1 712 ? 46.305 27.365 57.220 1.00 12.87 712 ARG X N 1
ATOM 4990 C CA . ARG A 1 712 ? 45.255 28.033 56.460 1.00 13.09 712 ARG X CA 1
ATOM 4991 C C . ARG A 1 712 ? 44.010 27.159 56.367 1.00 12.95 712 ARG X C 1
ATOM 4992 O O . ARG A 1 712 ? 44.096 25.955 56.105 1.00 12.79 712 ARG X O 1
ATOM 5000 N N . ARG A 1 713 ? 42.865 27.786 56.613 1.00 12.85 713 ARG X N 1
ATOM 5001 C CA . ARG A 1 713 ? 41.561 27.149 56.467 1.00 13.14 713 ARG X CA 1
ATOM 5002 C C . ARG A 1 713 ? 40.910 27.691 55.210 1.00 12.67 713 ARG X C 1
ATOM 5003 O O . ARG A 1 713 ? 40.740 28.905 55.066 1.00 12.83 713 ARG X O 1
ATOM 5011 N N . TYR A 1 714 ? 40.562 26.790 54.296 1.00 11.51 714 TYR X N 1
ATOM 5012 C CA . TYR A 1 714 ? 39.988 27.186 53.015 1.00 10.96 714 TYR X CA 1
ATOM 5013 C C . TYR A 1 714 ? 38.483 27.034 53.009 1.00 10.69 714 TYR X C 1
ATOM 5014 O O . TYR A 1 714 ? 37.940 26.131 53.639 1.00 10.18 714 TYR X O 1
ATOM 5023 N N . ARG A 1 715 ? 37.813 27.927 52.289 1.00 10.53 715 ARG X N 1
ATOM 5024 C CA . ARG A 1 715 ? 36.394 27.776 52.023 1.00 10.89 715 ARG X CA 1
ATOM 5025 C C . ARG A 1 715 ? 36.143 28.073 50.562 1.00 10.86 715 ARG X C 1
ATOM 5026 O O . ARG A 1 715 ? 36.666 29.055 50.030 1.00 11.24 715 ARG X O 1
ATOM 5034 N N . THR A 1 716 ? 35.344 27.229 49.913 1.00 10.45 716 THR X N 1
ATOM 5035 C CA . THR A 1 716 ? 34.842 27.563 48.584 1.00 10.39 716 THR X CA 1
ATOM 5036 C C . THR A 1 716 ? 33.908 28.761 48.703 1.00 10.84 716 THR X C 1
ATOM 5037 O O . THR A 1 716 ? 33.409 29.073 49.791 1.00 10.91 716 THR X O 1
ATOM 5041 N N . LYS A 1 717 ? 33.677 29.436 47.578 1.00 11.33 717 LYS X N 1
ATOM 5042 C CA . LYS A 1 717 ? 32.597 30.403 47.488 1.00 12.56 717 LYS X CA 1
ATOM 5043 C C . LYS A 1 717 ? 31.292 29.636 47.699 1.00 11.52 717 LYS X C 1
ATOM 5044 O O . LYS A 1 717 ? 31.266 28.403 47.600 1.00 11.53 717 LYS X O 1
ATOM 5050 N N . LEU A 1 718 ? 30.214 30.351 47.991 1.00 11.42 718 LEU X N 1
ATOM 5051 C CA . LEU A 1 718 ? 28.896 29.728 47.964 1.00 11.17 718 LEU X CA 1
ATOM 5052 C C . LEU A 1 718 ? 28.626 29.195 46.559 1.00 11.26 718 LEU X C 1
ATOM 5053 O O . LEU A 1 718 ? 29.108 29.756 45.564 1.00 11.74 718 LEU X O 1
ATOM 5058 N N . SER A 1 719 ? 27.867 28.106 46.488 1.00 10.95 719 SER X N 1
ATOM 5059 C CA . SER A 1 719 ? 27.439 27.532 45.214 1.00 11.21 719 SER X CA 1
ATOM 5060 C C . SER A 1 719 ? 26.749 28.595 44.348 1.00 11.72 719 SER X C 1
ATOM 5061 O O . SER A 1 719 ? 26.208 29.568 44.880 1.00 11.40 719 SER X O 1
ATOM 5064 N N . PRO A 1 720 ? 26.780 28.421 43.011 1.00 12.08 720 PRO X N 1
ATOM 5065 C CA . PRO A 1 720 ? 26.203 29.415 42.098 1.00 12.91 720 PRO X CA 1
ATOM 5066 C C . PRO A 1 720 ? 24.753 29.808 42.409 1.00 13.01 720 PRO X C 1
ATOM 5067 O O . PRO A 1 720 ? 24.379 30.970 42.228 1.00 13.75 720 PRO X O 1
ATOM 5071 N N . SER A 1 721 ? 23.952 28.851 42.871 1.00 12.87 721 SER X N 1
ATOM 5072 C CA . SER A 1 721 ? 22.549 29.092 43.186 1.00 12.53 721 SER X CA 1
ATOM 5073 C C . SER A 1 721 ? 22.106 28.173 44.315 1.00 12.47 721 SER X C 1
ATOM 5074 O O . SER A 1 721 ? 22.928 27.490 44.928 1.00 12.44 721 SER X O 1
ATOM 5077 N N . THR A 1 722 ? 20.802 28.149 44.575 1.00 12.15 722 THR X N 1
ATOM 5078 C CA . THR A 1 722 ? 20.241 27.261 45.593 1.00 12.20 722 THR X CA 1
ATOM 5079 C C . THR A 1 722 ? 20.165 25.811 45.107 1.00 11.84 722 THR X C 1
ATOM 5080 O O . THR A 1 722 ? 19.719 24.934 45.839 1.00 11.86 722 THR X O 1
ATOM 5084 N N . ASN A 1 723 ? 20.598 25.570 43.869 1.00 11.56 723 ASN X N 1
ATOM 5085 C CA . ASN A 1 723 ? 20.736 24.216 43.331 1.00 11.36 723 ASN X CA 1
ATOM 5086 C C . ASN A 1 723 ? 21.662 23.387 44.220 1.00 10.87 723 ASN X C 1
ATOM 5087 O O . ASN A 1 723 ? 22.859 23.672 44.312 1.00 10.75 723 ASN X O 1
ATOM 5092 N N . SER A 1 724 ? 21.090 22.388 44.896 1.00 10.68 724 SER X N 1
ATOM 5093 C CA . SER A 1 724 ? 21.851 21.483 45.761 1.00 10.52 724 SER X CA 1
ATOM 5094 C C . SER A 1 724 ? 21.962 20.087 45.147 1.00 10.24 724 SER X C 1
ATOM 5095 O O . SER A 1 724 ? 22.639 19.210 45.686 1.00 9.96 724 SER X O 1
ATOM 5098 N N . ILE A 1 725 ? 21.282 19.881 44.021 1.00 9.79 725 ILE X N 1
ATOM 5099 C CA . ILE A 1 725 ? 21.349 18.608 43.307 1.00 9.80 725 ILE X CA 1
ATOM 5100 C C . ILE A 1 725 ? 22.719 18.400 42.656 1.00 9.41 725 ILE X C 1
ATOM 5101 O O . ILE A 1 725 ? 23.308 17.328 42.786 1.00 8.97 725 ILE X O 1
ATOM 5106 N N . ASN A 1 726 ? 23.215 19.422 41.957 1.00 9.54 726 ASN X N 1
ATOM 5107 C CA . ASN A 1 726 ? 24.518 19.336 41.297 1.00 9.80 726 ASN X CA 1
ATOM 5108 C C . ASN A 1 726 ? 25.293 20.661 41.213 1.00 9.94 726 ASN X C 1
ATOM 5109 O O . ASN A 1 726 ? 25.698 21.083 40.122 1.00 10.04 726 ASN X O 1
ATOM 5114 N N . PRO A 1 727 ? 25.532 21.316 42.368 1.00 10.01 727 PRO X N 1
ATOM 5115 C CA . PRO A 1 727 ? 26.329 22.542 42.324 1.00 10.31 727 PRO X CA 1
ATOM 5116 C C . PRO A 1 727 ? 27.751 22.279 41.841 1.00 10.69 727 PRO X C 1
ATOM 5117 O O . PRO A 1 727 ? 28.352 21.253 42.176 1.00 10.58 727 PRO X O 1
ATOM 5121 N N . VAL A 1 728 ? 28.268 23.202 41.038 1.00 11.10 728 VAL X N 1
ATOM 5122 C CA . VAL A 1 728 ? 29.648 23.148 40.580 1.00 11.84 728 VAL X CA 1
ATOM 5123 C C . VAL A 1 728 ? 30.328 24.446 40.993 1.00 12.18 728 VAL X C 1
ATOM 5124 O O . VAL A 1 728 ? 29.855 25.538 40.658 1.00 12.76 728 VAL X O 1
ATOM 5128 N N . TRP A 1 729 ? 31.419 24.318 41.745 1.00 12.84 729 TRP X N 1
ATOM 5129 C CA . TRP A 1 729 ? 32.237 25.459 42.140 1.00 13.56 729 TRP X CA 1
ATOM 5130 C C . TRP A 1 729 ? 33.337 25.712 41.112 1.00 14.58 729 TRP X C 1
ATOM 5131 O O . TRP A 1 729 ? 33.674 24.827 40.323 1.00 15.24 729 TRP X O 1
ATOM 5142 N N . LYS A 1 730 ? 33.881 26.926 41.119 1.00 15.51 730 LYS X N 1
ATOM 5143 C CA . LYS A 1 730 ? 34.990 27.288 40.238 1.00 16.75 730 LYS X CA 1
ATOM 5144 C C . LYS A 1 730 ? 36.172 27.702 41.100 1.00 16.87 730 LYS X C 1
ATOM 5145 O O . LYS A 1 730 ? 36.455 28.895 41.268 1.00 17.52 730 LYS X O 1
ATOM 5151 N N . GLU A 1 731 ? 36.845 26.702 41.659 1.00 16.76 731 GLU X N 1
ATOM 5152 C CA . GLU A 1 731 ? 37.880 26.929 42.656 1.00 16.68 731 GLU X CA 1
ATOM 5153 C C . GLU A 1 731 ? 39.263 26.511 42.176 1.00 16.70 731 GLU X C 1
ATOM 5154 O O . GLU A 1 731 ? 39.413 25.539 41.430 1.00 17.28 731 GLU X O 1
ATOM 5160 N N . GLU A 1 732 ? 40.272 27.251 42.626 1.00 16.60 732 GLU X N 1
ATOM 5161 C CA . GLU A 1 732 ? 41.661 26.840 42.479 1.00 16.63 732 GLU X CA 1
ATOM 5162 C C . GLU A 1 732 ? 41.943 25.733 43.498 1.00 15.72 732 GLU X C 1
ATOM 5163 O O . GLU A 1 732 ? 41.215 25.615 44.490 1.00 15.61 732 GLU X O 1
ATOM 5169 N N . PRO A 1 733 ? 42.985 24.911 43.264 1.00 14.94 733 PRO X N 1
ATOM 5170 C CA . PRO A 1 733 ? 43.339 23.914 44.275 1.00 14.20 733 PRO X CA 1
ATOM 5171 C C . PRO A 1 733 ? 43.641 24.550 45.631 1.00 13.74 733 PRO X C 1
ATOM 5172 O O . PRO A 1 733 ? 44.223 25.638 45.699 1.00 13.74 733 PRO X O 1
ATOM 5176 N N . PHE A 1 734 ? 43.215 23.879 46.697 1.00 12.85 734 PHE X N 1
ATOM 5177 C CA . PHE A 1 734 ? 43.595 24.266 48.044 1.00 12.18 734 PHE X CA 1
ATOM 5178 C C . PHE A 1 734 ? 44.888 23.532 48.364 1.00 12.17 734 PHE X C 1
ATOM 5179 O O . PHE A 1 734 ? 44.917 22.302 48.382 1.00 11.97 734 PHE X O 1
ATOM 5187 N N . VAL A 1 735 ? 45.955 24.286 48.610 1.00 12.38 735 VAL X N 1
ATOM 5188 C CA . VAL A 1 735 ? 47.276 23.687 48.785 1.00 12.95 735 VAL X CA 1
ATOM 5189 C C . VAL A 1 735 ? 47.729 23.689 50.243 1.00 12.84 735 VAL X C 1
ATOM 5190 O O . VAL A 1 735 ? 47.677 24.715 50.928 1.00 13.15 735 VAL X O 1
ATOM 5194 N N . PHE A 1 736 ? 48.156 22.518 50.702 1.00 12.71 736 PHE X N 1
ATOM 5195 C CA . PHE A 1 736 ? 48.741 22.357 52.027 1.00 13.05 736 PHE X CA 1
ATOM 5196 C C . PHE A 1 736 ? 50.219 22.024 51.869 1.00 13.62 736 PHE X C 1
ATOM 5197 O O . PHE A 1 736 ? 50.600 20.870 51.660 1.00 13.14 736 PHE X O 1
ATOM 5205 N N . GLU A 1 737 ? 51.031 23.077 51.937 1.00 15.05 737 GLU X N 1
ATOM 5206 C CA . GLU A 1 737 ? 52.460 23.010 51.679 1.00 16.57 737 GLU X CA 1
ATOM 5207 C C . GLU A 1 737 ? 53.189 22.434 52.885 1.00 16.64 737 GLU X C 1
ATOM 5208 O O . GLU A 1 737 ? 52.945 22.839 54.021 1.00 16.95 737 GLU X O 1
ATOM 5214 N N . LYS A 1 738 ? 54.068 21.471 52.622 1.00 16.54 738 LYS X N 1
ATOM 5215 C CA . LYS A 1 738 ? 54.910 20.861 53.644 1.00 16.21 738 LYS X CA 1
ATOM 5216 C C . LYS A 1 738 ? 54.128 20.422 54.885 1.00 15.17 738 LYS X C 1
ATOM 5217 O O . LYS A 1 738 ? 54.265 20.995 55.973 1.00 15.42 738 LYS X O 1
ATOM 5223 N N . ILE A 1 739 ? 53.282 19.415 54.694 1.00 13.85 739 ILE X N 1
ATOM 5224 C CA . ILE A 1 739 ? 52.770 18.627 55.806 1.00 12.72 739 ILE X CA 1
ATOM 5225 C C . ILE A 1 739 ? 53.992 17.858 56.284 1.00 12.34 739 ILE X C 1
ATOM 5226 O O . ILE A 1 739 ? 54.561 17.069 55.535 1.00 12.56 739 ILE X O 1
ATOM 5231 N N . LEU A 1 740 ? 54.408 18.124 57.516 1.00 11.86 740 LEU X N 1
ATOM 5232 C CA . LEU A 1 740 ? 55.751 17.758 57.983 1.00 11.75 740 LEU X CA 1
ATOM 5233 C C . LEU A 1 740 ? 55.950 16.272 58.242 1.00 11.65 740 LEU X C 1
ATOM 5234 O O . LEU A 1 740 ? 56.967 15.695 57.840 1.00 11.57 740 LEU X O 1
ATOM 5239 N N . MET A 1 741 ? 54.982 15.674 58.932 1.00 11.36 741 MET X N 1
ATOM 5240 C CA . MET A 1 741 ? 55.011 14.266 59.310 1.00 11.69 741 MET X CA 1
ATOM 5241 C C . MET A 1 741 ? 53.599 13.737 59.064 1.00 11.54 741 MET X C 1
ATOM 5242 O O . MET A 1 741 ? 52.775 13.695 59.983 1.00 11.45 741 MET X O 1
ATOM 5247 N N . PRO A 1 742 ? 53.302 13.378 57.802 1.00 11.49 742 PRO X N 1
ATOM 5248 C CA . PRO A 1 742 ? 51.936 13.064 57.360 1.00 11.39 742 PRO X CA 1
ATOM 5249 C C . PRO A 1 742 ? 51.199 12.024 58.198 1.00 11.42 742 PRO X C 1
ATOM 5250 O O . PRO A 1 742 ? 49.981 12.090 58.306 1.00 11.34 742 PRO X O 1
ATOM 5254 N N . GLU A 1 743 ? 51.933 11.092 58.796 1.00 11.45 743 GLU X N 1
ATOM 5255 C CA . GLU A 1 743 ? 51.347 10.086 59.675 1.00 12.02 743 GLU X CA 1
ATOM 5256 C C . GLU A 1 743 ? 50.527 10.700 60.822 1.00 11.51 743 GLU X C 1
ATOM 5257 O O . GLU A 1 743 ? 49.552 10.107 61.281 1.00 11.78 743 GLU X O 1
ATOM 5263 N N . LEU A 1 744 ? 50.925 11.886 61.273 1.00 11.10 744 LEU X N 1
ATOM 5264 C CA . LEU A 1 744 ? 50.256 12.548 62.397 1.00 10.93 744 LEU X CA 1
ATOM 5265 C C . LEU A 1 744 ? 49.137 13.497 61.969 1.00 10.67 744 LEU X C 1
ATOM 5266 O O . LEU A 1 744 ? 48.407 14.021 62.817 1.00 11.07 744 LEU X O 1
ATOM 5271 N N . ALA A 1 745 ? 48.995 13.703 60.661 1.00 9.89 745 ALA X N 1
ATOM 5272 C CA . ALA A 1 745 ? 48.082 14.711 60.127 1.00 9.69 745 ALA X CA 1
ATOM 5273 C C . ALA A 1 745 ? 46.794 14.112 59.565 1.00 9.41 745 ALA X C 1
ATOM 5274 O O . ALA A 1 745 ? 46.766 12.955 59.148 1.00 9.15 745 ALA X O 1
ATOM 5276 N N . SER A 1 746 ? 45.731 14.915 59.563 1.00 9.24 746 SER X N 1
ATOM 5277 C CA . SER A 1 746 ? 44.450 14.511 58.983 1.00 9.62 746 SER X CA 1
ATOM 5278 C C . SER A 1 746 ? 43.843 15.677 58.227 1.00 9.00 746 SER X C 1
ATOM 5279 O O . SER A 1 746 ? 43.994 16.833 58.632 1.00 9.19 746 SER X O 1
ATOM 5282 N N . LEU A 1 747 ? 43.167 15.368 57.122 1.00 8.52 747 LEU X N 1
ATOM 5283 C CA . LEU A 1 747 ? 42.510 16.384 56.309 1.00 8.46 747 LEU X CA 1
ATOM 5284 C C . LEU A 1 747 ? 41.020 16.398 56.584 1.00 7.88 747 LEU X C 1
ATOM 5285 O O . LEU A 1 747 ? 40.364 15.359 56.514 1.00 7.90 747 LEU X O 1
ATOM 5290 N N . ARG A 1 748 ? 40.491 17.580 56.881 1.00 7.38 748 ARG X N 1
ATOM 5291 C CA . ARG A 1 748 ? 39.060 17.755 57.092 1.00 7.29 748 ARG X CA 1
ATOM 5292 C C . ARG A 1 748 ? 38.430 18.392 55.866 1.00 7.24 748 ARG X C 1
ATOM 5293 O O . ARG A 1 748 ? 38.902 19.421 55.388 1.00 7.36 748 ARG X O 1
ATOM 5301 N N . VAL A 1 749 ? 37.368 17.764 55.363 1.00 7.02 749 VAL X N 1
ATOM 5302 C CA . VAL A 1 749 ? 36.569 18.306 54.269 1.00 7.26 749 VAL X CA 1
ATOM 5303 C C . VAL A 1 749 ? 35.118 18.307 54.752 1.00 7.42 749 VAL X C 1
ATOM 5304 O O . VAL A 1 749 ? 34.538 17.244 54.983 1.00 7.68 749 VAL X O 1
ATOM 5308 N N . ALA A 1 750 ? 34.547 19.495 54.926 1.00 7.36 750 ALA X N 1
ATOM 5309 C CA . ALA A 1 750 ? 33.214 19.621 55.515 1.00 7.50 750 ALA X CA 1
ATOM 5310 C C . ALA A 1 750 ? 32.288 20.429 54.616 1.00 7.66 750 ALA X C 1
ATOM 5311 O O . ALA A 1 750 ? 32.641 21.518 54.165 1.00 8.23 750 ALA X O 1
ATOM 5313 N N . VAL A 1 751 ? 31.099 19.886 54.371 1.00 7.63 751 VAL X N 1
ATOM 5314 C CA . VAL A 1 751 ? 30.117 20.517 53.493 1.00 8.36 751 VAL X CA 1
ATOM 5315 C C . VAL A 1 751 ? 29.025 21.143 54.341 1.00 8.53 751 VAL X C 1
ATOM 5316 O O . VAL A 1 751 ? 28.495 20.498 55.247 1.00 8.49 751 VAL X O 1
ATOM 5320 N N . MET A 1 752 ? 28.708 22.401 54.033 1.00 8.90 752 MET X N 1
ATOM 5321 C CA . MET A 1 752 ? 27.797 23.218 54.833 1.00 9.87 752 MET X CA 1
ATOM 5322 C C . MET A 1 752 ? 26.739 23.865 53.970 1.00 9.54 752 MET X C 1
ATOM 5323 O O . MET A 1 752 ? 26.996 24.194 52.813 1.00 9.21 752 MET X O 1
ATOM 5328 N N . GLU A 1 753 ? 25.568 24.097 54.559 1.00 9.05 753 GLU X N 1
ATOM 5329 C CA . GLU A 1 753 ? 24.590 25.017 53.988 1.00 9.24 753 GLU X CA 1
ATOM 5330 C C . GLU A 1 753 ? 25.004 26.438 54.335 1.00 9.60 753 GLU X C 1
ATOM 5331 O O . GLU A 1 753 ? 25.685 26.663 55.344 1.00 9.56 753 GLU X O 1
ATOM 5337 N N . GLU A 1 754 ? 24.583 27.390 53.507 1.00 10.42 754 GLU X N 1
ATOM 5338 C CA . GLU A 1 754 ? 24.708 28.811 53.824 1.00 11.48 754 GLU X CA 1
ATOM 5339 C C . GLU A 1 754 ? 24.246 29.049 55.266 1.00 11.82 754 GLU X C 1
ATOM 5340 O O . GLU A 1 754 ? 23.178 28.583 55.668 1.00 11.95 754 GLU X O 1
ATOM 5346 N N . GLY A 1 755 ? 25.069 29.752 56.041 1.00 12.28 755 GLY X N 1
ATOM 5347 C CA . GLY A 1 755 ? 24.820 29.925 57.476 1.00 12.82 755 GLY X CA 1
ATOM 5348 C C . GLY A 1 755 ? 25.689 29.036 58.353 1.00 13.24 755 GLY X C 1
ATOM 5349 O O . GLY A 1 755 ? 25.717 29.194 59.579 1.00 13.31 755 GLY X O 1
ATOM 5350 N N . ASN A 1 756 ? 26.399 28.102 57.717 1.00 13.21 756 ASN X N 1
ATOM 5351 C CA . ASN A 1 756 ? 27.316 27.151 58.373 1.00 13.33 756 ASN X CA 1
ATOM 5352 C C . ASN A 1 756 ? 26.590 26.009 59.089 1.00 12.81 756 ASN X C 1
ATOM 5353 O O . ASN A 1 756 ? 26.954 25.636 60.211 1.00 13.58 756 ASN X O 1
ATOM 5358 N N . LYS A 1 757 ? 25.554 25.474 58.444 1.00 11.92 757 LYS X N 1
ATOM 5359 C CA . LYS A 1 757 ? 24.845 24.293 58.942 1.00 11.28 757 LYS X CA 1
ATOM 5360 C C . LYS A 1 757 ? 25.438 23.027 58.328 1.00 10.61 757 LYS X C 1
ATOM 5361 O O . LYS A 1 757 ? 25.516 22.895 57.108 1.00 10.65 757 LYS X O 1
ATOM 5367 N N . PHE A 1 758 ? 25.844 22.103 59.193 1.00 10.18 758 PHE X N 1
ATOM 5368 C CA . PHE A 1 758 ? 26.521 20.872 58.795 1.00 9.55 758 PHE X CA 1
ATOM 5369 C C . PHE A 1 758 ? 25.656 19.975 57.909 1.00 9.40 758 PHE X C 1
ATOM 5370 O O . PHE A 1 758 ? 24.503 19.660 58.249 1.00 9.42 758 PHE X O 1
ATOM 5378 N N . LEU A 1 759 ? 26.233 19.564 56.780 1.00 9.09 759 LEU X N 1
ATOM 5379 C CA . LEU A 1 759 ? 25.600 18.592 55.890 1.00 8.65 759 LEU X CA 1
ATOM 5380 C C . LEU A 1 759 ? 26.298 17.239 55.898 1.00 8.92 759 LEU X C 1
ATOM 5381 O O . LEU A 1 759 ? 25.647 16.195 55.907 1.00 10.22 759 LEU X O 1
ATOM 5386 N N . GLY A 1 760 ? 27.624 17.255 55.876 1.00 8.22 760 GLY X N 1
ATOM 5387 C CA . GLY A 1 760 ? 28.391 16.021 55.845 1.00 7.82 760 GLY X CA 1
ATOM 5388 C C . GLY A 1 760 ? 29.858 16.357 55.836 1.00 7.51 760 GLY X C 1
ATOM 5389 O O . GLY A 1 760 ? 30.234 17.488 55.528 1.00 7.93 760 GLY X O 1
ATOM 5390 N N . HIS A 1 761 ? 30.687 15.377 56.173 1.00 7.09 761 HIS X N 1
ATOM 5391 C CA . HIS A 1 761 ? 32.122 15.621 56.233 1.00 7.09 761 HIS X CA 1
ATOM 5392 C C . HIS A 1 761 ? 32.921 14.348 56.066 1.00 6.81 761 HIS X C 1
ATOM 5393 O O . HIS A 1 761 ? 32.379 13.239 56.110 1.00 6.57 761 HIS X O 1
ATOM 5400 N N . ARG A 1 762 ? 34.220 14.533 55.859 1.00 6.60 762 ARG X N 1
ATOM 5401 C CA . ARG A 1 762 ? 35.203 13.476 56.047 1.00 6.58 762 ARG X CA 1
ATOM 5402 C C . ARG A 1 762 ? 36.417 14.071 56.740 1.00 6.62 762 ARG X C 1
ATOM 5403 O O . ARG A 1 762 ? 36.804 15.204 56.462 1.00 6.91 762 ARG X O 1
ATOM 5411 N N . ILE A 1 763 ? 36.996 13.305 57.660 1.00 6.56 763 ILE X N 1
ATOM 5412 C CA . ILE A 1 763 ? 38.315 13.608 58.207 1.00 6.93 763 ILE X CA 1
ATOM 5413 C C . ILE A 1 763 ? 39.166 12.380 57.928 1.00 7.55 763 ILE X C 1
ATOM 5414 O O . ILE A 1 763 ? 38.820 11.279 58.346 1.00 7.65 763 ILE X O 1
ATOM 5419 N N . ILE A 1 764 ? 40.251 12.569 57.181 1.00 7.98 764 ILE X N 1
ATOM 5420 C CA . ILE A 1 764 ? 41.020 11.436 56.675 1.00 8.79 764 ILE X CA 1
ATOM 5421 C C . ILE A 1 764 ? 42.508 11.597 56.961 1.00 9.15 764 ILE X C 1
ATOM 5422 O O . ILE A 1 764 ? 43.102 12.597 56.556 1.00 9.20 764 ILE X O 1
ATOM 5427 N N . PRO A 1 765 ? 43.117 10.612 57.655 1.00 9.62 765 PRO X N 1
ATOM 5428 C CA . PRO A 1 765 ? 44.570 10.622 57.839 1.00 10.07 765 PRO X CA 1
ATOM 5429 C C . PRO A 1 765 ? 45.273 10.750 56.491 1.00 10.50 765 PRO X C 1
ATOM 5430 O O . PRO A 1 765 ? 44.886 10.096 55.518 1.00 10.50 765 PRO X O 1
ATOM 5434 N N . ILE A 1 766 ? 46.284 11.609 56.428 1.00 10.95 766 ILE X N 1
ATOM 5435 C CA . ILE A 1 766 ? 46.930 11.935 55.156 1.00 11.67 766 ILE X CA 1
ATOM 5436 C C . ILE A 1 766 ? 47.450 10.690 54.435 1.00 12.21 766 ILE X C 1
ATOM 5437 O O . ILE A 1 766 ? 47.305 10.570 53.216 1.00 12.78 766 ILE X O 1
ATOM 5442 N N . ASN A 1 767 ? 48.017 9.759 55.198 1.00 13.01 767 ASN X N 1
ATOM 5443 C CA . ASN A 1 767 ? 48.588 8.534 54.627 1.00 13.83 767 ASN X CA 1
ATOM 5444 C C . ASN A 1 767 ? 47.571 7.528 54.088 1.00 14.08 767 ASN X C 1
ATOM 5445 O O . ASN A 1 767 ? 47.952 6.526 53.477 1.00 14.23 767 ASN X O 1
ATOM 5450 N N . ALA A 1 768 ? 46.285 7.796 54.304 1.00 13.82 768 ALA X N 1
ATOM 5451 C CA . ALA A 1 768 ? 45.225 6.929 53.797 1.00 14.12 768 ALA X CA 1
ATOM 5452 C C . ALA A 1 768 ? 44.624 7.436 52.486 1.00 14.19 768 ALA X C 1
ATOM 5453 O O . ALA A 1 768 ? 43.789 6.765 51.881 1.00 14.49 768 ALA X O 1
ATOM 5455 N N . LEU A 1 769 ? 45.043 8.620 52.051 1.00 14.24 769 LEU X N 1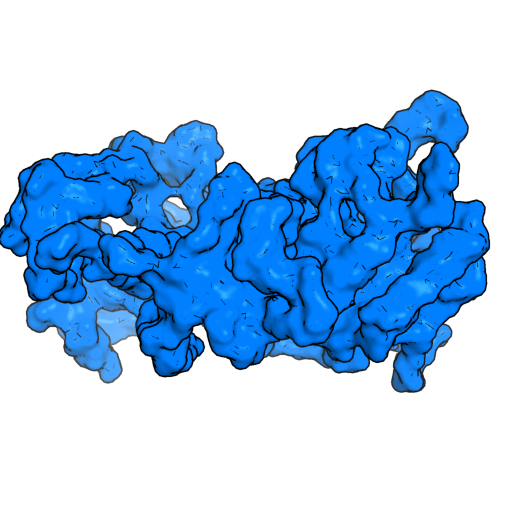
ATOM 5456 C CA . LEU A 1 769 ? 44.474 9.242 50.860 1.00 14.73 769 LEU X CA 1
ATOM 5457 C C . LEU A 1 769 ? 45.095 8.722 49.569 1.00 15.05 769 LEU X C 1
ATOM 5458 O O . LEU A 1 769 ? 46.316 8.569 49.473 1.00 15.44 769 LEU X O 1
ATOM 5463 N N . ASN A 1 770 ? 44.238 8.459 48.586 1.00 15.44 770 ASN X N 1
ATOM 5464 C CA . ASN A 1 770 ? 44.671 8.163 47.222 1.00 15.86 770 ASN X CA 1
ATOM 5465 C C . ASN A 1 770 ? 44.628 9.425 46.372 1.00 16.01 770 ASN X C 1
ATOM 5466 O O . ASN A 1 770 ? 43.824 10.323 46.617 1.00 16.49 770 ASN X O 1
ATOM 5471 N N . SER A 1 771 ? 45.493 9.493 45.366 1.00 16.09 771 SER X N 1
ATOM 5472 C CA . SER A 1 771 ? 45.509 10.642 44.474 1.00 16.13 771 SER X CA 1
ATOM 5473 C C . SER A 1 771 ? 44.483 10.469 43.355 1.00 15.49 771 SER X C 1
ATOM 5474 O O . SER A 1 771 ? 43.977 9.363 43.126 1.00 15.80 771 SER X O 1
ATOM 5477 N N . GLY A 1 772 ? 44.180 11.570 42.670 1.00 14.91 772 GLY X N 1
ATOM 5478 C CA . GLY A 1 772 ? 43.306 11.547 41.499 1.00 14.56 772 GLY X CA 1
ATOM 5479 C C . GLY A 1 772 ? 41.920 12.127 41.697 1.00 13.97 772 GLY X C 1
ATOM 5480 O O . GLY A 1 772 ? 41.631 12.762 42.719 1.00 13.65 772 GLY X O 1
ATOM 5481 N N . TYR A 1 773 ? 41.072 11.919 40.691 1.00 13.60 773 TYR X N 1
ATOM 5482 C CA . TYR A 1 773 ? 39.672 12.323 40.739 1.00 13.39 773 TYR X CA 1
ATOM 5483 C C . TYR A 1 773 ? 38.887 11.315 41.548 1.00 12.93 773 TYR X C 1
ATOM 5484 O O . TYR A 1 773 ? 38.946 10.114 41.281 1.00 13.11 773 TYR X O 1
ATOM 5493 N N . HIS A 1 774 ? 38.151 11.806 42.542 1.00 12.13 774 HIS X N 1
ATOM 5494 C CA . HIS A 1 774 ? 37.380 10.931 43.414 1.00 11.83 774 HIS X CA 1
ATOM 5495 C C . HIS A 1 774 ? 36.015 11.483 43.736 1.00 11.18 774 HIS X C 1
ATOM 5496 O O . HIS A 1 774 ? 35.814 12.698 43.752 1.00 11.16 774 HIS X O 1
ATOM 5503 N N . HIS A 1 775 ? 35.086 10.567 43.992 1.00 10.97 775 HIS X N 1
ATOM 5504 C CA . HIS A 1 775 ? 33.810 10.906 44.599 1.00 10.70 775 HIS X CA 1
ATOM 5505 C C . HIS A 1 775 ? 33.903 10.606 46.084 1.00 10.41 775 HIS X C 1
ATOM 5506 O O . HIS A 1 775 ? 33.930 9.441 46.505 1.00 10.74 775 HIS X O 1
ATOM 5513 N N . LEU A 1 776 ? 33.973 11.682 46.862 1.00 9.58 776 LEU X N 1
ATOM 5514 C CA . LEU A 1 776 ? 34.104 11.616 48.305 1.00 9.55 776 LEU X CA 1
ATOM 5515 C C . LEU A 1 776 ? 32.714 11.471 48.906 1.00 9.56 776 LEU X C 1
ATOM 5516 O O . LEU A 1 776 ? 31.934 12.419 48.910 1.00 9.37 776 LEU X O 1
ATOM 5521 N N . CYS A 1 777 ? 32.402 10.268 49.381 1.00 9.79 777 CYS X N 1
ATOM 5522 C CA . CYS A 1 777 ? 31.148 10.018 50.080 1.00 10.31 777 CYS X CA 1
ATOM 5523 C C . CYS A 1 777 ? 31.238 10.653 51.456 1.00 10.40 777 CYS X C 1
ATOM 5524 O O . CYS A 1 777 ? 32.286 10.583 52.101 1.00 11.54 777 CYS X O 1
ATOM 5527 N N . LEU A 1 778 ? 30.164 11.304 51.884 1.00 9.75 778 LEU X N 1
ATOM 5528 C CA . LEU A 1 778 ? 30.213 12.105 53.113 1.00 9.17 778 LEU X CA 1
ATOM 5529 C C . LEU A 1 778 ? 29.650 11.363 54.314 1.00 8.96 778 LEU X C 1
ATOM 5530 O O . LEU A 1 778 ? 28.765 10.516 54.178 1.00 9.54 778 LEU X O 1
ATOM 5535 N N . HIS A 1 779 ? 30.187 11.678 55.489 1.00 8.02 779 HIS X N 1
ATOM 5536 C CA . HIS A 1 779 ? 29.737 11.059 56.730 1.00 7.65 779 HIS X CA 1
ATOM 5537 C C . HIS A 1 779 ? 29.065 12.080 57.643 1.00 7.42 779 HIS X C 1
ATOM 5538 O O . HIS A 1 779 ? 29.251 13.293 57.499 1.00 6.87 779 HIS X O 1
ATOM 5545 N N . SER A 1 780 ? 28.287 11.571 58.593 1.00 6.88 780 SER X N 1
ATOM 5546 C CA . SER A 1 780 ? 27.666 12.408 59.610 1.00 7.01 780 SER X CA 1
ATOM 5547 C C . SER A 1 780 ? 28.705 12.847 60.641 1.00 7.38 780 SER X C 1
ATOM 5548 O O . SER A 1 780 ? 29.868 12.439 60.575 1.00 7.86 780 SER X O 1
ATOM 5551 N N . GLU A 1 781 ? 28.271 13.664 61.599 1.00 7.86 781 GLU X N 1
ATOM 5552 C CA . GLU A 1 781 ? 29.154 14.123 62.675 1.00 8.59 781 GLU X CA 1
ATOM 5553 C C . GLU A 1 781 ? 29.765 12.951 63.443 1.00 9.02 781 GLU X C 1
ATOM 5554 O O . GLU A 1 781 ? 30.925 13.016 63.872 1.00 8.78 781 GLU X O 1
ATOM 5560 N N . SER A 1 782 ? 28.991 11.879 63.601 1.00 9.02 782 SER X N 1
ATOM 5561 C CA . SER A 1 782 ? 29.475 10.690 64.306 1.00 9.41 782 SER X CA 1
ATOM 5562 C C . SER A 1 782 ? 30.163 9.679 63.381 1.00 9.54 782 SER X C 1
ATOM 5563 O O . SER A 1 782 ? 30.404 8.533 63.774 1.00 9.67 782 SER X O 1
ATOM 5566 N N . ASN A 1 783 ? 30.481 10.125 62.166 1.00 9.41 783 ASN X N 1
ATOM 5567 C CA . ASN A 1 783 ? 31.249 9.362 61.174 1.00 9.89 783 ASN X CA 1
ATOM 5568 C C . ASN A 1 783 ? 30.469 8.229 60.512 1.00 9.86 783 ASN X C 1
ATOM 5569 O O . ASN A 1 783 ? 31.065 7.318 59.937 1.00 10.39 783 ASN X O 1
ATOM 5574 N N . MET A 1 784 ? 29.141 8.302 60.581 1.00 9.79 784 MET X N 1
ATOM 5575 C CA . MET A 1 784 ? 28.285 7.306 59.930 1.00 9.84 784 MET X CA 1
ATOM 5576 C C . MET A 1 784 ? 28.080 7.673 58.465 1.00 9.53 784 MET X C 1
ATOM 5577 O O . MET A 1 784 ? 27.959 8.847 58.142 1.00 9.51 784 MET X O 1
ATOM 5582 N N . PRO A 1 785 ? 28.055 6.667 57.569 1.00 9.23 785 PRO X N 1
ATOM 5583 C CA . PRO A 1 785 ? 27.979 6.980 56.142 1.00 9.21 785 PRO X CA 1
ATOM 5584 C C . PRO A 1 785 ? 26.608 7.505 55.728 1.00 9.41 785 PRO X C 1
ATOM 5585 O O . PRO A 1 785 ? 25.581 6.911 56.066 1.00 9.68 785 PRO X O 1
ATOM 5589 N N . LEU A 1 786 ? 26.610 8.624 55.010 1.00 9.15 786 LEU X N 1
ATOM 5590 C CA . LEU A 1 786 ? 25.395 9.202 54.450 1.00 9.32 786 LEU X CA 1
ATOM 5591 C C . LEU A 1 786 ? 25.223 8.730 53.016 1.00 9.67 786 LEU X C 1
ATOM 5592 O O . LEU A 1 786 ? 26.189 8.645 52.256 1.00 10.34 786 LEU X O 1
ATOM 5597 N N . THR A 1 787 ? 23.986 8.431 52.647 1.00 10.27 787 THR X N 1
ATOM 5598 C CA . THR A 1 787 ? 23.712 7.862 51.332 1.00 10.73 787 THR X CA 1
ATOM 5599 C C . THR A 1 787 ? 23.705 8.911 50.217 1.00 10.84 787 THR X C 1
ATOM 5600 O O . THR A 1 787 ? 24.338 8.721 49.176 1.00 10.77 787 THR X O 1
ATOM 5604 N N . MET A 1 788 ? 22.993 10.013 50.438 1.00 11.14 788 MET X N 1
ATOM 5605 C CA . MET A 1 788 ? 22.729 10.986 49.368 1.00 11.64 788 MET X CA 1
ATOM 5606 C C . MET A 1 788 ? 23.895 11.884 48.939 1.00 11.14 788 MET X C 1
ATOM 5607 O O . MET A 1 788 ? 24.210 11.940 47.753 1.00 10.89 788 MET X O 1
ATOM 5612 N N . PRO A 1 789 ? 24.521 12.607 49.889 1.00 10.54 789 PRO X N 1
ATOM 5613 C CA . PRO A 1 789 ? 25.473 13.646 49.485 1.00 10.42 789 PRO X CA 1
ATOM 5614 C C . PRO A 1 789 ? 26.885 13.148 49.179 1.00 9.95 789 PRO X C 1
ATOM 5615 O O . PRO A 1 789 ? 27.419 12.306 49.894 1.00 10.48 789 PRO X O 1
ATOM 5619 N N . ALA A 1 790 ? 27.485 13.689 48.123 1.00 9.48 790 ALA X N 1
ATOM 5620 C CA . ALA A 1 790 ? 28.879 13.396 47.801 1.00 9.01 790 ALA X CA 1
ATOM 5621 C C . ALA A 1 790 ? 29.555 14.603 47.167 1.00 8.92 790 ALA X C 1
ATOM 5622 O O . ALA A 1 790 ? 28.889 15.476 46.609 1.00 8.71 790 ALA X O 1
ATOM 5624 N N . LEU A 1 791 ? 30.880 14.650 47.274 1.00 8.68 791 LEU X N 1
ATOM 5625 C CA . LEU A 1 791 ? 31.674 15.656 46.583 1.00 8.94 791 LEU X CA 1
ATOM 5626 C C . LEU A 1 791 ? 32.501 15.001 45.493 1.00 9.05 791 LEU X C 1
ATOM 5627 O O . LEU A 1 791 ? 32.887 13.842 45.611 1.00 9.80 791 LEU X O 1
ATOM 5632 N N . PHE A 1 792 ? 32.758 15.754 44.433 1.00 8.69 792 PHE X N 1
ATOM 5633 C CA . PHE A 1 792 ? 33.708 15.359 43.407 1.00 9.12 792 PHE X CA 1
ATOM 5634 C C . PHE A 1 792 ? 34.938 16.247 43.566 1.00 8.86 792 PHE X C 1
ATOM 5635 O O . PHE A 1 792 ? 34.834 17.475 43.543 1.00 8.73 792 PHE X O 1
ATOM 5643 N N . ILE A 1 793 ? 36.090 15.612 43.772 1.00 9.16 793 ILE X N 1
ATOM 5644 C CA . ILE A 1 793 ? 37.333 16.313 44.091 1.00 9.56 793 ILE X CA 1
ATOM 5645 C C . ILE A 1 793 ? 38.511 15.794 43.270 1.00 9.92 793 ILE X C 1
ATOM 5646 O O . ILE A 1 793 ? 38.443 14.711 42.687 1.00 9.97 793 ILE X O 1
ATOM 5651 N N . PHE A 1 794 ? 39.587 16.576 43.235 1.00 10.41 794 PHE X N 1
ATOM 5652 C CA . PHE A 1 794 ? 40.852 16.118 42.677 1.00 11.33 794 PHE X CA 1
ATOM 5653 C C . PHE A 1 794 ? 41.960 16.252 43.714 1.00 11.84 794 PHE X C 1
ATOM 5654 O O . PHE A 1 794 ? 42.177 17.338 44.249 1.00 11.36 794 PHE X O 1
ATOM 5662 N N . LEU A 1 795 ? 42.646 15.140 43.980 1.00 12.80 795 LEU X N 1
ATOM 5663 C CA . LEU A 1 795 ? 43.744 15.089 44.948 1.00 14.21 795 LEU X CA 1
ATOM 5664 C C . LEU A 1 795 ? 45.093 14.887 44.269 1.00 15.24 795 LEU X C 1
ATOM 5665 O O . LEU A 1 795 ? 45.226 14.064 43.366 1.00 14.90 795 LEU X O 1
ATOM 5670 N N . GLU A 1 796 ? 46.091 15.636 44.728 1.00 16.77 796 GLU X N 1
ATOM 5671 C CA . GLU A 1 796 ? 47.448 15.521 44.215 1.00 19.00 796 GLU X CA 1
ATOM 5672 C C . GLU A 1 796 ? 48.439 15.682 45.359 1.00 20.07 796 GLU X C 1
ATOM 5673 O O . GLU A 1 796 ? 48.293 16.578 46.187 1.00 19.77 796 GLU X O 1
ATOM 5679 N N . MET A 1 797 ? 49.440 14.807 45.403 1.00 21.92 797 MET X N 1
ATOM 5680 C CA . MET A 1 797 ? 50.476 14.881 46.431 1.00 24.47 797 MET X CA 1
ATOM 5681 C C . MET A 1 797 ? 51.854 14.872 45.783 1.00 24.81 797 MET X C 1
ATOM 5682 O O . MET A 1 797 ? 52.080 14.152 44.811 1.00 24.97 797 MET X O 1
ATOM 5687 N N . LYS A 1 798 ? 52.762 15.686 46.315 1.00 25.88 798 LYS X N 1
ATOM 5688 C CA . LYS A 1 798 ? 54.130 15.759 45.800 1.00 27.11 798 LYS X CA 1
ATOM 5689 C C . LYS A 1 798 ? 55.168 15.868 46.918 1.00 27.77 798 LYS X C 1
ATOM 5690 O O . LYS A 1 798 ? 54.871 16.366 48.005 1.00 27.65 798 LYS X O 1
ATOM 5696 N N . ASP A 1 799 ? 56.381 15.392 46.635 1.00 28.71 799 ASP X N 1
ATOM 5697 C CA . ASP A 1 799 ? 57.477 15.380 47.608 1.00 29.80 799 ASP X CA 1
ATOM 5698 C C . ASP A 1 799 ? 57.972 16.780 47.959 1.00 30.15 799 ASP X C 1
ATOM 5699 O O . ASP A 1 799 ? 58.379 17.039 49.097 1.00 30.55 799 ASP X O 1
#

Nearest PDB structures (foldseek):
  2zkm-assembly1_X  TM=1.001E+00  e=0.000E+00  Homo sapiens
  2fju-assembly1_B  TM=9.817E-01  e=0.000E+00  Homo sapiens
  3qr0-assembly1_A  TM=9.419E-01  e=6.722E-88  Sepia officinalis
  3qr1-assembly2_D  TM=9.439E-01  e=2.923E-85  Doryteuthis pealeii
  3qr1-assembly1_A  TM=9.432E-01  e=9.630E-85  Doryteuthis pealeii

Foldseek 3Di:
DWDDPDQAVWAWWWWADQVVRDTFIWTWHAHRVRQWTKIAGPVGAIDTDGLLQWLAKDAFPRADDRDDPSNCVVQVVVDDPGQQSQFKMWTWGDQALFGIDITIIGGPDGNPRVCVRQSSLCCNQFLCNQFAFLVVLLVSLLVVQQVRADPVSWRFLVSQCVSQVADLVQLLQLCVQLVHHNDNGDTHHNVSVDPVSSLSSLCSSAPDVVLVVVVCPDDLVRQVVCCVPFLLVSVVLCVVQVPVVPSSSSVRSQRHPVHGQFPSVQLAQDDDQFAFALLWAFAAADLQQAQWFQFEHEGHLSSLQSCLSLQHAEYEFEWEADDPVDGFIWGHQPPGHYDIDGLLSNLLSCLVRNPSQAQFHHEYHYQAPYPDPVNLLVNLVSNCPNNPPQQDQEDDPQAAQAAPGAHGTRVVNGSHYAYEDAAPDPDPVRVVVCLQFVGCSVPGDDDDDSSNSSHDQEHEDEDDDLVVLVVRRGASYEYEGEPVRVCVCCVPPLLSLLLSSLRYAYAYHHGNVRRRQDFDACLSVVLSSHRHDHGHSSDLPPNLLQSSQVCSTSSVNSIDRRDPCSHDNPHGDGLQDDDPVQQVPWKKKWKFFFKKAQQDSHQFWKKKKKAKRFGPPWDGDIDMFDTFPGSPRHITTGDDDIDMGPTPRHQQSMWMKIFMAGPVRHGRFIHIGRRVGGGFRWHWAFTADSSRRTDSTMTTTMGMDMDD

Secondary structure (DSSP, 8-state):
-PPPHHHHH-EEEEEE-TTT--EEEEEEEE-TTS-EEEEEETTS-EEEEEGGGEEEEEEGGGS----SHHHHHHTT-SSTT--GGGTEEEEEE-SSSSS-EEEEEEESSSSHHHHHHHHHHHHHH-TTGGG--HHHHHHHHHHHHHHS--TTS-EEHHHHHHHS-S-HHHHHHHHHHTT----TT-EE-GGG--HHHHHHHHHHHS--HHHHTT-----HHHHHHHHHHT---HHHHHHHH-----HHHHHHHHHSTTS-SB-GGGGSS-S---S-GGGEEE-BBSSTTBSS-SSSS-B-THHHHHHHHTT--EEEEEEE---TT--S-EE--TTSS---EEHHHHHHHHHHHTTSS--S-EEEEEEE----HHHHHHHHHHHHHHHGGGB--S--TTS-SSTTPPPPPTTTTTT-EEEE------SHHHHHHHHHTTGGGGG-----HHHHTT-SS-EE-----HHHHHHHT-TTEEEEEEHHHHHHHHHHSHHHHHHHHHHSEEEEE--TT-TT-----SHHHHHTT-SEE-B-TT--SHHHHHHHHHTTTGGG-SEEEPPGGGT-TTS---TTS--TTTTTT-EEEEEEEEEEES--SS---EEEEEEEE--TTS----EEPPPPSSS--SS-B---PPEEEEEESSGGG-EEEEEEEETTTEEEEEEEEEGGGBPPEEEEEEEE-TT-PEEEEEEEEEEEEEE-

Radius of gyration: 27.36 Å; Cα contacts (8 Å, |Δi|>4): 1550; chains: 1; bounding box: 68×53×80 Å

Sequence (708 aa):
PKVKAYLSQGERFIKWDDETTVASPVILRVDPKGYYLYWTYQSKEMEFLDITSIRDTRFGKFAKMPKSQKLRDVFNMDFPDNSFLLKTLTVVSGPDMVDLTFHNFVSYKENVGKAWAEDVLALVKHPLTANASRSTFLDKILVKLKMQLNSEGKIPVKNFFQMFPADRKRVEAALSACHLPKGKNDAINPEDFPEPVYKSFLMSLCPRPEIDEIFTYMTKEHLTKFINQKQRQVQGLIDKYEPSLSPEGMVWFLCGPENSVLAQDKLLLHHDMTQPLNHYFINSSHNTYLTAGQFSGLSSAEMYRQVLLSGCRCVELDCWKGKPPDEEPIITHGFTMTTDIFFKEAIEAIAESAFKTSPYPIILSFENHVDSPRQQAKMAEYCRTIFGDMLLTEPLEKFPLKPGVPLPSPEDLRGKILIKNKKNNLDEEEIKKMQSDEGTAGLEVTAYEEMSSLVNYIQPTKFVSFEFSAQKNRSYVISSFTELKAYDLLSKASVQFVDYNKRQMSRIYPKGTRMDSSNYMPQMFWNAGCQMVALNFQTMDLPMQQNMAVFEFNGQSGYLLKHEFMRRPDKQFNPFSVDRIDVVVATTLSITVISGQFLSERSVRTYVEVELFGLPGDPKRRYRTKLSPSTNSINPVWKEEPFVFEKILMPELASLRVAVMEEGNKFLGHRIIPINALNSGYHHLCLHSESNMPLTMPALFIFLEMKD

Solvent-accessible surface area: 30204 Å² total; per-residue (Å²): 95,202,26,110,66,71,4,31,134,21,28,162,0,32,35,8,58,48,171,78,57,84,35,26,41,6,66,0,58,0,4,105,120,7,26,7,0,18,8,25,45,143,81,165,98,59,81,34,20,38,1,21,36,4,17,0,4,10,46,5,153,91,8,90,62,3,178,26,120,149,2,76,90,86,19,97,29,92,54,102,114,62,32,11,90,73,51,1,4,0,2,0,6,9,76,43,1,64,89,35,70,58,22,13,1,6,3,110,127,84,88,37,0,112,43,3,7,96,24,3,14,63,16,19,60,59,32,53,28,21,14,29,17,9,36,45,7,13,21,7,3,9,20,41,3,61,43,74,74,53,114,124,31,69,0,31,0,87,29,0,13,134,43,6,70,22,43,113,167,67,0,46,58,0,0,56,64,23,176,16,54,107,28,114,128,62,27,3,74,21,140,82,0,48,87,88,42,7,41,52,0,8,42,45,1,8,56,15,78,15,0,66,128,28,38,138,196,8,94,120,146,74,1,47,112,10,44,101,111,94,20,182,203,26,64,41,30,21,106,118,15,32,75,130,15,10,41,40,0,0,2,14,5,2,4,0,84,81,18,28,14,6,24,63,87,62,0,69,84,83,46,62,10,91,50,27,0,2,19,0,18,1,1,0,1,15,5,2,0,0,17,49,18,13,88,60,32,106,3,24,1,25,4,0,37,1,0,0,2,7,0,0,0,0,1,8,0,0,0,39,84,4,116,112,129,81,87,38,0,12,0,7,29,7,153,38,143,7,60,54,17,115,0,84,72,0,0,70,0,0,23,21,0,0,51,78,32,1,39,4,0,0,0,0,2,2,12,1,7,0,75,18,80,130,7,0,36,57,0,4,114,35,0,103,95,50,4,35,134,50,8,10,50,122,54,49,178,162,20,59,39,129,83,52,33,70,3,0,4,0,66,64,0,121,23,60,0,0,2,12,0,81,77,124,86,170,73,120,121,81,73,134,146,24,99,42,39,48,15,13,34,31,56,57,36,89,2,72,139,81,0,8,46,0,3,3,5,1,26,31,71,188,37,97,34,12,109,95,16,52,138,77,58,97,8,25,19,2,2,48,6,6,14,80,94,0,119,54,22,2,54,165,25,13,44,68,0,0,44,3,0,24,50,3,3,0,7,0,24,7,57,25,76,50,116,110,1,29,11,10,71,0,20,77,4,18,8,1,0,0,0,0,2,0,0,1,3,30,32,30,41,46,6,0,16,1,1,13,2,15,3,22,14,0,19,37,4,0,0,22,37,1,20,71,23,0,48,95,123,105,25,115,1,35,3,108,70,49,62,217,102,5,46,117,107,16,16,8,0,21,0,22,1,29,1,0,5,16,4,13,131,113,51,27,76,0,10,0,19,0,12,10,15,8,0,51,55,4,25,120,164,167,25,136,7,164,51,0,93,54,73,37,1,5,22,2,46,11,198,42,137,67,13,63,0,118,92,0,25,2,7,87,19,1,6,2,14,3,0,0,21,5,92,67,83,120,42,29,0,0,12,5,4,25,3,81,2,18,35,19,0,31,6,15,1,10,0,2,16,63,5,16,33,18,50,27,40,12,0,0,1,2,33,2,97,63,138,156

B-factor: mean 16.72, std 9.1, range [5.53, 105.96]